Protein AF-0000000068873067 (afdb_homodimer)

Structure (mmCIF, N/CA/C/O backbone):
data_AF-0000000068873067-model_v1
#
loop_
_entity.id
_entity.type
_entity.pdbx_description
1 polymer Methyltransferase
#
loop_
_atom_site.group_PDB
_atom_site.id
_atom_site.type_symbol
_atom_site.label_atom_id
_atom_site.label_alt_id
_atom_site.label_comp_id
_atom_site.label_asym_id
_atom_site.label_entity_id
_atom_site.label_seq_id
_atom_site.pdbx_PDB_ins_code
_atom_site.Cartn_x
_atom_site.Cartn_y
_atom_site.Cartn_z
_atom_site.occupancy
_atom_site.B_iso_or_equiv
_atom_site.auth_seq_id
_atom_site.auth_comp_id
_atom_site.auth_asym_id
_atom_site.auth_atom_id
_atom_site.pdbx_PDB_model_num
ATOM 1 N N . MET A 1 1 ? -13.227 -26.047 -6.82 1 82.06 1 MET A N 1
ATOM 2 C CA . MET A 1 1 ? -11.938 -25.453 -7.156 1 82.06 1 MET A CA 1
ATOM 3 C C . MET A 1 1 ? -11.406 -26.016 -8.469 1 82.06 1 MET A C 1
ATOM 5 O O . MET A 1 1 ? -10.852 -27.109 -8.5 1 82.06 1 MET A O 1
ATOM 9 N N . PRO A 1 2 ? -11.57 -25.328 -9.539 1 88.69 2 PRO A N 1
ATOM 10 C CA . PRO A 1 2 ? -11.133 -25.906 -10.812 1 88.69 2 PRO A CA 1
ATOM 11 C C . PRO A 1 2 ? -9.641 -25.688 -11.07 1 88.69 2 PRO A C 1
ATOM 13 O O . PRO A 1 2 ? -9.086 -24.656 -10.688 1 88.69 2 PRO A O 1
ATOM 16 N N . GLU A 1 3 ? -9.023 -26.734 -11.516 1 92.44 3 GLU A N 1
ATOM 17 C CA . GLU A 1 3 ? -7.684 -26.594 -12.086 1 92.44 3 GLU A CA 1
ATOM 18 C C . GLU A 1 3 ? -7.738 -25.953 -13.477 1 92.44 3 GLU A C 1
ATOM 20 O O . GLU A 1 3 ? -8.32 -26.531 -14.398 1 92.44 3 GLU A O 1
ATOM 25 N N . ILE A 1 4 ? -7.188 -24.781 -13.578 1 93.75 4 ILE A N 1
ATOM 26 C CA . ILE A 1 4 ? -7.242 -24.078 -14.852 1 93.75 4 ILE A CA 1
ATOM 27 C C . ILE A 1 4 ? -5.879 -23.453 -15.148 1 93.75 4 ILE A C 1
ATOM 29 O O . ILE A 1 4 ? -5.273 -22.812 -14.281 1 93.75 4 ILE A O 1
ATOM 33 N N . ASN A 1 5 ? -5.383 -23.688 -16.344 1 92.5 5 ASN A N 1
ATOM 34 C CA . ASN A 1 5 ? -4.117 -23.094 -16.75 1 92.5 5 ASN A CA 1
ATOM 35 C C . ASN A 1 5 ? -4.328 -21.734 -17.406 1 92.5 5 ASN A C 1
ATOM 37 O O . ASN A 1 5 ? -4.695 -21.656 -18.578 1 92.5 5 ASN A O 1
ATOM 41 N N . LEU A 1 6 ? -4.023 -20.688 -16.719 1 91.12 6 LEU A N 1
ATOM 42 C CA . LEU A 1 6 ? -4.176 -19.344 -17.25 1 91.12 6 LEU A CA 1
ATOM 43 C C . LEU A 1 6 ? -2.832 -18.781 -17.703 1 91.12 6 LEU A C 1
ATOM 45 O O . LEU A 1 6 ? -2.742 -17.625 -18.094 1 91.12 6 LEU A O 1
ATOM 49 N N . LEU A 1 7 ? -1.807 -19.578 -17.609 1 91.62 7 LEU A N 1
ATOM 50 C CA . LEU A 1 7 ? -0.474 -19.125 -18 1 91.62 7 LEU A CA 1
ATOM 51 C C . LEU A 1 7 ? -0.065 -19.719 -19.344 1 91.62 7 LEU A C 1
ATOM 53 O O . LEU A 1 7 ? 1.106 -19.672 -19.719 1 91.62 7 LEU A O 1
ATOM 57 N N . SER A 1 8 ? -0.98 -20.25 -20.062 1 87.75 8 SER A N 1
ATOM 58 C CA . SER A 1 8 ? -0.689 -20.969 -21.297 1 87.75 8 SER A CA 1
ATOM 59 C C . SER A 1 8 ? -0.069 -20.047 -22.344 1 87.75 8 SER A C 1
ATOM 61 O O . SER A 1 8 ? 0.641 -20.516 -23.234 1 87.75 8 SER A O 1
ATOM 63 N N . ALA A 1 9 ? -0.277 -18.766 -22.172 1 85.31 9 ALA A N 1
ATOM 64 C CA . ALA A 1 9 ? 0.186 -17.797 -23.156 1 85.31 9 ALA A CA 1
ATOM 65 C C . ALA A 1 9 ? 1.66 -17.469 -22.953 1 85.31 9 ALA A C 1
ATOM 67 O O . ALA A 1 9 ? 2.291 -16.859 -23.812 1 85.31 9 ALA A O 1
ATOM 68 N N . LEU A 1 10 ? 2.227 -17.781 -21.75 1 85.81 10 LEU A N 1
ATOM 69 C CA . LEU A 1 10 ? 3.641 -17.516 -21.516 1 85.81 10 LEU A CA 1
ATOM 70 C C . LEU A 1 10 ? 4.516 -18.453 -22.359 1 85.81 10 LEU A C 1
ATOM 72 O O . LEU A 1 10 ? 4.195 -19.625 -22.516 1 85.81 10 LEU A O 1
ATOM 76 N N . PRO A 1 11 ? 5.57 -17.844 -22.891 1 73.69 11 PRO A N 1
ATOM 77 C CA . PRO A 1 11 ? 6.477 -18.734 -23.625 1 73.69 11 PRO A CA 1
ATOM 78 C C . PRO A 1 11 ? 7.047 -19.844 -22.766 1 73.69 11 PRO A C 1
ATOM 80 O O . PRO A 1 11 ? 7.352 -19.625 -21.578 1 73.69 11 PRO A O 1
ATOM 83 N N . LYS A 1 12 ? 6.926 -21 -23.328 1 65.69 12 LYS A N 1
ATOM 84 C CA . LYS A 1 12 ? 7.453 -22.156 -22.609 1 65.69 12 LYS A CA 1
ATOM 85 C C . LYS A 1 12 ? 8.977 -22.094 -22.531 1 65.69 12 LYS A C 1
ATOM 87 O O . LYS A 1 12 ? 9.648 -21.844 -23.531 1 65.69 12 LYS A O 1
ATOM 92 N N . VAL A 1 13 ? 9.453 -21.781 -21.234 1 58.16 13 VAL A N 1
ATOM 93 C CA . VAL A 1 13 ? 10.906 -21.781 -21.047 1 58.16 13 VAL A CA 1
ATOM 94 C C . VAL A 1 13 ? 11.438 -23.203 -21.156 1 58.16 13 VAL A C 1
ATOM 96 O O . VAL A 1 13 ? 10.859 -24.141 -20.594 1 58.16 13 VAL A O 1
ATOM 99 N N . LYS A 1 14 ? 12.273 -23.547 -22.188 1 51.75 14 LYS A N 1
ATOM 100 C CA . LYS A 1 14 ? 13.031 -24.797 -22.234 1 51.75 14 LYS A CA 1
ATOM 101 C C . LYS A 1 14 ? 14 -24.891 -21.062 1 51.75 14 LYS A C 1
ATOM 103 O O . LYS A 1 14 ? 14.922 -24.078 -20.938 1 51.75 14 LYS A O 1
ATOM 108 N N . ARG A 1 15 ? 13.5 -25.375 -19.828 1 52.16 15 ARG A N 1
ATOM 109 C CA . ARG A 1 15 ? 14.445 -25.578 -18.734 1 52.16 15 ARG A CA 1
ATOM 110 C C . ARG A 1 15 ? 15.414 -26.703 -19.047 1 52.16 15 ARG A C 1
ATOM 112 O O . ARG A 1 15 ? 15 -27.781 -19.469 1 52.16 15 ARG A O 1
ATOM 119 N N . ASN A 1 16 ? 16.594 -26.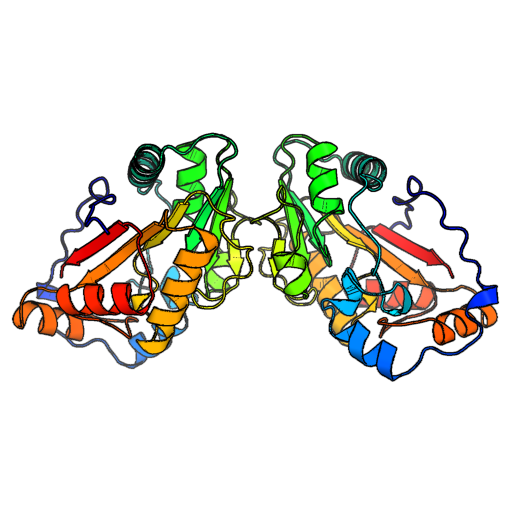234 -19.453 1 50.44 16 ASN A N 1
ATOM 120 C CA . ASN A 1 16 ? 17.578 -27.312 -19.516 1 50.44 16 ASN A CA 1
ATOM 121 C C . ASN A 1 16 ? 17.781 -27.969 -18.156 1 50.44 16 ASN A C 1
ATOM 123 O O . ASN A 1 16 ? 18.547 -27.469 -17.328 1 50.44 16 ASN A O 1
ATOM 127 N N . VAL A 1 17 ? 17.016 -28.875 -17.766 1 50.97 17 VAL A N 1
ATOM 128 C CA . VAL A 1 17 ? 16.969 -29.625 -16.5 1 50.97 17 VAL A CA 1
ATOM 129 C C . VAL A 1 17 ? 18.328 -30.25 -16.234 1 50.97 17 VAL A C 1
ATOM 131 O O . VAL A 1 17 ? 18.766 -30.328 -15.078 1 50.97 17 VAL A O 1
ATOM 134 N N . GLN A 1 18 ? 18.953 -30.625 -17.234 1 50.25 18 GLN A N 1
ATOM 135 C CA . GLN A 1 18 ? 20.188 -31.391 -17.031 1 50.25 18 GLN A CA 1
ATOM 136 C C . GLN A 1 18 ? 21.281 -30.516 -16.453 1 50.25 18 GLN A C 1
ATOM 138 O O . GLN A 1 18 ? 22.125 -30.984 -15.688 1 50.25 18 GLN A O 1
ATOM 143 N N . ALA A 1 19 ? 21.312 -29.328 -16.75 1 50.28 19 ALA A N 1
ATOM 144 C CA . ALA A 1 19 ? 22.484 -28.531 -16.406 1 50.28 19 ALA A CA 1
ATOM 145 C C . ALA A 1 19 ? 22.516 -28.219 -14.906 1 50.28 19 ALA A C 1
ATOM 147 O O . ALA A 1 19 ? 23.562 -27.828 -14.367 1 50.28 19 ALA A O 1
ATOM 148 N N . ARG A 1 20 ? 21.469 -28.328 -14.188 1 52.88 20 ARG A N 1
ATOM 149 C CA . ARG A 1 20 ? 21.438 -27.891 -12.797 1 52.88 20 ARG A CA 1
ATOM 150 C C . ARG A 1 20 ? 21.688 -29.047 -11.844 1 52.88 20 ARG A C 1
ATOM 152 O O . ARG A 1 20 ? 20.828 -29.359 -11 1 52.88 20 ARG A O 1
ATOM 159 N N . LEU A 1 21 ? 22.422 -29.969 -12.242 1 53.19 21 LEU A N 1
ATOM 160 C CA . LEU A 1 21 ? 22.625 -31.219 -11.523 1 53.19 21 LEU A CA 1
ATOM 161 C C . LEU A 1 21 ? 23.219 -30.953 -10.141 1 53.19 21 LEU A C 1
ATOM 163 O O . LEU A 1 21 ? 23.266 -31.859 -9.305 1 53.19 21 LEU A O 1
ATOM 167 N N . ASN A 1 22 ? 23.672 -29.828 -9.969 1 61.78 22 ASN A N 1
ATOM 168 C CA . ASN A 1 22 ? 24.266 -29.719 -8.641 1 61.78 22 ASN A CA 1
ATOM 169 C C . ASN A 1 22 ? 23.375 -28.922 -7.688 1 61.78 22 ASN A C 1
ATOM 171 O O . ASN A 1 22 ? 22.703 -27.984 -8.109 1 61.78 22 ASN A O 1
ATOM 175 N N . ALA A 1 23 ? 23.25 -29.484 -6.508 1 67.06 23 ALA A N 1
ATOM 176 C CA . ALA A 1 23 ? 22.531 -28.828 -5.418 1 67.06 23 ALA A CA 1
ATOM 177 C C . ALA A 1 23 ? 22.938 -27.344 -5.32 1 67.06 23 ALA A C 1
ATOM 179 O O . ALA A 1 23 ? 24.094 -27 -5.527 1 67.06 23 ALA A O 1
ATOM 180 N N . LYS A 1 24 ? 21.906 -26.609 -5.031 1 79.5 24 LYS A N 1
ATOM 181 C CA . LYS A 1 24 ? 22.141 -25.172 -4.891 1 79.5 24 LYS A CA 1
ATOM 182 C C . LYS A 1 24 ? 23.062 -24.891 -3.703 1 79.5 24 LYS A C 1
ATOM 184 O O . LYS A 1 24 ? 22.938 -25.516 -2.648 1 79.5 24 LYS A O 1
ATOM 189 N N . ASP A 1 25 ? 23.953 -24.016 -3.893 1 88.25 25 ASP A N 1
ATOM 190 C CA . ASP A 1 25 ? 24.797 -23.5 -2.828 1 88.25 25 ASP A CA 1
ATOM 191 C C . ASP A 1 25 ? 23.969 -22.891 -1.702 1 88.25 25 ASP A C 1
ATOM 193 O O . ASP A 1 25 ? 23.156 -22 -1.94 1 88.25 25 ASP A O 1
ATOM 197 N N . PRO A 1 26 ? 24.141 -23.438 -0.467 1 90.75 26 PRO A N 1
ATOM 198 C CA . PRO A 1 26 ? 23.359 -22.938 0.668 1 90.75 26 PRO A CA 1
ATOM 199 C C . PRO A 1 26 ? 23.469 -21.422 0.83 1 90.75 26 PRO A C 1
ATOM 201 O O . PRO A 1 26 ? 22.516 -20.781 1.286 1 90.75 26 PRO A O 1
ATOM 204 N N . GLU A 1 27 ? 24.562 -20.859 0.518 1 94 27 GLU A N 1
ATOM 205 C CA . GLU A 1 27 ? 24.734 -19.422 0.61 1 94 27 GLU A CA 1
ATOM 206 C C . GLU A 1 27 ? 23.875 -18.688 -0.419 1 94 27 GLU A C 1
ATOM 208 O O . GLU A 1 27 ? 23.328 -17.625 -0.138 1 94 27 GLU A O 1
ATOM 213 N N . VAL A 1 28 ? 23.781 -19.219 -1.526 1 92.81 28 VAL A N 1
ATOM 214 C CA . VAL A 1 28 ? 22.922 -18.656 -2.562 1 92.81 28 VAL A CA 1
ATOM 215 C C . VAL A 1 28 ? 21.469 -18.703 -2.109 1 92.81 28 VAL A C 1
ATOM 217 O O . VAL A 1 28 ? 20.734 -17.734 -2.268 1 92.81 28 VAL A O 1
ATOM 220 N N . VAL A 1 29 ? 21.094 -19.797 -1.524 1 93.56 29 VAL A N 1
ATOM 221 C CA . VAL A 1 29 ? 19.734 -19.969 -1.017 1 93.56 29 VAL A CA 1
ATOM 222 C C . VAL A 1 29 ? 19.438 -18.922 0.058 1 93.56 29 VAL A C 1
ATOM 224 O O . VAL A 1 29 ? 18.406 -18.25 0.027 1 93.56 29 VAL A O 1
ATOM 227 N N . ARG A 1 30 ? 20.391 -18.781 0.962 1 95.06 30 ARG A N 1
ATOM 228 C CA . ARG A 1 30 ? 20.234 -17.812 2.045 1 95.06 30 ARG A CA 1
ATOM 229 C C . ARG A 1 30 ? 20.047 -16.391 1.498 1 95.06 30 ARG A C 1
ATOM 231 O O . ARG A 1 30 ? 19.172 -15.664 1.943 1 95.06 30 ARG A O 1
ATOM 238 N N . ILE A 1 31 ? 20.844 -16 0.588 1 95.12 31 ILE A N 1
ATOM 239 C CA . ILE A 1 31 ? 20.797 -14.672 0.005 1 95.12 31 ILE A CA 1
ATOM 240 C C . ILE A 1 31 ? 19.5 -14.484 -0.78 1 95.12 31 ILE A C 1
ATOM 242 O O . ILE A 1 31 ? 18.859 -13.438 -0.702 1 95.12 31 ILE A O 1
ATOM 246 N N . SER A 1 32 ? 19.125 -15.508 -1.528 1 94.5 32 SER A N 1
ATOM 247 C CA . SER A 1 32 ? 17.906 -15.445 -2.338 1 94.5 32 SER A CA 1
ATOM 248 C C . SER A 1 32 ? 16.672 -15.242 -1.469 1 94.5 32 SER A C 1
ATOM 250 O O . SER A 1 32 ? 15.75 -14.523 -1.852 1 94.5 32 SER A O 1
ATOM 252 N N . LYS A 1 33 ? 16.656 -15.766 -0.285 1 95.44 33 LYS A N 1
ATOM 253 C CA . LYS A 1 33 ? 15.492 -15.719 0.602 1 95.44 33 LYS A CA 1
ATOM 254 C C . LYS A 1 33 ? 15.328 -14.336 1.23 1 95.44 33 LYS A C 1
ATOM 256 O O . LYS A 1 33 ? 14.32 -14.055 1.87 1 95.44 33 LYS A O 1
ATOM 261 N N . GLN A 1 34 ? 16.281 -13.492 0.957 1 95.5 34 GLN A N 1
ATOM 262 C CA . GLN A 1 34 ? 16.156 -12.109 1.394 1 95.5 34 GLN A CA 1
ATOM 263 C C . GLN A 1 34 ? 15.32 -11.297 0.414 1 95.5 34 GLN A C 1
ATOM 265 O O . GLN A 1 34 ? 14.914 -10.172 0.722 1 95.5 34 GLN A O 1
ATOM 270 N N . TYR A 1 35 ? 15.07 -11.852 -0.726 1 96.69 35 TYR A N 1
ATOM 271 C CA . TYR A 1 35 ? 14.305 -11.195 -1.778 1 96.69 35 TYR A CA 1
ATOM 272 C C . TYR A 1 35 ? 14.781 -9.766 -2.004 1 96.69 35 TYR A C 1
ATOM 274 O O . TYR A 1 35 ? 13.969 -8.844 -2.084 1 96.69 35 TYR A O 1
ATOM 282 N N . GLY A 1 36 ? 16.062 -9.578 -2.051 1 96.38 36 GLY A N 1
ATOM 283 C CA . GLY A 1 36 ? 16.703 -8.281 -2.256 1 96.38 36 GLY A CA 1
ATOM 284 C C . GLY A 1 36 ? 17.25 -8.102 -3.658 1 96.38 36 GLY A C 1
ATOM 285 O O . GLY A 1 36 ? 16.688 -8.625 -4.621 1 96.38 36 GLY A O 1
ATOM 286 N N . GLU A 1 37 ? 18.25 -7.371 -3.742 1 96.25 37 GLU A N 1
ATOM 287 C CA . GLU A 1 37 ? 18.844 -7.004 -5.02 1 96.25 37 GLU A CA 1
ATOM 288 C C . GLU A 1 37 ? 19.328 -8.242 -5.777 1 96.25 37 GLU A C 1
ATOM 290 O O . GLU A 1 37 ? 19.078 -8.375 -6.973 1 96.25 37 GLU A O 1
ATOM 295 N N . MET A 1 38 ? 20.031 -9.117 -5.121 1 95.25 38 MET A N 1
ATOM 296 C CA . MET A 1 38 ? 20.578 -10.297 -5.785 1 95.25 38 MET A CA 1
ATOM 297 C C . MET A 1 38 ? 19.469 -11.156 -6.375 1 95.25 38 MET A C 1
ATOM 299 O O . MET A 1 38 ? 19.625 -11.734 -7.453 1 95.25 38 MET A O 1
ATOM 303 N N . TYR A 1 39 ? 18.391 -11.219 -5.719 1 95.88 39 TYR A N 1
ATOM 304 C CA . TYR A 1 39 ? 17.266 -12.039 -6.164 1 95.88 39 TYR A CA 1
ATOM 305 C C . TYR A 1 39 ? 16.656 -11.477 -7.441 1 95.88 39 TYR A C 1
ATOM 307 O O . TYR A 1 39 ? 16.344 -12.227 -8.375 1 95.88 39 TYR A O 1
ATOM 315 N N . PHE A 1 40 ? 16.5 -10.164 -7.484 1 95.75 40 PHE A N 1
ATOM 316 C CA . PHE A 1 40 ? 15.734 -9.562 -8.578 1 95.75 40 PHE A CA 1
ATOM 317 C C . PHE A 1 40 ? 16.672 -9.07 -9.68 1 95.75 40 PHE A C 1
ATOM 319 O O . PHE A 1 40 ? 16.281 -9.031 -10.852 1 95.75 40 PHE A O 1
ATOM 326 N N . ASP A 1 41 ? 17.891 -8.617 -9.336 1 94.56 41 ASP A N 1
ATOM 327 C CA . ASP A 1 41 ? 18.734 -7.957 -10.32 1 94.56 41 ASP A CA 1
ATOM 328 C C . ASP A 1 41 ? 20.156 -8.523 -10.305 1 94.56 41 ASP A C 1
ATOM 330 O O . ASP A 1 41 ? 21.062 -7.949 -10.898 1 94.56 41 ASP A O 1
ATOM 334 N N . GLY A 1 42 ? 20.344 -9.57 -9.57 1 93.5 42 GLY A N 1
ATOM 335 C CA . GLY A 1 42 ? 21.594 -10.289 -9.609 1 93.5 42 GLY A CA 1
ATOM 336 C C . GLY A 1 42 ? 21.641 -11.367 -10.68 1 93.5 42 GLY A C 1
ATOM 337 O O . GLY A 1 42 ? 20.891 -11.312 -11.648 1 93.5 42 GLY A O 1
ATOM 338 N N . PRO A 1 43 ? 22.641 -12.234 -10.562 1 90.62 43 PRO A N 1
ATOM 339 C CA . PRO A 1 43 ? 22.688 -13.375 -11.477 1 90.62 43 PRO A CA 1
ATOM 340 C C . PRO A 1 43 ? 21.5 -14.32 -11.312 1 90.62 43 PRO A C 1
ATOM 342 O O . PRO A 1 43 ? 20.891 -14.367 -10.242 1 90.62 43 PRO A O 1
ATOM 345 N N . ARG A 1 44 ? 21.188 -15.055 -12.289 1 87.12 44 ARG A N 1
ATOM 346 C CA . ARG A 1 44 ? 20.016 -15.922 -12.352 1 87.12 44 ARG A CA 1
ATOM 347 C C . ARG A 1 44 ? 20.062 -16.984 -11.258 1 87.12 44 ARG A C 1
ATOM 349 O O . ARG A 1 44 ? 19.016 -17.484 -10.82 1 87.12 44 ARG A O 1
ATOM 356 N N . ASP A 1 45 ? 21.219 -17.266 -10.797 1 87.56 45 ASP A N 1
ATOM 357 C CA . ASP A 1 45 ? 21.375 -18.281 -9.758 1 87.56 45 ASP A CA 1
ATOM 358 C C . ASP A 1 45 ? 20.672 -17.859 -8.469 1 87.56 45 ASP A C 1
ATOM 360 O O . ASP A 1 45 ? 20.375 -18.703 -7.621 1 87.56 45 ASP A O 1
ATOM 364 N N . TYR A 1 46 ? 20.375 -16.625 -8.367 1 89.31 46 TYR A N 1
ATOM 365 C CA . TYR A 1 46 ? 19.812 -16.109 -7.125 1 89.31 46 TYR A CA 1
ATOM 366 C C . TYR A 1 46 ? 18.297 -15.969 -7.242 1 89.31 46 TYR A C 1
ATOM 368 O O . TYR A 1 46 ? 17.625 -15.648 -6.266 1 89.31 46 TYR A O 1
ATOM 376 N N . GLY A 1 47 ? 17.781 -16.25 -8.422 1 86.69 47 GLY A N 1
ATOM 377 C CA . GLY A 1 47 ? 16.344 -16.141 -8.562 1 86.69 47 GLY A CA 1
ATOM 378 C C . GLY A 1 47 ? 15.922 -15.43 -9.844 1 86.69 47 GLY A C 1
ATOM 379 O O . GLY A 1 47 ? 16.312 -15.828 -10.938 1 86.69 47 GLY A O 1
ATOM 380 N N . TYR A 1 48 ? 15.133 -14.43 -9.586 1 81.25 48 TYR A N 1
ATOM 381 C CA . TYR A 1 48 ? 14.531 -13.719 -10.711 1 81.25 48 TYR A CA 1
ATOM 382 C C . TYR A 1 48 ? 15.539 -12.789 -11.375 1 81.25 48 TYR A C 1
ATOM 384 O O . TYR A 1 48 ? 15.164 -11.953 -12.203 1 81.25 48 TYR A O 1
ATOM 392 N N . GLY A 1 49 ? 16.781 -12.938 -10.945 1 77 49 GLY A N 1
ATOM 393 C CA . GLY A 1 49 ? 17.828 -12.102 -11.539 1 77 49 GLY A CA 1
ATOM 394 C C . GLY A 1 49 ? 17.859 -12.18 -13.055 1 77 49 GLY A C 1
ATOM 395 O O . GLY A 1 49 ? 17.609 -13.242 -13.633 1 77 49 GLY A O 1
ATOM 396 N N . GLY A 1 50 ? 17.859 -11.047 -13.734 1 74 50 GLY A N 1
ATOM 397 C CA . GLY A 1 50 ? 17.938 -11.023 -15.18 1 74 50 GLY A CA 1
ATOM 398 C C . GLY A 1 50 ? 16.609 -10.773 -15.859 1 74 50 GLY A C 1
ATOM 399 O O . GLY A 1 50 ? 16.547 -10.562 -17.078 1 74 50 GLY A O 1
ATOM 400 N N . TYR A 1 51 ? 15.57 -10.812 -14.984 1 82.12 51 TYR A N 1
ATOM 401 C CA . TYR A 1 51 ? 14.266 -10.547 -15.594 1 82.12 51 TYR A CA 1
ATOM 402 C C . TYR A 1 51 ? 13.969 -9.055 -15.609 1 82.12 51 TYR A C 1
ATOM 404 O O . TYR A 1 51 ? 14.141 -8.367 -14.602 1 82.12 51 TYR A O 1
ATOM 412 N N . ARG A 1 52 ? 13.734 -8.586 -16.797 1 90.81 52 ARG A N 1
ATOM 413 C CA . ARG A 1 52 ? 13.297 -7.215 -17.016 1 90.81 52 ARG A CA 1
ATOM 414 C C . ARG A 1 52 ? 11.922 -7.184 -17.672 1 90.81 52 ARG A C 1
ATOM 416 O O . ARG A 1 52 ? 11.492 -8.164 -18.297 1 90.81 52 ARG A O 1
ATOM 423 N N . TYR A 1 53 ? 11.32 -6.086 -17.531 1 95.31 53 TYR A N 1
ATOM 424 C CA . TYR A 1 53 ? 9.992 -5.984 -18.125 1 95.31 53 TYR A CA 1
ATOM 425 C C . TYR A 1 53 ? 10.062 -6.082 -19.641 1 95.31 53 TYR A C 1
ATOM 427 O O . TYR A 1 53 ? 10.836 -5.363 -20.281 1 95.31 53 TYR A O 1
ATOM 435 N N . ASP A 1 54 ? 9.305 -6.949 -20.203 1 94.12 54 ASP A N 1
ATOM 436 C CA . ASP A 1 54 ? 9.281 -7.109 -21.656 1 94.12 54 ASP A CA 1
ATOM 437 C C . ASP A 1 54 ? 7.852 -7.285 -22.156 1 94.12 54 ASP A C 1
ATOM 439 O O . ASP A 1 54 ? 7.641 -7.621 -23.328 1 94.12 54 ASP A O 1
ATOM 443 N N . GLY A 1 55 ? 6.879 -7.117 -21.328 1 94 55 GLY A N 1
ATOM 444 C CA . GLY A 1 55 ? 5.48 -7.18 -21.719 1 94 55 GLY A CA 1
ATOM 445 C C . GLY A 1 55 ? 4.973 -8.602 -21.891 1 94 55 GLY A C 1
ATOM 446 O O . GLY A 1 55 ? 3.855 -8.812 -22.375 1 94 55 GLY A O 1
ATOM 447 N N .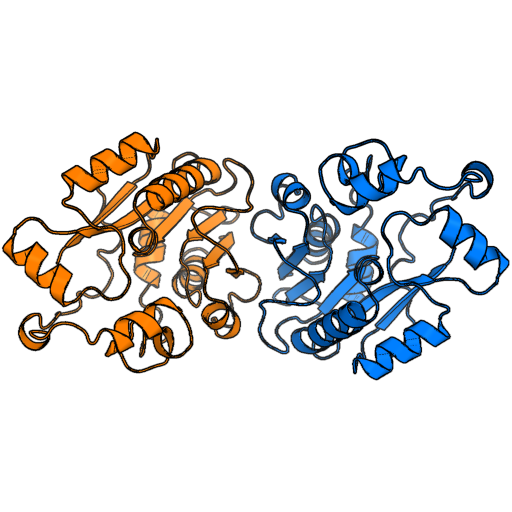 ARG A 1 56 ? 5.684 -9.594 -21.453 1 92 56 ARG A N 1
ATOM 448 C CA . ARG A 1 56 ? 5.367 -10.984 -21.734 1 92 56 ARG A CA 1
ATOM 449 C C . ARG A 1 56 ? 4.117 -11.43 -20.984 1 92 56 ARG A C 1
ATOM 451 O O . ARG A 1 56 ? 3.48 -12.422 -21.375 1 92 56 ARG A O 1
ATOM 458 N N . TRP A 1 57 ? 3.768 -10.664 -20.016 1 95.12 57 TRP A N 1
ATOM 459 C CA . TRP A 1 57 ? 2.635 -11.094 -19.203 1 95.12 57 TRP A CA 1
ATOM 460 C C . TRP A 1 57 ? 1.326 -10.539 -19.766 1 95.12 57 TRP A C 1
ATOM 462 O O . TRP A 1 57 ? 0.248 -10.852 -19.25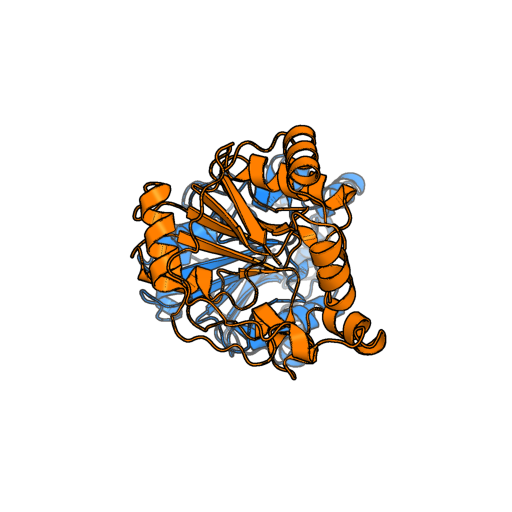 1 95.12 57 TRP A O 1
ATOM 472 N N . VAL A 1 58 ? 1.331 -9.734 -20.797 1 96.75 58 VAL A N 1
ATOM 473 C CA . VAL A 1 58 ? 0.14 -9.07 -21.312 1 96.75 58 VAL A CA 1
ATOM 474 C C . VAL A 1 58 ? -0.875 -10.117 -21.766 1 96.75 58 VAL A C 1
ATOM 476 O O . VAL A 1 58 ? -2.047 -10.062 -21.391 1 96.75 58 VAL A O 1
ATOM 479 N N . PRO A 1 59 ? -0.455 -11.125 -22.516 1 96.62 59 PRO A N 1
ATOM 480 C CA . PRO A 1 59 ? -1.44 -12.133 -22.906 1 96.62 59 PRO A CA 1
ATOM 481 C C . PRO A 1 59 ? -2.008 -12.898 -21.719 1 96.62 59 PRO A C 1
ATOM 483 O O . PRO A 1 59 ? -3.18 -13.281 -21.734 1 96.62 59 PRO A O 1
ATOM 486 N N . VAL A 1 60 ? -1.211 -13.148 -20.703 1 96.88 60 VAL A N 1
ATOM 487 C CA . VAL A 1 60 ? -1.657 -13.812 -19.484 1 96.88 60 VAL A CA 1
ATOM 488 C C . VAL A 1 60 ? -2.686 -12.945 -18.766 1 96.88 60 VAL A C 1
ATOM 490 O O . VAL A 1 60 ? -3.729 -13.438 -18.328 1 96.88 60 VAL A O 1
ATOM 493 N N . ALA A 1 61 ? -2.359 -11.664 -18.688 1 98.44 61 ALA A N 1
ATOM 494 C CA . ALA A 1 61 ? -3.289 -10.719 -18.078 1 98.44 61 ALA A CA 1
ATOM 495 C C . ALA A 1 61 ? -4.621 -10.703 -18.812 1 98.44 61 ALA A C 1
ATOM 497 O O . ALA A 1 61 ? -5.688 -10.695 -18.188 1 98.44 61 ALA A O 1
ATOM 498 N N . LYS A 1 62 ? -4.543 -10.703 -20.125 1 98 62 LYS A N 1
ATOM 499 C CA . LYS A 1 62 ? -5.758 -10.727 -20.938 1 98 62 LYS A CA 1
ATOM 500 C C . LYS A 1 62 ? -6.586 -11.977 -20.656 1 98 62 LYS A C 1
ATOM 502 O O . LYS A 1 62 ? -7.805 -11.898 -20.5 1 98 62 LYS A O 1
ATOM 507 N N . ASP A 1 63 ? -5.945 -13.086 -20.609 1 97.75 63 ASP A N 1
ATOM 508 C CA . ASP A 1 63 ? -6.629 -14.344 -20.312 1 97.75 63 ASP A CA 1
ATOM 509 C C . ASP A 1 63 ? -7.312 -14.281 -18.938 1 97.75 63 ASP A C 1
ATOM 511 O O . ASP A 1 63 ? -8.445 -14.75 -18.797 1 97.75 63 ASP A O 1
ATOM 515 N N . MET A 1 64 ? -6.645 -13.734 -18.016 1 98.19 64 MET A N 1
ATOM 516 C CA . MET A 1 64 ? -7.195 -13.641 -16.656 1 98.19 64 MET A CA 1
ATOM 517 C C . MET A 1 64 ? -8.367 -12.664 -16.625 1 98.19 64 MET A C 1
ATOM 519 O O . MET A 1 64 ? -9.375 -12.922 -15.961 1 98.19 64 MET A O 1
ATOM 523 N N . VAL A 1 65 ? -8.234 -11.539 -17.297 1 98.62 65 VAL A N 1
ATOM 524 C CA . VAL A 1 65 ? -9.312 -10.562 -17.406 1 98.62 65 VAL A CA 1
ATOM 525 C C . VAL A 1 65 ? -10.555 -11.227 -18 1 98.62 65 VAL A C 1
ATOM 527 O O . VAL A 1 65 ? -11.656 -11.078 -17.469 1 98.62 65 VAL A O 1
ATOM 530 N N . ASP A 1 66 ? -10.336 -11.992 -19.047 1 98.25 66 ASP A N 1
ATOM 531 C CA . ASP A 1 66 ? -11.445 -12.688 -19.703 1 98.25 66 ASP A CA 1
ATOM 532 C C . ASP A 1 66 ? -12.039 -13.75 -18.781 1 98.25 66 ASP A C 1
ATOM 534 O O . ASP A 1 66 ? -13.258 -13.867 -18.672 1 98.25 66 ASP A O 1
ATOM 538 N N . HIS A 1 67 ? -11.227 -14.461 -18.172 1 98.06 67 HIS A N 1
ATOM 539 C CA . HIS A 1 67 ? -11.656 -15.562 -17.312 1 98.06 67 HIS A CA 1
ATOM 540 C C . HIS A 1 67 ? -12.539 -15.062 -16.172 1 98.06 67 HIS A C 1
ATOM 542 O O . HIS A 1 67 ? -13.578 -15.656 -15.875 1 98.06 67 HIS A O 1
ATOM 548 N N . PHE A 1 68 ? -12.156 -13.953 -15.594 1 98.44 68 PHE A N 1
ATOM 549 C CA . PHE A 1 68 ? -12.867 -13.453 -14.422 1 98.44 68 PHE A CA 1
ATOM 550 C C . PHE A 1 68 ? -13.914 -12.422 -14.828 1 98.44 68 PHE A C 1
ATOM 552 O O . PHE A 1 68 ? -14.656 -11.922 -13.984 1 98.44 68 PHE A O 1
ATOM 559 N N . GLY A 1 69 ? -13.953 -12.086 -16.109 1 98.56 69 GLY A N 1
ATOM 560 C CA . GLY A 1 69 ? -14.906 -11.102 -16.578 1 98.56 69 GLY A CA 1
ATOM 561 C C . GLY A 1 69 ? -14.648 -9.711 -16.047 1 98.56 69 GLY A C 1
ATOM 562 O O . GLY A 1 69 ? -15.578 -8.992 -15.672 1 98.56 69 GLY A O 1
ATOM 563 N N . LEU A 1 70 ? -13.406 -9.305 -15.984 1 98.62 70 LEU A N 1
ATOM 564 C CA . LEU A 1 70 ? -13.031 -8.016 -15.406 1 98.62 70 LEU A CA 1
ATOM 565 C C . LEU A 1 70 ? -13.266 -6.883 -16.391 1 98.62 70 LEU A C 1
ATOM 567 O O . LEU A 1 70 ? -13.102 -7.066 -17.609 1 98.62 70 LEU A O 1
ATOM 571 N N . LYS A 1 71 ? -13.617 -5.793 -15.867 1 98.5 71 LYS A N 1
ATOM 572 C CA . LYS A 1 71 ? -13.867 -4.586 -16.641 1 98.5 71 LYS A CA 1
ATOM 573 C C . LYS A 1 71 ? -13.344 -3.348 -15.922 1 98.5 71 LYS A C 1
ATOM 575 O O . LYS A 1 71 ? -12.859 -3.439 -14.797 1 98.5 71 LYS A O 1
ATOM 580 N N . ALA A 1 72 ? -13.469 -2.191 -16.609 1 97.75 72 ALA A N 1
ATOM 581 C CA . ALA A 1 72 ? -13.07 -0.923 -16 1 97.75 72 ALA A CA 1
ATOM 582 C C . ALA A 1 72 ? -13.781 -0.708 -14.672 1 97.75 72 ALA A C 1
ATOM 584 O O . ALA A 1 72 ? -14.984 -0.938 -14.555 1 97.75 72 ALA A O 1
ATOM 585 N N . GLY A 1 73 ? -12.961 -0.355 -13.711 1 97.12 73 GLY A N 1
ATOM 586 C CA . GLY A 1 73 ? -13.531 -0.104 -12.391 1 97.12 73 GLY A CA 1
ATOM 587 C C . GLY A 1 73 ? -13.391 -1.284 -11.453 1 97.12 73 GLY A C 1
ATOM 588 O O . GLY A 1 73 ? -13.484 -1.126 -10.234 1 97.12 73 GLY A O 1
ATOM 589 N N . ASP A 1 74 ? -13.227 -2.502 -12.008 1 98.56 74 ASP A N 1
ATOM 590 C CA . ASP A 1 74 ? -12.984 -3.668 -11.164 1 98.56 74 ASP A CA 1
ATOM 591 C C . ASP A 1 74 ? -11.578 -3.619 -10.555 1 98.56 74 ASP A C 1
ATOM 593 O O . ASP A 1 74 ? -10.711 -2.893 -11.039 1 98.56 74 ASP A O 1
ATOM 597 N N . ARG A 1 75 ? -11.375 -4.344 -9.523 1 98.81 75 ARG A N 1
ATOM 598 C CA . ARG A 1 75 ? -10.109 -4.34 -8.797 1 98.81 75 ARG A CA 1
ATOM 599 C C . ARG A 1 75 ? -9.461 -5.723 -8.82 1 98.81 75 ARG A C 1
ATOM 601 O O . ARG A 1 75 ? -10.125 -6.727 -8.539 1 98.81 75 ARG A O 1
ATOM 608 N N . VAL A 1 76 ? -8.203 -5.777 -9.102 1 98.88 76 VAL A N 1
ATOM 609 C CA . VAL A 1 76 ? -7.438 -7.02 -9.086 1 98.88 76 VAL A CA 1
ATOM 610 C C . VAL A 1 76 ? -6.207 -6.855 -8.195 1 98.88 76 VAL A C 1
ATOM 612 O O . VAL A 1 76 ? -5.582 -5.793 -8.18 1 98.88 76 VAL A O 1
ATOM 615 N N . LEU A 1 77 ? -5.875 -7.883 -7.43 1 98.94 77 LEU A N 1
ATOM 616 C CA . LEU A 1 77 ? -4.719 -7.891 -6.543 1 98.94 77 LEU A CA 1
ATOM 617 C C . LEU A 1 77 ? -3.744 -9 -6.93 1 98.94 77 LEU A C 1
ATOM 619 O O . LEU A 1 77 ? -4.145 -10.156 -7.082 1 98.94 77 LEU A O 1
ATOM 623 N N . ASP A 1 78 ? -2.547 -8.617 -7.191 1 98.94 78 ASP A N 1
ATOM 624 C CA . ASP A 1 78 ? -1.465 -9.562 -7.457 1 98.94 78 ASP A CA 1
ATOM 625 C C . ASP A 1 78 ? -0.61 -9.781 -6.211 1 98.94 78 ASP A C 1
ATOM 627 O O . ASP A 1 78 ? 0.183 -8.914 -5.836 1 98.94 78 ASP A O 1
ATOM 631 N N . ILE A 1 79 ? -0.709 -10.93 -5.543 1 98.88 79 ILE A N 1
ATOM 632 C CA . ILE A 1 79 ? 0.033 -11.266 -4.336 1 98.88 79 ILE A CA 1
ATOM 633 C C . ILE A 1 79 ? 1.387 -11.859 -4.707 1 98.88 79 ILE A C 1
ATOM 635 O O . ILE A 1 79 ? 1.453 -12.898 -5.371 1 98.88 79 ILE A O 1
ATOM 639 N N . GLY A 1 80 ? 2.428 -11.328 -4.137 1 98.44 80 GLY A N 1
ATOM 640 C CA . GLY A 1 80 ? 3.764 -11.625 -4.633 1 98.44 80 GLY A CA 1
ATOM 641 C C . GLY A 1 80 ? 4.059 -10.969 -5.973 1 98.44 80 GLY A C 1
ATOM 642 O O . GLY A 1 80 ? 4.516 -11.633 -6.902 1 98.44 80 GLY A O 1
ATOM 643 N N . CYS A 1 81 ? 3.826 -9.703 -6.016 1 98.31 81 CYS A N 1
ATOM 644 C CA . CYS A 1 81 ? 3.787 -9.008 -7.293 1 98.31 81 CYS A CA 1
ATOM 645 C C . CYS A 1 81 ? 5.191 -8.641 -7.762 1 98.31 81 CYS A C 1
ATOM 647 O O . CYS A 1 81 ? 5.379 -8.211 -8.898 1 98.31 81 CYS A O 1
ATOM 649 N N . ALA A 1 82 ? 6.188 -8.773 -6.898 1 97.62 82 ALA A N 1
ATOM 650 C CA . ALA A 1 82 ? 7.566 -8.398 -7.215 1 97.62 82 ALA A CA 1
ATOM 651 C C . ALA A 1 82 ? 7.641 -6.957 -7.715 1 97.62 82 ALA A C 1
ATOM 653 O O . ALA A 1 82 ? 7.195 -6.031 -7.035 1 97.62 82 ALA A O 1
ATOM 654 N N . LYS A 1 83 ? 8.25 -6.723 -8.906 1 97.81 83 LYS A N 1
ATOM 655 C CA . LYS A 1 83 ? 8.438 -5.371 -9.422 1 97.81 83 LYS A CA 1
ATOM 656 C C . LYS A 1 83 ? 7.184 -4.879 -10.141 1 97.81 83 LYS A C 1
ATOM 658 O O . LYS A 1 83 ? 7.203 -3.834 -10.789 1 97.81 83 LYS A O 1
ATOM 663 N N . GLY A 1 84 ? 6.102 -5.617 -10.141 1 98.25 84 GLY A N 1
ATOM 664 C CA . GLY A 1 84 ? 4.793 -5.172 -10.594 1 98.25 84 GLY A CA 1
ATOM 665 C C . GLY A 1 84 ? 4.582 -5.367 -12.086 1 98.25 84 GLY A C 1
ATOM 666 O O . GLY A 1 84 ? 3.805 -4.641 -12.703 1 98.25 84 GLY A O 1
ATOM 667 N N . PHE A 1 85 ? 5.266 -6.344 -12.703 1 98.19 85 PHE A N 1
ATOM 668 C CA . PHE A 1 85 ? 5.152 -6.57 -14.141 1 98.19 85 PHE A CA 1
ATOM 669 C C . PHE A 1 85 ? 3.73 -6.973 -14.516 1 98.19 85 PHE A C 1
ATOM 671 O O . PHE A 1 85 ? 3.139 -6.406 -15.438 1 98.19 85 PHE A O 1
ATOM 678 N N . LEU A 1 86 ? 3.191 -7.918 -13.797 1 98.31 86 LEU A N 1
ATOM 679 C CA . LEU A 1 86 ? 1.836 -8.367 -14.086 1 98.31 86 LEU A CA 1
ATOM 680 C C . LEU A 1 86 ? 0.819 -7.273 -13.781 1 98.31 86 LEU A C 1
ATOM 682 O O . LEU A 1 86 ? -0.168 -7.117 -14.508 1 98.31 86 LEU A O 1
ATOM 686 N N . VAL A 1 87 ? 0.998 -6.516 -12.734 1 98.81 87 VAL A N 1
ATOM 687 C CA . VAL A 1 87 ? 0.128 -5.391 -12.398 1 98.81 87 VAL A CA 1
ATOM 688 C C . VAL A 1 87 ? 0.086 -4.406 -13.57 1 98.81 87 VAL A C 1
ATOM 690 O O . VAL A 1 87 ? -0.992 -3.994 -14 1 98.81 87 VAL A O 1
ATOM 693 N N . LYS A 1 88 ? 1.251 -4.07 -14.047 1 98.75 88 LYS A N 1
ATOM 694 C CA . LYS A 1 88 ? 1.348 -3.186 -15.203 1 98.75 88 LYS A CA 1
ATOM 695 C C . LYS A 1 88 ? 0.602 -3.77 -16.406 1 98.75 88 LYS A C 1
ATOM 697 O O . LYS A 1 88 ? -0.149 -3.061 -17.078 1 98.75 88 LYS A O 1
ATOM 702 N N . ASP A 1 89 ? 0.797 -5.012 -16.641 1 98.62 89 ASP A N 1
ATOM 703 C CA . ASP A 1 89 ? 0.224 -5.648 -17.828 1 98.62 89 ASP A CA 1
ATOM 704 C C . ASP A 1 89 ? -1.29 -5.797 -17.688 1 98.62 89 ASP A C 1
ATOM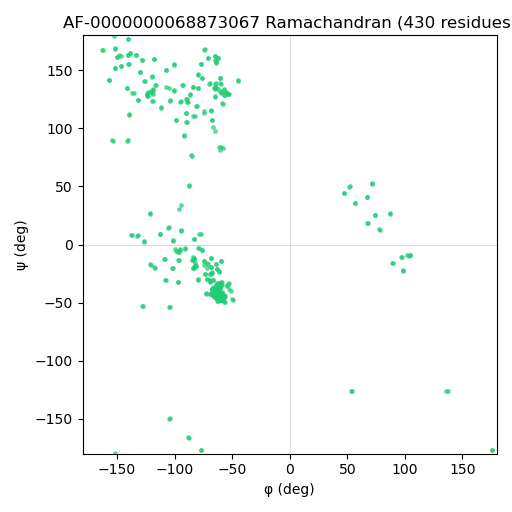 706 O O . ASP A 1 89 ? -2.016 -5.766 -18.688 1 98.62 89 ASP A O 1
ATOM 710 N N . PHE A 1 90 ? -1.844 -5.949 -16.484 1 98.75 90 PHE A N 1
ATOM 711 C CA . PHE A 1 90 ? -3.285 -5.91 -16.266 1 98.75 90 PHE A CA 1
ATOM 712 C C . PHE A 1 90 ? -3.867 -4.578 -16.734 1 98.75 90 PHE A C 1
ATOM 714 O O . PHE A 1 90 ? -4.914 -4.547 -17.391 1 98.75 90 PHE A O 1
ATOM 721 N N . MET A 1 91 ? -3.174 -3.506 -16.344 1 98.12 91 MET A N 1
ATOM 722 C CA . MET A 1 91 ? -3.641 -2.174 -16.719 1 98.12 91 MET A CA 1
ATOM 723 C C . MET A 1 91 ? -3.629 -1.996 -18.234 1 98.12 91 MET A C 1
ATOM 725 O O . MET A 1 91 ? -4.488 -1.313 -18.797 1 98.12 91 MET A O 1
ATOM 729 N N . LYS A 1 92 ? -2.703 -2.604 -18.922 1 98 92 LYS A N 1
ATOM 730 C CA . LYS A 1 92 ? -2.643 -2.564 -20.375 1 98 92 LYS A CA 1
ATOM 731 C C . LYS A 1 92 ? -3.744 -3.418 -21 1 98 92 LYS A C 1
ATOM 733 O O . LYS A 1 92 ? -4.379 -3.01 -21.969 1 98 92 LYS A O 1
ATOM 738 N N . ALA A 1 93 ? -3.939 -4.543 -20.422 1 98 93 ALA A N 1
ATOM 739 C CA . ALA A 1 93 ? -4.883 -5.516 -20.953 1 98 93 ALA A CA 1
ATOM 740 C C . ALA A 1 93 ? -6.32 -5.027 -20.812 1 98 93 ALA A C 1
ATOM 742 O O . ALA A 1 93 ? -7.188 -5.375 -21.609 1 98 93 ALA A O 1
ATOM 743 N N . CYS A 1 94 ? -6.602 -4.25 -19.781 1 98.25 94 CYS A N 1
ATOM 744 C CA . CYS A 1 94 ? -7.934 -3.738 -19.484 1 98.25 94 CYS A CA 1
ATOM 745 C C . CYS A 1 94 ? -7.867 -2.299 -18.984 1 98.25 94 CYS A C 1
ATOM 747 O O . CYS A 1 94 ? -7.82 -2.055 -17.781 1 98.25 94 CYS A O 1
ATOM 749 N N . PRO A 1 95 ? -7.918 -1.363 -19.922 1 96.69 95 PRO A N 1
ATOM 750 C CA . PRO A 1 95 ? -7.871 0.042 -19.516 1 96.69 95 PRO A CA 1
ATOM 751 C C . PRO A 1 95 ? -8.977 0.404 -18.531 1 96.69 95 PRO A C 1
ATOM 753 O O . PRO A 1 95 ? -10.148 0.073 -18.75 1 96.69 95 PRO A O 1
ATOM 756 N N . GLY A 1 96 ? -8.625 0.993 -17.469 1 96.75 96 GLY A N 1
ATOM 757 C CA . GLY A 1 96 ? -9.57 1.365 -16.422 1 96.75 96 GLY A CA 1
ATOM 758 C C . GLY A 1 96 ? -9.633 0.364 -15.281 1 96.75 96 GLY A C 1
ATOM 759 O O . GLY A 1 96 ? -10.258 0.623 -14.25 1 96.75 96 GLY A O 1
ATOM 760 N N . LEU A 1 97 ? -9 -0.806 -15.5 1 98.38 97 LEU A N 1
ATOM 761 C CA . LEU A 1 97 ? -8.891 -1.786 -14.43 1 98.38 97 LEU A CA 1
ATOM 762 C C . LEU A 1 97 ? -8.047 -1.245 -13.281 1 98.38 97 LEU A C 1
ATOM 764 O O . LEU A 1 97 ? -7 -0.631 -13.516 1 98.38 97 LEU A O 1
ATOM 768 N N . GLU A 1 98 ? -8.461 -1.421 -12.07 1 98.44 98 GLU A N 1
ATOM 769 C CA . GLU A 1 98 ? -7.684 -1.04 -10.898 1 98.44 98 GLU A CA 1
ATOM 770 C C . GLU A 1 98 ? -6.82 -2.199 -10.406 1 98.44 98 GLU A C 1
ATOM 772 O O . GLU A 1 98 ? -7.273 -3.023 -9.609 1 98.44 98 GLU A O 1
ATOM 777 N N . ALA A 1 99 ? -5.633 -2.205 -10.867 1 98.81 99 ALA A N 1
ATOM 778 C CA . ALA A 1 99 ? -4.719 -3.297 -10.531 1 98.81 99 ALA A CA 1
ATOM 779 C C . ALA A 1 99 ? -3.746 -2.881 -9.43 1 98.81 99 ALA A C 1
ATOM 781 O O . ALA A 1 99 ? -3.17 -1.793 -9.484 1 98.81 99 ALA A O 1
ATOM 782 N N . TYR A 1 100 ? -3.59 -3.703 -8.453 1 98.94 100 TYR A N 1
ATOM 783 C CA . TYR A 1 100 ? -2.703 -3.479 -7.312 1 98.94 100 TYR A CA 1
ATOM 784 C C . TYR A 1 100 ? -1.862 -4.715 -7.023 1 98.94 100 TYR A C 1
ATOM 786 O O . TYR A 1 100 ? -2.139 -5.797 -7.543 1 98.94 100 TYR A O 1
ATOM 794 N N . GLY A 1 101 ? -0.812 -4.562 -6.273 1 98.88 101 GLY A N 1
ATOM 795 C CA . GLY A 1 101 ? 0.05 -5.664 -5.875 1 98.88 101 GLY A CA 1
ATOM 796 C C . GLY A 1 101 ? 0.525 -5.559 -4.438 1 98.88 101 GLY A C 1
ATOM 797 O O . GLY A 1 101 ? 0.438 -4.492 -3.824 1 98.88 101 GLY A O 1
ATOM 798 N N . ILE A 1 102 ? 1 -6.648 -3.904 1 98.88 102 ILE A N 1
ATOM 799 C CA . ILE A 1 102 ? 1.643 -6.688 -2.594 1 98.88 102 ILE A CA 1
ATOM 800 C C . ILE A 1 102 ? 2.83 -7.648 -2.633 1 98.88 102 ILE A C 1
ATOM 802 O O . ILE A 1 102 ? 2.75 -8.719 -3.234 1 98.88 102 ILE A O 1
ATOM 806 N N . ASP A 1 103 ? 3.908 -7.234 -2.096 1 98.69 103 ASP A N 1
ATOM 807 C CA . ASP A 1 103 ? 5.125 -8.039 -2.059 1 98.69 103 ASP A CA 1
ATOM 808 C C . ASP A 1 103 ? 5.922 -7.77 -0.783 1 98.69 103 ASP A C 1
ATOM 810 O O . ASP A 1 103 ? 5.906 -6.652 -0.26 1 98.69 103 ASP A O 1
ATOM 814 N N . ILE A 1 104 ? 6.66 -8.742 -0.417 1 98.12 104 ILE A N 1
ATOM 815 C CA . ILE A 1 104 ? 7.418 -8.664 0.826 1 98.12 104 ILE A CA 1
ATOM 816 C C . ILE A 1 104 ? 8.711 -7.879 0.594 1 98.12 104 ILE A C 1
ATOM 818 O O . ILE A 1 104 ? 9.344 -7.422 1.547 1 98.12 104 ILE A O 1
ATOM 822 N N . SER A 1 105 ? 9.125 -7.742 -0.597 1 98 105 SER A N 1
ATOM 823 C CA . SER A 1 105 ? 10.438 -7.188 -0.922 1 98 105 SER A CA 1
ATOM 824 C C . SER A 1 105 ? 10.375 -5.672 -1.088 1 98 105 SER A C 1
ATOM 826 O O . SER A 1 105 ? 9.805 -5.176 -2.064 1 98 105 SER A O 1
ATOM 828 N N . GLU A 1 106 ? 11.008 -4.973 -0.182 1 98 106 GLU A N 1
ATOM 829 C CA . GLU A 1 106 ? 11.156 -3.529 -0.338 1 98 106 GLU A CA 1
ATOM 830 C C . GLU A 1 106 ? 11.961 -3.189 -1.59 1 98 106 GLU A C 1
ATOM 832 O O . GLU A 1 106 ? 11.664 -2.207 -2.273 1 98 106 GLU A O 1
ATOM 837 N N . TYR A 1 107 ? 13 -4 -1.85 1 97.75 107 TYR A N 1
ATOM 838 C CA . TYR A 1 107 ? 13.82 -3.771 -3.033 1 97.75 107 TYR A CA 1
ATOM 839 C C . TYR A 1 107 ? 12.969 -3.783 -4.297 1 97.75 107 TYR A C 1
ATOM 841 O O . TYR A 1 107 ? 13.133 -2.928 -5.172 1 97.75 107 TYR A O 1
ATOM 849 N N . ALA A 1 108 ? 12.078 -4.738 -4.383 1 97.69 108 ALA A N 1
ATOM 850 C CA . ALA A 1 108 ? 11.211 -4.832 -5.555 1 97.69 108 ALA A CA 1
ATOM 851 C C . ALA A 1 108 ? 10.375 -3.566 -5.727 1 97.69 108 ALA A C 1
ATOM 853 O O . ALA A 1 108 ? 10.281 -3.023 -6.832 1 97.69 108 ALA A O 1
ATOM 854 N N . LEU A 1 109 ? 9.805 -3.074 -4.656 1 98.44 109 LEU A N 1
ATOM 855 C CA . LEU A 1 109 ? 8.953 -1.891 -4.719 1 98.44 109 LEU A CA 1
ATOM 856 C C . LEU A 1 109 ? 9.766 -0.657 -5.094 1 98.44 109 LEU A C 1
ATOM 858 O O . LEU A 1 109 ? 9.312 0.177 -5.879 1 98.44 109 LEU A O 1
ATOM 862 N N . MET A 1 110 ? 10.945 -0.566 -4.531 1 98.12 110 MET A N 1
ATOM 863 C CA . MET A 1 110 ? 11.812 0.585 -4.781 1 98.12 110 MET A CA 1
ATOM 864 C C . MET A 1 110 ? 12.305 0.59 -6.223 1 98.12 110 MET A C 1
ATOM 866 O O . MET A 1 110 ? 12.797 1.61 -6.711 1 98.12 110 MET A O 1
ATOM 870 N N . ASN A 1 111 ? 12.219 -0.569 -6.855 1 97.38 111 ASN A N 1
ATOM 871 C CA . ASN A 1 111 ? 12.695 -0.706 -8.227 1 97.38 111 ASN A CA 1
ATOM 872 C C . ASN A 1 111 ? 11.586 -1.165 -9.164 1 97.38 111 ASN A C 1
ATOM 874 O O . ASN A 1 111 ? 11.844 -1.808 -10.18 1 97.38 111 ASN A O 1
ATOM 878 N N . CYS A 1 112 ? 10.375 -0.868 -8.812 1 97.81 112 CYS A N 1
ATOM 879 C CA . CYS A 1 112 ? 9.227 -1.293 -9.602 1 97.81 112 CYS A CA 1
ATOM 880 C C . CYS A 1 112 ? 9.109 -0.474 -10.883 1 97.81 112 CYS A C 1
ATOM 882 O O . CYS A 1 112 ? 9.844 0.498 -11.07 1 97.81 112 CYS A O 1
ATOM 884 N N . GLU A 1 113 ? 8.273 -0.93 -11.773 1 97.56 113 GLU A N 1
ATOM 885 C CA . GLU A 1 113 ? 7.969 -0.17 -12.984 1 97.56 113 GLU A CA 1
ATOM 886 C C . GLU A 1 113 ? 7.348 1.183 -12.641 1 97.56 113 GLU A C 1
ATOM 888 O O . GLU A 1 113 ? 6.531 1.284 -11.727 1 97.56 113 GLU A O 1
ATOM 893 N N . PRO A 1 114 ? 7.664 2.229 -13.383 1 97.44 114 PRO A N 1
ATOM 894 C CA . PRO A 1 114 ? 7.176 3.572 -13.055 1 97.44 114 PRO A CA 1
ATOM 895 C C . PRO A 1 114 ? 5.652 3.656 -13.039 1 97.44 114 PRO A C 1
ATOM 897 O O . PRO A 1 114 ? 5.078 4.371 -12.211 1 97.44 114 PRO A O 1
ATOM 900 N N . GLU A 1 115 ? 5 2.877 -13.867 1 97.31 115 GLU A N 1
ATOM 901 C CA . GLU A 1 115 ? 3.555 2.98 -14.047 1 97.31 115 GLU A CA 1
ATOM 902 C C . GLU A 1 115 ? 2.805 2.396 -12.852 1 97.31 115 GLU A C 1
ATOM 904 O O . GLU A 1 115 ? 1.609 2.645 -12.68 1 97.31 115 GLU A O 1
ATOM 909 N N . VAL A 1 116 ? 3.523 1.655 -12.023 1 98.56 116 VAL A N 1
ATOM 910 C CA . VAL A 1 116 ? 2.789 0.963 -10.977 1 98.56 116 VAL A CA 1
ATOM 911 C C . VAL A 1 116 ? 3.162 1.548 -9.609 1 98.56 116 VAL A C 1
ATOM 913 O O . VAL A 1 116 ? 2.746 1.031 -8.57 1 98.56 116 VAL A O 1
ATOM 916 N N . VAL A 1 117 ? 3.91 2.66 -9.641 1 98.56 117 VAL A N 1
ATOM 917 C CA . VAL A 1 117 ? 4.227 3.352 -8.391 1 98.56 117 VAL A CA 1
ATOM 918 C C . VAL A 1 117 ? 2.939 3.732 -7.668 1 98.56 117 VAL A C 1
ATOM 920 O O . VAL A 1 117 ? 1.996 4.234 -8.289 1 98.56 117 VAL A O 1
ATOM 923 N N . GLY A 1 118 ? 2.943 3.445 -6.414 1 98.5 118 GLY A N 1
ATOM 924 C CA . GLY A 1 118 ? 1.774 3.744 -5.602 1 98.5 118 GLY A CA 1
ATOM 925 C C . GLY A 1 118 ? 0.766 2.611 -5.566 1 98.5 118 GLY A C 1
ATOM 926 O O . GLY A 1 118 ? -0.121 2.588 -4.711 1 98.5 118 GLY A O 1
ATOM 927 N N . ARG A 1 119 ? 0.898 1.688 -6.469 1 98.81 119 ARG A N 1
ATOM 928 C CA . ARG A 1 119 ? -0.058 0.59 -6.562 1 98.81 119 ARG A 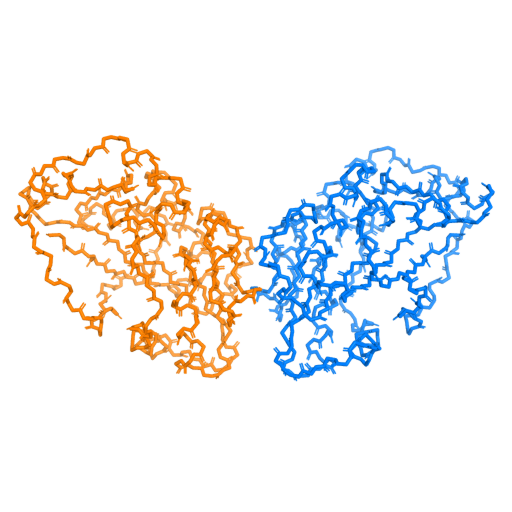CA 1
ATOM 929 C C . ARG A 1 119 ? 0.458 -0.648 -5.84 1 98.81 119 ARG A C 1
ATOM 931 O O . ARG A 1 119 ? -0.299 -1.589 -5.586 1 98.81 119 ARG A O 1
ATOM 938 N N . LEU A 1 120 ? 1.723 -0.698 -5.477 1 98.88 120 LEU A N 1
ATOM 939 C CA . LEU A 1 120 ? 2.34 -1.883 -4.891 1 98.88 120 LEU A CA 1
ATOM 940 C C . LEU A 1 120 ? 2.525 -1.709 -3.387 1 98.88 120 LEU A C 1
ATOM 942 O O . LEU A 1 120 ? 3.211 -0.784 -2.945 1 98.88 120 LEU A O 1
ATOM 946 N N . HIS A 1 121 ? 1.98 -2.607 -2.676 1 98.81 121 HIS A N 1
ATOM 947 C CA . HIS A 1 121 ? 2.037 -2.586 -1.22 1 98.81 121 HIS A CA 1
ATOM 948 C C . HIS A 1 121 ? 3.221 -3.398 -0.703 1 98.81 121 HIS A C 1
ATOM 950 O O . HIS A 1 121 ? 3.508 -4.48 -1.218 1 98.81 121 HIS A O 1
ATOM 956 N N . LEU A 1 122 ? 3.883 -2.816 0.285 1 98.69 122 LEU A N 1
ATOM 957 C CA . LEU A 1 122 ? 4.836 -3.613 1.052 1 98.69 122 LEU A CA 1
ATOM 958 C C . LEU A 1 122 ? 4.117 -4.441 2.113 1 98.69 122 LEU A C 1
ATOM 960 O O . LEU A 1 122 ? 3.41 -3.895 2.959 1 98.69 122 LEU A O 1
ATOM 964 N N . GLY A 1 123 ? 4.238 -5.746 2.01 1 98.12 123 GLY A N 1
ATOM 965 C CA . GLY A 1 123 ? 3.561 -6.57 2.996 1 98.12 123 GLY A CA 1
ATOM 966 C C . GLY A 1 123 ? 3.68 -8.055 2.715 1 98.12 123 GLY A C 1
ATOM 967 O O . GLY A 1 123 ? 4.367 -8.461 1.775 1 98.12 123 GLY A O 1
ATOM 968 N N . ASN A 1 124 ? 2.998 -8.812 3.592 1 97.56 124 ASN A N 1
ATOM 969 C CA . ASN A 1 124 ? 3.047 -10.266 3.537 1 97.56 124 ASN A CA 1
ATOM 970 C C . ASN A 1 124 ? 1.738 -10.852 3.014 1 97.56 124 ASN A C 1
ATOM 972 O O . ASN A 1 124 ? 0.66 -10.328 3.297 1 97.56 124 ASN A O 1
ATOM 976 N N . ALA A 1 125 ? 1.887 -12 2.361 1 98.31 125 ALA A N 1
ATOM 977 C CA . ALA A 1 125 ? 0.716 -12.688 1.816 1 98.31 125 ALA A CA 1
ATOM 978 C C . ALA A 1 125 ? -0.178 -13.219 2.934 1 98.31 125 ALA A C 1
ATOM 980 O O . ALA A 1 125 ? -1.366 -13.469 2.719 1 98.31 125 ALA A O 1
ATOM 981 N N . ASP A 1 126 ? 0.417 -13.438 4.102 1 98.12 126 ASP A N 1
ATOM 982 C CA . ASP A 1 126 ? -0.352 -14.055 5.176 1 98.12 126 ASP A CA 1
ATOM 983 C C . ASP A 1 126 ? -0.961 -13 6.094 1 98.12 126 ASP A C 1
ATOM 985 O O . ASP A 1 126 ? -1.415 -13.312 7.195 1 98.12 126 ASP A O 1
ATOM 989 N N . HIS A 1 127 ? -0.936 -11.773 5.691 1 97.94 127 HIS A N 1
ATOM 990 C CA . HIS A 1 127 ? -1.581 -10.656 6.379 1 97.94 127 HIS A CA 1
ATOM 991 C C . HIS A 1 127 ? -1.917 -9.531 5.406 1 97.94 127 HIS A C 1
ATOM 993 O O . HIS A 1 127 ? -1.131 -8.594 5.238 1 97.94 127 HIS A O 1
ATOM 999 N N . LEU A 1 128 ? -3.066 -9.625 4.867 1 98.69 128 LEU A N 1
ATOM 1000 C CA . LEU A 1 128 ? -3.455 -8.664 3.842 1 98.69 128 LEU A CA 1
ATOM 1001 C C . LEU A 1 128 ? -4.258 -7.52 4.453 1 98.69 128 LEU A C 1
ATOM 1003 O O . LEU A 1 128 ? -5.316 -7.742 5.039 1 98.69 128 LEU A O 1
ATOM 1007 N N . PRO A 1 129 ? -3.832 -6.305 4.293 1 98.44 129 PRO A N 1
ATOM 1008 C CA . PRO A 1 129 ? -4.496 -5.156 4.91 1 98.44 129 PRO A CA 1
ATOM 1009 C C . PRO A 1 129 ? -5.629 -4.598 4.051 1 98.44 129 PRO A C 1
ATOM 1011 O O . PRO A 1 129 ? -5.707 -3.387 3.834 1 98.44 129 PRO A O 1
ATOM 1014 N N . PHE A 1 130 ? -6.512 -5.438 3.615 1 98.75 130 PHE A N 1
ATOM 1015 C CA . PHE A 1 130 ? -7.645 -5.078 2.771 1 98.75 130 PHE A CA 1
ATOM 1016 C C . PHE A 1 130 ? -8.945 -5.641 3.338 1 98.75 130 PHE A C 1
ATOM 1018 O O . PHE A 1 130 ? -8.945 -6.719 3.939 1 98.75 130 PHE A O 1
ATOM 1025 N N . PRO A 1 131 ? -10.031 -4.957 3.131 1 98.69 131 PRO A N 1
ATOM 1026 C CA . PRO A 1 131 ? -11.32 -5.453 3.613 1 98.69 131 PRO A CA 1
ATOM 1027 C C . PRO A 1 131 ? -11.742 -6.754 2.934 1 98.69 131 PRO A C 1
ATOM 1029 O O . PRO A 1 131 ? -11.242 -7.078 1.852 1 98.69 131 PRO A O 1
ATOM 1032 N N . ASP A 1 132 ? -12.68 -7.422 3.564 1 98.56 132 ASP A N 1
ATOM 1033 C CA . ASP A 1 132 ? -13.266 -8.633 2.998 1 98.56 132 ASP A CA 1
ATOM 1034 C C . ASP A 1 132 ? -13.93 -8.352 1.656 1 98.56 132 ASP A C 1
ATOM 1036 O O . ASP A 1 132 ? -14.578 -7.312 1.485 1 98.56 132 ASP A O 1
ATOM 1040 N N . ASN A 1 133 ? -13.734 -9.273 0.697 1 98.56 133 ASN A N 1
ATOM 1041 C CA . ASN A 1 133 ? -14.43 -9.242 -0.584 1 98.56 133 ASN A CA 1
ATOM 1042 C C . ASN A 1 133 ? -14.203 -7.918 -1.313 1 98.56 133 ASN A C 1
ATOM 1044 O O . ASN A 1 133 ? -15.125 -7.363 -1.905 1 98.56 133 ASN A O 1
ATOM 1048 N N . SER A 1 134 ? -13 -7.43 -1.146 1 98.5 134 SER A N 1
ATOM 1049 C CA . SER A 1 134 ? -12.758 -6.086 -1.659 1 98.5 134 SER A CA 1
ATOM 1050 C C . SER A 1 134 ? -12.117 -6.129 -3.043 1 98.5 134 SER A C 1
ATOM 1052 O O . SER A 1 134 ? -11.953 -5.09 -3.688 1 98.5 134 SER A O 1
ATOM 1054 N N . PHE A 1 135 ? -11.734 -7.27 -3.559 1 98.88 135 PHE A N 1
ATOM 1055 C CA . PHE A 1 135 ? -11.156 -7.418 -4.891 1 98.88 135 PHE A CA 1
ATOM 1056 C C . PHE A 1 135 ? -12.016 -8.336 -5.75 1 98.88 135 PHE A C 1
ATOM 1058 O O . PHE A 1 135 ? -12.547 -9.336 -5.262 1 98.88 135 PHE A O 1
ATOM 1065 N N . ASP A 1 136 ? -12.055 -7.988 -7.008 1 98.88 136 ASP A N 1
ATOM 1066 C CA . ASP A 1 136 ? -12.844 -8.766 -7.961 1 98.88 136 ASP A CA 1
ATOM 1067 C C . ASP A 1 136 ? -12.062 -9.984 -8.453 1 98.88 136 ASP A C 1
ATOM 1069 O O . ASP A 1 136 ? -12.656 -10.93 -8.977 1 98.88 136 ASP A O 1
ATOM 1073 N N . ALA A 1 137 ? -10.805 -9.953 -8.312 1 98.88 137 ALA A N 1
ATOM 1074 C CA . ALA A 1 137 ? -9.93 -11.094 -8.555 1 98.88 137 ALA A CA 1
ATOM 1075 C C . ALA A 1 137 ? -8.617 -10.961 -7.789 1 98.88 137 ALA A C 1
ATOM 1077 O O . ALA A 1 137 ? -8.062 -9.867 -7.688 1 98.88 137 ALA A O 1
ATOM 1078 N N . VAL A 1 138 ? -8.141 -12.055 -7.281 1 98.94 138 VAL A N 1
ATOM 1079 C CA . VAL A 1 138 ? -6.84 -12.094 -6.625 1 98.94 138 VAL A CA 1
ATOM 1080 C C . VAL A 1 138 ? -5.961 -13.156 -7.281 1 98.94 138 VAL A C 1
ATOM 1082 O O . VAL A 1 138 ? -6.398 -14.289 -7.488 1 98.94 138 VAL A O 1
ATOM 1085 N N . ILE A 1 139 ? -4.77 -12.75 -7.637 1 98.88 139 ILE A N 1
ATOM 1086 C CA . ILE A 1 139 ? -3.814 -13.617 -8.32 1 98.88 139 ILE A CA 1
ATOM 1087 C C . ILE A 1 139 ? -2.584 -13.82 -7.438 1 98.88 139 ILE A C 1
ATOM 1089 O O . ILE A 1 139 ? -2.09 -12.875 -6.82 1 98.88 139 ILE A O 1
ATOM 1093 N N . SER A 1 140 ? -2.109 -15.031 -7.371 1 98.62 140 SER A N 1
ATOM 1094 C CA . SER A 1 140 ? -0.825 -15.328 -6.746 1 98.62 140 SER A CA 1
ATOM 1095 C C . SER A 1 140 ? -0.052 -16.375 -7.547 1 98.62 140 SER A C 1
ATOM 1097 O O . SER A 1 140 ? -0.457 -17.531 -7.617 1 98.62 140 SER A O 1
ATOM 1099 N N . LEU A 1 141 ? 1.018 -15.93 -8.117 1 96.75 141 LEU A N 1
ATOM 1100 C CA . LEU A 1 141 ? 1.827 -16.812 -8.945 1 96.75 141 LEU A CA 1
ATOM 1101 C C . LEU A 1 141 ? 3.178 -17.094 -8.297 1 96.75 141 LEU A C 1
ATOM 1103 O O . LEU A 1 141 ? 3.961 -16.156 -8.07 1 96.75 141 LEU A O 1
ATOM 1107 N N . ASN A 1 142 ? 3.412 -18.328 -7.992 1 94.12 142 ASN A N 1
ATOM 1108 C CA . ASN A 1 142 ? 4.695 -18.781 -7.461 1 94.12 142 ASN A CA 1
ATOM 1109 C C . ASN A 1 142 ? 5.129 -17.953 -6.262 1 94.12 142 ASN A C 1
ATOM 1111 O O . ASN A 1 142 ? 6.266 -17.469 -6.211 1 94.12 142 ASN A O 1
ATOM 1115 N N . THR A 1 143 ? 4.262 -17.797 -5.332 1 96.88 143 THR A N 1
ATOM 1116 C CA . THR A 1 143 ? 4.531 -16.938 -4.188 1 96.88 143 THR A CA 1
ATOM 1117 C C . THR A 1 143 ? 4.27 -17.688 -2.879 1 96.88 143 THR A C 1
ATOM 1119 O O . THR A 1 143 ? 5.172 -17.828 -2.055 1 96.88 143 THR A O 1
ATOM 1122 N N . VAL A 1 144 ? 3.094 -18.281 -2.717 1 97.75 144 VAL A N 1
ATOM 1123 C CA . VAL A 1 144 ? 2.664 -18.75 -1.406 1 97.75 144 VAL A CA 1
ATOM 1124 C C . VAL A 1 144 ? 3.518 -19.938 -0.982 1 97.75 144 VAL A C 1
ATOM 1126 O O . VAL A 1 144 ? 3.713 -20.188 0.212 1 97.75 144 VAL A O 1
ATOM 1129 N N . HIS A 1 145 ? 4.109 -20.703 -1.952 1 96.5 145 HIS A N 1
ATOM 1130 C CA . HIS A 1 145 ? 4.918 -21.875 -1.634 1 96.5 145 HIS A CA 1
ATOM 1131 C C . HIS A 1 145 ? 6.215 -21.469 -0.941 1 96.5 145 HIS A C 1
ATOM 1133 O O . HIS A 1 145 ? 6.926 -22.328 -0.402 1 96.5 145 HIS A O 1
ATOM 1139 N N . ASN A 1 146 ? 6.535 -20.172 -0.938 1 96.62 146 ASN A N 1
ATOM 1140 C CA . ASN A 1 146 ? 7.734 -19.688 -0.265 1 96.62 146 ASN A CA 1
ATOM 1141 C C . ASN A 1 146 ? 7.523 -19.578 1.243 1 96.62 146 ASN A C 1
ATOM 1143 O O . ASN A 1 146 ? 8.461 -19.266 1.982 1 96.62 146 ASN A O 1
ATOM 1147 N N . LEU A 1 147 ? 6.324 -19.859 1.729 1 97.62 147 LEU A N 1
ATOM 1148 C CA . LEU A 1 147 ? 5.988 -19.859 3.148 1 97.62 147 LEU A CA 1
ATOM 1149 C C . LEU A 1 147 ? 5.965 -21.281 3.701 1 97.62 147 LEU A C 1
ATOM 1151 O O . LEU A 1 147 ? 5.734 -22.234 2.957 1 97.62 147 LEU A O 1
ATOM 1155 N N . PRO A 1 148 ? 6.195 -21.375 5.012 1 97.69 148 PRO A N 1
ATOM 1156 C CA . PRO A 1 148 ? 5.926 -22.688 5.625 1 97.69 148 PRO A CA 1
ATOM 1157 C C . PRO A 1 148 ? 4.449 -23.062 5.562 1 97.69 148 PRO A C 1
ATOM 1159 O O . PRO A 1 148 ? 3.584 -22.203 5.445 1 97.69 148 PRO A O 1
ATOM 1162 N N . ARG A 1 149 ? 4.203 -24.328 5.668 1 97.75 149 ARG A N 1
ATOM 1163 C CA . ARG A 1 149 ? 2.869 -24.875 5.453 1 97.75 149 ARG A CA 1
ATOM 1164 C C . ARG A 1 149 ? 1.826 -24.094 6.258 1 97.75 149 ARG A C 1
ATOM 1166 O O . ARG A 1 149 ? 0.776 -23.734 5.73 1 97.75 149 ARG A O 1
ATOM 1173 N N . GLU A 1 150 ? 2.115 -23.875 7.512 1 98.19 150 GLU A N 1
ATOM 1174 C CA . GLU A 1 150 ? 1.153 -23.203 8.375 1 98.19 150 GLU A CA 1
ATOM 1175 C C . GLU A 1 150 ? 0.84 -21.797 7.855 1 98.19 150 GLU A C 1
ATOM 1177 O O . GLU A 1 150 ? -0.309 -21.359 7.906 1 98.19 150 GLU A O 1
ATOM 1182 N N . ARG A 1 151 ? 1.828 -21.156 7.352 1 98.56 151 ARG A N 1
ATOM 1183 C CA . ARG A 1 151 ? 1.643 -19.797 6.848 1 98.56 151 ARG A CA 1
ATOM 1184 C C . ARG A 1 151 ? 1.008 -19.812 5.461 1 98.56 151 ARG A C 1
ATOM 1186 O O . ARG A 1 151 ? 0.297 -18.875 5.09 1 98.56 151 ARG A O 1
ATOM 1193 N N . VAL A 1 152 ? 1.285 -20.875 4.715 1 98.56 152 VAL A N 1
ATOM 1194 C CA . VAL A 1 152 ? 0.567 -21.047 3.455 1 98.56 152 VAL A CA 1
ATOM 1195 C C . VAL A 1 152 ? -0.937 -21.078 3.719 1 98.56 152 VAL A C 1
ATOM 1197 O O . VAL A 1 152 ? -1.706 -20.406 3.027 1 98.56 152 VAL A O 1
ATOM 1200 N N . ILE A 1 153 ? -1.319 -21.797 4.715 1 98.81 153 ILE A N 1
ATOM 1201 C CA . ILE A 1 153 ? -2.734 -21.938 5.039 1 98.81 153 ILE A CA 1
ATOM 1202 C C . ILE A 1 153 ? -3.318 -20.562 5.395 1 98.81 153 ILE A C 1
ATOM 1204 O O . ILE A 1 153 ? -4.402 -20.203 4.93 1 98.81 153 ILE A O 1
ATOM 1208 N N . ILE A 1 154 ? -2.605 -19.766 6.152 1 98.88 154 ILE A N 1
ATOM 1209 C CA . ILE A 1 154 ? -3.055 -18.438 6.531 1 98.88 154 ILE A CA 1
ATOM 1210 C C . ILE A 1 154 ? -3.16 -17.562 5.289 1 98.88 154 ILE A C 1
ATOM 1212 O O . ILE A 1 154 ? -4.141 -16.828 5.117 1 98.88 154 ILE A O 1
ATOM 1216 N N . ALA A 1 155 ? -2.178 -17.609 4.441 1 98.88 155 ALA A N 1
ATOM 1217 C CA . ALA A 1 155 ? -2.18 -16.812 3.213 1 98.88 155 ALA A CA 1
ATOM 1218 C C . ALA A 1 155 ? -3.385 -17.172 2.342 1 98.88 155 ALA A C 1
ATOM 1220 O O . ALA A 1 155 ? -4.023 -16.281 1.774 1 98.88 155 ALA A O 1
ATOM 1221 N N . LEU A 1 156 ? -3.684 -18.422 2.24 1 98.81 156 LEU A N 1
ATOM 1222 C CA . LEU A 1 156 ? -4.82 -18.875 1.444 1 98.81 156 LEU A CA 1
ATOM 1223 C C . LEU A 1 156 ? -6.133 -18.375 2.033 1 98.81 156 LEU A C 1
ATOM 1225 O O . LEU A 1 156 ? -7.043 -18 1.295 1 98.81 156 LEU A O 1
ATOM 1229 N N . ARG A 1 157 ? -6.211 -18.359 3.314 1 98.88 157 ARG A N 1
ATOM 1230 C CA . ARG A 1 157 ? -7.391 -17.797 3.969 1 98.88 157 ARG A CA 1
ATOM 1231 C C . ARG A 1 157 ? -7.543 -16.312 3.662 1 98.88 157 ARG A C 1
ATOM 1233 O O . ARG A 1 157 ? -8.656 -15.836 3.41 1 98.88 157 ARG A O 1
ATOM 1240 N N . GLU A 1 158 ? -6.461 -15.648 3.721 1 98.88 158 GLU A N 1
ATOM 1241 C CA . GLU A 1 158 ? -6.473 -14.227 3.387 1 98.88 158 GLU A CA 1
ATOM 1242 C C . GLU A 1 158 ? -6.906 -14.008 1.94 1 98.88 158 GLU A C 1
ATOM 1244 O O . GLU A 1 158 ? -7.73 -13.133 1.661 1 98.88 158 GLU A O 1
ATOM 1249 N N . ILE A 1 159 ? -6.359 -14.797 1.074 1 98.88 159 ILE A N 1
ATOM 1250 C CA . ILE A 1 159 ? -6.707 -14.695 -0.339 1 98.88 159 ILE A CA 1
ATOM 1251 C C . ILE A 1 159 ? -8.203 -14.93 -0.521 1 98.88 159 ILE A C 1
ATOM 1253 O O . ILE A 1 159 ? -8.875 -14.18 -1.232 1 98.88 159 ILE A O 1
ATOM 1257 N N . GLN A 1 160 ? -8.727 -15.953 0.144 1 98.81 160 GLN A N 1
ATOM 1258 C CA . GLN A 1 160 ? -10.148 -16.234 0.115 1 98.81 160 GLN A CA 1
ATOM 1259 C C . GLN A 1 160 ? -10.961 -15.07 0.661 1 98.81 160 GLN A C 1
ATOM 1261 O O . GLN A 1 160 ? -11.953 -14.664 0.057 1 98.81 160 GLN A O 1
ATOM 1266 N N . ARG A 1 161 ? -10.516 -14.539 1.727 1 98.75 161 ARG A N 1
ATOM 1267 C CA . ARG A 1 161 ? -11.227 -13.469 2.41 1 98.75 161 ARG A CA 1
ATOM 1268 C C . ARG A 1 161 ? -11.359 -12.242 1.51 1 98.75 161 ARG A C 1
ATOM 1270 O O . ARG A 1 161 ? -12.453 -11.695 1.358 1 98.75 161 ARG A O 1
ATOM 1277 N N . VAL A 1 162 ? -10.32 -11.828 0.868 1 98.88 162 VAL A N 1
ATOM 1278 C CA . VAL A 1 162 ? -10.344 -10.555 0.155 1 98.88 162 VAL A CA 1
ATOM 1279 C C . VAL A 1 162 ? -10.945 -10.75 -1.233 1 98.88 162 VAL A C 1
ATOM 1281 O O . VAL A 1 162 ? -11.391 -9.789 -1.863 1 98.88 162 VAL A O 1
ATOM 1284 N N . SER A 1 163 ? -10.977 -11.953 -1.763 1 98.56 163 SER A N 1
ATOM 1285 C CA . SER A 1 163 ? -11.445 -12.18 -3.125 1 98.56 163 SER A CA 1
ATOM 1286 C C . SER A 1 163 ? -12.867 -12.727 -3.133 1 98.56 163 SER A C 1
ATOM 1288 O O . SER A 1 163 ? -13.531 -12.742 -4.172 1 98.56 163 SER A O 1
ATOM 1290 N N . GLY A 1 164 ? -13.258 -13.273 -2.018 1 97.44 164 GLY A N 1
ATOM 1291 C CA . GLY A 1 164 ? -14.531 -13.969 -1.991 1 97.44 164 GLY A CA 1
ATOM 1292 C C . GLY A 1 164 ? -14.531 -15.242 -2.818 1 97.44 164 GLY A C 1
ATOM 1293 O O . GLY A 1 164 ? -15.586 -15.688 -3.279 1 97.44 164 GLY A O 1
ATOM 1294 N N . GLY A 1 165 ? -13.391 -15.719 -3.113 1 97.19 165 GLY A N 1
ATOM 1295 C CA . GLY A 1 165 ? -13.297 -16.969 -3.854 1 97.19 165 GLY A CA 1
ATOM 1296 C C . GLY A 1 165 ? -12.922 -16.766 -5.309 1 97.19 165 GLY A C 1
ATOM 1297 O O . GLY A 1 165 ? -12.633 -17.734 -6.02 1 97.19 165 GLY A O 1
ATOM 1298 N N . LYS A 1 166 ? -12.906 -15.57 -5.773 1 98.31 166 LYS A N 1
ATOM 1299 C CA . LYS A 1 166 ? -12.453 -15.258 -7.125 1 98.31 166 LYS A CA 1
ATOM 1300 C C . LYS A 1 166 ? -10.938 -15.086 -7.176 1 98.31 166 LYS A C 1
ATOM 1302 O O . LYS A 1 166 ? -10.438 -13.969 -7.355 1 98.31 166 LYS A O 1
ATOM 1307 N N . ALA A 1 167 ? -10.273 -16.188 -7.137 1 98.75 167 ALA A N 1
ATOM 1308 C CA . ALA A 1 167 ? -8.82 -16.156 -7.039 1 98.75 167 ALA A CA 1
ATOM 1309 C C . ALA A 1 167 ? -8.188 -17.234 -7.922 1 98.75 167 ALA A C 1
ATOM 1311 O O . ALA A 1 167 ? -8.852 -18.188 -8.32 1 98.75 167 ALA A O 1
ATOM 1312 N N . TYR A 1 168 ? -7.016 -17.016 -8.289 1 98.69 168 TYR A N 1
ATOM 1313 C CA . TYR A 1 168 ? -6.203 -17.953 -9.047 1 98.69 168 TYR A CA 1
ATOM 1314 C C . TYR A 1 168 ? -4.816 -18.094 -8.43 1 98.69 168 TYR A C 1
ATOM 1316 O O . TYR A 1 168 ? -4.086 -17.109 -8.281 1 98.69 168 TYR A O 1
ATOM 1324 N N . ILE A 1 169 ? -4.426 -19.328 -8.102 1 98.12 169 ILE A N 1
ATOM 1325 C CA . ILE A 1 169 ? -3.129 -19.609 -7.492 1 98.12 169 ILE A CA 1
ATOM 1326 C C . ILE A 1 169 ? -2.359 -20.609 -8.344 1 98.12 169 ILE A C 1
ATOM 1328 O O . ILE A 1 169 ? -2.906 -21.641 -8.75 1 98.12 169 ILE A O 1
ATOM 1332 N N . GLN A 1 170 ? -1.152 -20.266 -8.609 1 96.56 170 GLN A N 1
ATOM 1333 C CA . GLN A 1 170 ? -0.249 -21.188 -9.281 1 96.56 170 GLN A CA 1
ATOM 1334 C C . GLN A 1 170 ? 1.01 -21.438 -8.453 1 96.56 170 GLN A C 1
ATOM 1336 O O . GLN A 1 170 ? 1.648 -20.484 -7.996 1 96.56 170 GLN A O 1
ATOM 1341 N N . VAL A 1 171 ? 1.349 -22.703 -8.211 1 94.94 171 VAL A N 1
ATOM 1342 C CA . VAL A 1 171 ? 2.539 -23.062 -7.449 1 94.94 171 VAL A CA 1
ATOM 1343 C C . VAL A 1 171 ? 3.232 -24.25 -8.117 1 94.94 171 VAL A C 1
ATOM 1345 O O . VAL A 1 171 ? 2.639 -24.938 -8.953 1 94.94 171 VAL A O 1
ATOM 1348 N N . ASP A 1 172 ? 4.457 -24.438 -7.703 1 89.81 172 ASP A N 1
ATOM 1349 C CA . ASP A 1 172 ? 5.215 -25.578 -8.219 1 89.81 172 ASP A CA 1
ATOM 1350 C C . ASP A 1 172 ? 4.762 -26.875 -7.562 1 89.81 172 ASP A C 1
ATOM 1352 O O . ASP A 1 172 ? 4.445 -26.906 -6.371 1 89.81 172 ASP A O 1
ATOM 1356 N N . SER A 1 173 ? 4.773 -27.891 -8.391 1 93.94 173 SER A N 1
ATOM 1357 C CA . SER A 1 173 ? 4.5 -29.234 -7.91 1 93.94 173 SER A CA 1
ATOM 1358 C C . SER A 1 173 ? 5.195 -30.281 -8.773 1 93.94 173 SER A C 1
ATOM 1360 O O . SER A 1 173 ? 6.062 -29.953 -9.586 1 93.94 173 SER A O 1
ATOM 1362 N N . TYR A 1 174 ? 5.043 -31.5 -8.492 1 93.81 174 TYR A N 1
ATOM 1363 C CA . TYR A 1 174 ? 5.602 -32.656 -9.195 1 93.81 174 TYR A CA 1
ATOM 1364 C C . TYR A 1 174 ? 4.656 -33.844 -9.109 1 93.81 174 TYR A C 1
ATOM 1366 O O . TYR A 1 174 ? 3.799 -33.906 -8.227 1 93.81 174 TYR A O 1
ATOM 1374 N N . HIS A 1 175 ? 4.945 -34.781 -10.016 1 92.94 175 HIS A N 1
ATOM 1375 C CA . HIS A 1 175 ? 4.031 -35.938 -10.07 1 92.94 175 HIS A CA 1
ATOM 1376 C C . HIS A 1 175 ? 4.75 -37.219 -9.727 1 92.94 175 HIS A C 1
ATOM 1378 O O . HIS A 1 175 ? 4.109 -38.219 -9.422 1 92.94 175 HIS A O 1
ATOM 1384 N N . THR A 1 176 ? 6.137 -37.188 -9.859 1 94.31 176 THR A N 1
ATOM 1385 C CA . THR A 1 176 ? 6.902 -38.406 -9.633 1 94.31 176 THR A CA 1
ATOM 1386 C C . THR A 1 176 ? 8.031 -38.156 -8.641 1 94.31 176 THR A C 1
ATOM 1388 O O . THR A 1 176 ? 8.438 -37 -8.422 1 94.31 176 THR A O 1
ATOM 1391 N N . PRO A 1 177 ? 8.5 -39.25 -8.031 1 94.31 177 PRO A N 1
ATOM 1392 C CA . PRO A 1 177 ? 9.641 -39.094 -7.133 1 94.31 177 PRO A CA 1
ATOM 1393 C C . PRO A 1 177 ? 10.867 -38.531 -7.824 1 94.31 177 PRO A C 1
ATOM 1395 O O . PRO A 1 177 ? 11.648 -37.781 -7.203 1 94.31 177 PRO A O 1
ATOM 1398 N N . GLU A 1 178 ? 11.055 -38.906 -9.078 1 91.75 178 GLU A N 1
ATOM 1399 C CA . GLU A 1 178 ? 12.18 -38.344 -9.836 1 91.75 178 GLU A CA 1
ATOM 1400 C C . GLU A 1 178 ? 12.062 -36.844 -10 1 91.75 178 GLU A C 1
ATOM 1402 O O . GLU A 1 178 ? 13.039 -36.125 -9.812 1 91.75 178 GLU A O 1
ATOM 1407 N N . GLN A 1 179 ? 10.836 -36.406 -10.336 1 91.5 179 GLN A N 1
ATOM 1408 C CA . GLN A 1 179 ? 10.586 -34.969 -10.453 1 91.5 179 GLN A CA 1
ATOM 1409 C C . GLN A 1 179 ? 10.773 -34.281 -9.109 1 91.5 179 GLN A C 1
ATOM 1411 O O . GLN A 1 179 ? 11.305 -33.156 -9.055 1 91.5 179 GLN A O 1
ATOM 1416 N N . LYS A 1 180 ? 10.32 -34.906 -8.102 1 93.06 180 LYS A N 1
ATOM 1417 C CA . LYS A 1 180 ? 10.484 -34.344 -6.758 1 93.06 180 LYS A CA 1
ATOM 1418 C C . LYS A 1 180 ? 11.961 -34.156 -6.414 1 93.06 180 LYS A C 1
ATOM 1420 O O . LYS A 1 180 ? 12.359 -33.125 -5.891 1 93.06 180 LYS A O 1
ATOM 1425 N N . SER A 1 181 ? 12.734 -35.188 -6.664 1 90.75 181 SER A N 1
ATOM 1426 C CA . SER A 1 181 ? 14.164 -35.094 -6.398 1 90.75 181 SER A CA 1
ATOM 1427 C C . SER A 1 181 ? 14.812 -33.969 -7.168 1 90.75 181 SER A C 1
ATOM 1429 O O . SER A 1 181 ? 15.648 -33.25 -6.621 1 90.75 181 SER A O 1
ATOM 1431 N N . LEU A 1 182 ? 14.414 -33.812 -8.398 1 86.62 182 LEU A N 1
ATOM 1432 C CA . LEU A 1 182 ? 14.93 -32.719 -9.227 1 86.62 182 LEU A CA 1
ATOM 1433 C C . LEU A 1 182 ? 14.539 -31.375 -8.641 1 86.62 182 LEU A C 1
ATOM 1435 O O . LEU A 1 182 ? 15.367 -30.469 -8.555 1 86.62 182 LEU A O 1
ATOM 1439 N N . PHE A 1 183 ? 13.289 -31.266 -8.258 1 88.31 183 PHE A N 1
ATOM 1440 C CA . PHE A 1 183 ? 12.789 -30.031 -7.66 1 88.31 183 PHE A CA 1
ATOM 1441 C C . PHE A 1 183 ? 13.594 -29.688 -6.414 1 88.31 183 PHE A C 1
ATOM 1443 O O . PHE A 1 183 ? 14.016 -28.531 -6.25 1 88.31 183 PHE A O 1
ATOM 1450 N N . GLU A 1 184 ? 13.836 -30.609 -5.625 1 88.31 184 GLU A N 1
ATOM 1451 C CA . GLU A 1 184 ? 14.516 -30.391 -4.352 1 88.31 184 GLU A CA 1
ATOM 1452 C C . GLU A 1 184 ? 15.961 -29.953 -4.566 1 88.31 184 GLU A C 1
ATOM 1454 O O . GLU A 1 184 ? 16.516 -29.188 -3.775 1 88.31 184 GLU A O 1
ATOM 1459 N N . ASP A 1 185 ? 16.516 -30.391 -5.594 1 84.12 185 ASP A N 1
ATOM 1460 C CA . ASP A 1 185 ? 17.891 -30.016 -5.922 1 84.12 185 ASP A CA 1
ATOM 1461 C C . ASP A 1 185 ? 17.969 -28.578 -6.41 1 84.12 185 ASP A C 1
ATOM 1463 O O . ASP A 1 185 ? 18.969 -27.906 -6.211 1 84.12 185 ASP A O 1
ATOM 1467 N N . TRP A 1 186 ? 16.828 -28.141 -6.934 1 81.5 186 TRP A N 1
ATOM 1468 C CA . TRP A 1 186 ? 16.891 -26.875 -7.641 1 81.5 186 TRP A CA 1
ATOM 1469 C C . TRP A 1 186 ? 16.172 -25.781 -6.852 1 81.5 186 TRP A C 1
ATOM 1471 O O . TRP A 1 186 ? 16.344 -24.594 -7.125 1 81.5 186 TRP A O 1
ATOM 1481 N N . VAL A 1 187 ? 15.477 -26.203 -5.906 1 85.81 187 VAL A N 1
ATOM 1482 C CA . VAL A 1 187 ? 14.609 -25.266 -5.211 1 85.81 187 VAL A CA 1
ATOM 1483 C C . VAL A 1 187 ? 15.453 -24.203 -4.492 1 85.81 187 VAL A C 1
ATOM 1485 O O . VAL A 1 187 ? 16.484 -24.531 -3.898 1 85.81 187 VAL A O 1
ATOM 1488 N N . LEU A 1 188 ? 15.07 -22.984 -4.629 1 88.88 188 LEU A N 1
ATOM 1489 C CA . LEU A 1 188 ? 15.789 -21.859 -4.043 1 88.88 188 LEU A CA 1
ATOM 1490 C C . LEU A 1 188 ? 15.055 -21.328 -2.816 1 88.88 188 LEU A C 1
ATOM 1492 O O . LEU A 1 188 ? 15.555 -21.438 -1.693 1 88.88 188 LEU A O 1
ATOM 1496 N N . THR A 1 189 ? 13.719 -20.984 -2.988 1 93 189 THR A N 1
ATOM 1497 C CA . THR A 1 189 ? 13.062 -20.234 -1.919 1 93 189 THR A CA 1
ATOM 1498 C C . THR A 1 189 ? 11.852 -21 -1.391 1 93 189 THR A C 1
ATOM 1500 O O . THR A 1 189 ? 11.359 -20.719 -0.299 1 93 189 THR A O 1
ATOM 1503 N N . ALA A 1 190 ? 11.398 -21.938 -2.094 1 93.81 190 ALA A N 1
ATOM 1504 C CA . ALA A 1 190 ? 10.188 -22.625 -1.677 1 93.81 190 ALA A CA 1
ATOM 1505 C C . ALA A 1 190 ? 10.391 -23.312 -0.328 1 93.81 190 ALA A C 1
ATOM 1507 O O . ALA A 1 190 ? 11.391 -24 -0.115 1 93.81 190 ALA A O 1
ATOM 1508 N N . GLU A 1 191 ? 9.461 -23.141 0.541 1 95.12 191 GLU A N 1
ATOM 1509 C CA . GLU A 1 191 ? 9.508 -23.766 1.858 1 95.12 191 GLU A CA 1
ATOM 1510 C C . GLU A 1 191 ? 8.484 -24.891 1.97 1 95.12 191 GLU A C 1
ATOM 1512 O O . GLU A 1 191 ? 8.68 -25.844 2.721 1 95.12 191 GLU A O 1
ATOM 1517 N N . PHE A 1 192 ? 7.422 -24.703 1.253 1 96.62 192 PHE A N 1
ATOM 1518 C CA . PHE A 1 192 ? 6.418 -25.766 1.184 1 96.62 192 PHE A CA 1
ATOM 1519 C C . PHE A 1 192 ? 6.227 -26.234 -0.253 1 96.62 192 PHE A C 1
ATOM 1521 O O . PHE A 1 192 ? 6.078 -25.406 -1.164 1 96.62 192 PHE A O 1
ATOM 1528 N N . HIS A 1 193 ? 6.242 -27.469 -0.416 1 95.19 193 HIS A N 1
ATOM 1529 C CA . HIS A 1 193 ? 5.941 -28.094 -1.693 1 95.19 193 HIS A CA 1
ATOM 1530 C C . HIS A 1 193 ? 5.359 -29.5 -1.491 1 95.19 193 HIS A C 1
ATOM 1532 O O . HIS A 1 193 ? 5.617 -30.141 -0.469 1 95.19 193 HIS A O 1
ATOM 1538 N N . ASP A 1 194 ? 4.594 -29.875 -2.406 1 96.25 194 ASP A N 1
ATOM 1539 C CA . ASP A 1 194 ? 3.936 -31.172 -2.285 1 96.25 194 ASP A CA 1
ATOM 1540 C C . ASP A 1 194 ? 3.404 -31.656 -3.635 1 96.25 194 ASP A C 1
ATOM 1542 O O . ASP A 1 194 ? 3.439 -30.906 -4.617 1 96.25 194 ASP A O 1
ATOM 1546 N N . TYR A 1 195 ? 3.041 -32.906 -3.635 1 96.44 195 TYR A N 1
ATOM 1547 C CA . TYR A 1 195 ? 2.266 -33.438 -4.758 1 96.44 195 TYR A CA 1
ATOM 1548 C C . TYR A 1 195 ? 0.928 -32.719 -4.871 1 96.44 195 TYR A C 1
ATOM 1550 O O . TYR A 1 195 ? 0.482 -32.062 -3.92 1 96.44 195 TYR A O 1
ATOM 1558 N N . PRO A 1 196 ? 0.291 -32.781 -6.035 1 95.75 196 PRO A N 1
ATOM 1559 C CA . PRO A 1 196 ? -1.002 -32.094 -6.227 1 95.75 196 PRO A CA 1
ATOM 1560 C C . PRO A 1 196 ? -2.02 -32.469 -5.152 1 95.75 196 PRO A C 1
ATOM 1562 O O . PRO A 1 196 ? -2.738 -31.609 -4.648 1 95.75 196 PRO A O 1
ATOM 1565 N N . GLU A 1 197 ? -2.018 -33.688 -4.773 1 96.06 197 GLU A N 1
ATOM 1566 C CA . GLU A 1 197 ? -2.975 -34.125 -3.762 1 96.06 197 GLU A CA 1
ATOM 1567 C C . GLU A 1 197 ? -2.719 -33.438 -2.428 1 96.06 197 GLU A C 1
ATOM 1569 O O . GLU A 1 197 ? -3.658 -33.125 -1.694 1 96.06 197 GLU A O 1
ATOM 1574 N N . GLY A 1 198 ? -1.468 -33.312 -2.137 1 96.62 198 GLY A N 1
ATOM 1575 C CA . GLY A 1 198 ? -1.114 -32.562 -0.925 1 96.62 198 GLY A CA 1
ATOM 1576 C C . GLY A 1 198 ? -1.539 -31.125 -0.955 1 96.62 198 GLY A C 1
ATOM 1577 O O . GLY A 1 198 ? -2.025 -30.594 0.046 1 96.62 198 GLY A O 1
ATOM 1578 N N . TRP A 1 199 ? -1.359 -30.469 -2.061 1 97 199 TRP A N 1
ATOM 1579 C CA . TRP A 1 199 ? -1.791 -29.078 -2.223 1 97 199 TRP A CA 1
ATOM 1580 C C . TRP A 1 199 ? -3.307 -28.969 -2.096 1 97 199 TRP A C 1
ATOM 1582 O O . TRP A 1 199 ? -3.812 -28.031 -1.46 1 97 199 TRP A O 1
ATOM 1592 N N . ILE A 1 200 ? -4.012 -29.875 -2.672 1 97.38 200 ILE A N 1
ATOM 1593 C CA . ILE A 1 200 ? -5.469 -29.844 -2.621 1 97.38 200 ILE A CA 1
ATOM 1594 C C . ILE A 1 200 ? -5.938 -29.953 -1.17 1 97.38 200 ILE A C 1
ATOM 1596 O O . ILE A 1 200 ? -6.879 -29.266 -0.764 1 97.38 200 ILE A O 1
ATOM 1600 N N . LYS A 1 201 ? -5.242 -30.75 -0.379 1 97.69 201 LYS A N 1
ATOM 1601 C CA . LYS A 1 201 ? -5.562 -30.859 1.042 1 97.69 201 LYS A CA 1
ATOM 1602 C C . LYS A 1 201 ? -5.359 -29.516 1.752 1 97.69 201 LYS A C 1
ATOM 1604 O O . LYS A 1 201 ? -6.156 -29.141 2.615 1 97.69 201 LYS A O 1
ATOM 1609 N N . VAL A 1 202 ? -4.332 -28.875 1.397 1 97.81 202 VAL A N 1
ATOM 1610 C CA . VAL A 1 202 ? -4.02 -27.578 1.991 1 97.81 202 VAL A CA 1
ATOM 1611 C C . VAL A 1 202 ? -5.086 -26.562 1.592 1 97.81 202 VAL A C 1
ATOM 1613 O O . VAL A 1 202 ? -5.516 -25.75 2.416 1 97.81 202 VAL A O 1
ATOM 1616 N N . PHE A 1 203 ? -5.535 -26.562 0.324 1 98.19 203 PHE A N 1
ATOM 1617 C CA . PHE A 1 203 ? -6.609 -25.703 -0.132 1 98.19 203 PHE A CA 1
ATOM 1618 C C . PHE A 1 203 ? -7.879 -25.938 0.678 1 98.19 203 PHE A C 1
ATOM 1620 O O . PHE A 1 203 ? -8.516 -24.984 1.131 1 98.19 203 PHE A O 1
ATOM 1627 N N . GLU A 1 204 ? -8.164 -27.156 0.893 1 98.06 204 GLU A N 1
ATOM 1628 C CA . GLU A 1 204 ? -9.359 -27.531 1.643 1 98.06 204 GLU A CA 1
ATOM 1629 C C . GLU A 1 204 ? -9.266 -27.062 3.094 1 98.06 204 GLU A C 1
ATOM 1631 O O . GLU A 1 204 ? -10.219 -26.5 3.635 1 98.06 204 GLU A O 1
ATOM 1636 N N . GLU A 1 205 ? -8.133 -27.297 3.646 1 98.31 205 GLU A N 1
ATOM 1637 C CA . GLU A 1 205 ? -7.906 -26.906 5.031 1 98.31 205 GLU A CA 1
ATOM 1638 C C . GLU A 1 205 ? -8.055 -25.391 5.199 1 98.31 205 GLU A C 1
ATOM 1640 O O . GLU A 1 205 ? -8.539 -24.922 6.23 1 98.31 205 GLU A O 1
ATOM 1645 N N . ALA A 1 206 ? -7.684 -24.641 4.223 1 98.44 206 ALA A N 1
ATOM 1646 C CA . ALA A 1 206 ? -7.719 -23.188 4.281 1 98.44 206 ALA A CA 1
ATOM 1647 C C . ALA A 1 206 ? -9.102 -22.656 3.92 1 98.44 206 ALA A C 1
ATOM 1649 O O . ALA A 1 206 ? -9.391 -21.46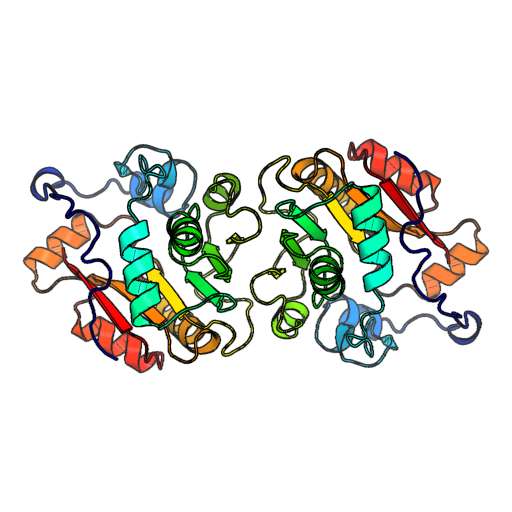9 4.117 1 98.44 206 ALA A O 1
ATOM 1650 N N . GLY A 1 207 ? -9.969 -23.438 3.381 1 98.38 207 GLY A N 1
ATOM 1651 C CA . GLY A 1 207 ? -11.25 -22.969 2.875 1 98.38 207 GLY A CA 1
ATOM 1652 C C . GLY A 1 207 ? -11.125 -22.203 1.575 1 98.38 207 GLY A C 1
ATOM 1653 O O . GLY A 1 207 ? -11.969 -21.359 1.267 1 98.38 207 GLY A O 1
ATOM 1654 N N . TYR A 1 208 ? -10.07 -22.516 0.861 1 98.38 208 TYR A N 1
ATOM 1655 C CA . TYR A 1 208 ? -9.852 -21.875 -0.429 1 98.38 208 TYR A CA 1
ATOM 1656 C C . TYR A 1 208 ? -10.719 -22.516 -1.51 1 98.38 208 TYR A C 1
ATOM 1658 O O . TYR A 1 208 ? -10.711 -23.734 -1.674 1 98.38 208 TYR A O 1
ATOM 1666 N N . THR A 1 209 ? -11.359 -21.625 -2.324 1 98.19 209 THR A N 1
ATOM 1667 C CA . THR A 1 209 ? -12.297 -22.156 -3.305 1 98.19 209 THR A CA 1
ATOM 1668 C C . THR A 1 209 ? -11.961 -21.656 -4.703 1 98.19 209 THR A C 1
ATOM 1670 O O . THR A 1 209 ? -12.703 -21.906 -5.656 1 98.19 209 THR A O 1
ATOM 1673 N N . GLY A 1 210 ? -10.875 -20.875 -4.824 1 98.31 210 GLY A N 1
ATOM 1674 C CA . GLY A 1 210 ? -10.523 -20.281 -6.109 1 98.31 210 GLY A CA 1
ATOM 1675 C C . GLY A 1 210 ? -9.875 -21.281 -7.055 1 98.31 210 GLY A C 1
ATOM 1676 O O . GLY A 1 210 ? -9.742 -22.469 -6.73 1 98.31 210 GLY A O 1
ATOM 1677 N N . ASP A 1 211 ? -9.477 -20.797 -8.195 1 98.25 211 ASP A N 1
ATOM 1678 C CA . ASP A 1 211 ? -8.812 -21.594 -9.227 1 98.25 211 ASP A CA 1
ATOM 1679 C C . ASP A 1 211 ? -7.352 -21.844 -8.875 1 98.25 211 ASP A C 1
ATOM 1681 O O . ASP A 1 211 ? -6.77 -21.125 -8.062 1 98.25 211 ASP A O 1
ATOM 1685 N N . TYR A 1 212 ? -6.855 -22.891 -9.422 1 97.62 212 TYR A N 1
ATOM 1686 C CA . TYR A 1 212 ? -5.449 -23.172 -9.172 1 97.62 212 TYR A CA 1
ATOM 1687 C C . TYR A 1 212 ? -4.82 -23.906 -10.352 1 97.62 212 TYR A C 1
ATOM 1689 O O . TYR A 1 212 ? -5.527 -24.375 -11.25 1 97.62 212 TYR A O 1
ATOM 1697 N N . ASN A 1 213 ? -3.539 -23.859 -10.383 1 95.69 213 ASN A N 1
ATOM 1698 C CA . ASN A 1 213 ? -2.734 -24.609 -11.344 1 95.69 213 ASN A CA 1
ATOM 1699 C C . ASN A 1 213 ? -1.356 -24.938 -10.781 1 95.69 213 ASN A C 1
ATOM 1701 O O . ASN A 1 213 ? -0.988 -24.469 -9.703 1 95.69 213 ASN A O 1
ATOM 1705 N N . TRP A 1 214 ? -0.63 -25.828 -11.5 1 91.25 214 TRP A N 1
ATOM 1706 C CA . TRP A 1 214 ? 0.697 -26.281 -11.094 1 91.25 214 TRP A CA 1
ATOM 1707 C C . TRP A 1 214 ? 1.74 -25.922 -12.148 1 91.25 214 TRP A C 1
ATOM 1709 O O . TRP A 1 214 ? 1.498 -26.078 -13.344 1 91.25 214 TRP A O 1
ATOM 1719 N N . THR A 1 215 ? 2.762 -25.344 -11.656 1 82.44 215 THR A N 1
ATOM 1720 C CA . THR A 1 215 ? 3.967 -25.422 -12.477 1 82.44 215 THR A CA 1
ATOM 1721 C C . THR A 1 215 ? 4.699 -26.734 -12.227 1 82.44 215 THR A C 1
ATOM 1723 O O . THR A 1 215 ? 5.148 -27 -11.109 1 82.44 215 THR A O 1
ATOM 1726 N N . LEU A 1 216 ? 4.707 -27.609 -13.164 1 74.5 216 LEU A N 1
ATOM 1727 C CA . LEU A 1 216 ? 5.273 -28.938 -12.977 1 74.5 216 LEU A CA 1
ATOM 1728 C C . LEU A 1 216 ? 6.75 -28.969 -13.352 1 74.5 216 LEU A C 1
ATOM 1730 O O . LEU A 1 216 ? 7.145 -28.375 -14.359 1 74.5 216 LEU A O 1
ATOM 1734 N N . VAL A 1 217 ? 7.484 -29.406 -12.43 1 69.88 217 VAL A N 1
ATOM 1735 C CA . VAL A 1 217 ? 8.898 -29.688 -12.688 1 69.88 217 VAL A CA 1
ATOM 1736 C C . VAL A 1 217 ? 9.031 -31 -13.43 1 69.88 217 VAL A C 1
ATOM 1738 O O . VAL A 1 217 ? 8.32 -31.969 -13.133 1 69.88 217 VAL A O 1
ATOM 1741 N N . MET B 1 1 ? 10.711 27.531 1.372 1 82.81 1 MET B N 1
ATOM 1742 C CA . MET B 1 1 ? 9.578 26.844 1.993 1 82.81 1 MET B CA 1
ATOM 1743 C C . MET B 1 1 ? 8.461 27.844 2.326 1 82.81 1 MET B C 1
ATOM 1745 O O . MET B 1 1 ? 8.516 28.516 3.35 1 82.81 1 MET B O 1
ATOM 1749 N N . PRO B 1 2 ? 7.496 27.953 1.51 1 89 2 PRO B N 1
ATOM 1750 C CA . PRO B 1 2 ? 6.461 28.953 1.788 1 89 2 PRO B CA 1
ATOM 1751 C C . PRO B 1 2 ? 5.395 28.438 2.752 1 89 2 PRO B C 1
ATOM 1753 O O . PRO B 1 2 ? 5.047 27.25 2.727 1 89 2 PRO B O 1
ATOM 1756 N N . GLU B 1 3 ? 5.07 29.281 3.68 1 92.62 3 GLU B N 1
ATOM 1757 C CA . GLU B 1 3 ? 3.867 29.047 4.473 1 92.62 3 GLU B CA 1
ATOM 1758 C C . GLU B 1 3 ? 2.607 29.344 3.668 1 92.62 3 GLU B C 1
ATOM 1760 O O . GLU B 1 3 ? 2.385 30.484 3.26 1 92.62 3 GLU B O 1
ATOM 1765 N N . ILE B 1 4 ? 1.848 28.312 3.395 1 93.81 4 ILE B N 1
ATOM 1766 C CA . ILE B 1 4 ? 0.651 28.484 2.578 1 93.81 4 ILE B CA 1
ATOM 1767 C C . ILE B 1 4 ? -0.516 27.734 3.209 1 93.81 4 ILE B C 1
ATOM 1769 O O . ILE B 1 4 ? -0.375 26.562 3.598 1 93.81 4 ILE B O 1
ATOM 1773 N N . ASN B 1 5 ? -1.633 28.406 3.359 1 92.56 5 ASN B N 1
ATOM 1774 C CA . ASN B 1 5 ? -2.826 27.75 3.893 1 92.56 5 ASN B CA 1
ATOM 1775 C C . ASN B 1 5 ? -3.67 27.141 2.781 1 92.56 5 ASN B C 1
ATOM 1777 O O . ASN B 1 5 ? -4.418 27.844 2.102 1 92.56 5 ASN B O 1
ATOM 1781 N N . LEU B 1 6 ? -3.627 25.859 2.656 1 91.19 6 LEU B N 1
ATOM 1782 C CA . LEU B 1 6 ? -4.406 25.172 1.636 1 91.19 6 LEU B CA 1
ATOM 1783 C C . LEU B 1 6 ? -5.66 24.547 2.238 1 91.19 6 LEU B C 1
ATOM 1785 O O . LEU B 1 6 ? -6.395 23.828 1.551 1 91.19 6 LEU B O 1
ATOM 1789 N N . LEU B 1 7 ? -5.891 24.766 3.488 1 91.81 7 LEU B N 1
ATOM 1790 C CA . LEU B 1 7 ? -7.047 24.188 4.164 1 91.81 7 LEU B CA 1
ATOM 1791 C C . LEU B 1 7 ? -8.117 25.25 4.41 1 91.81 7 LEU B C 1
ATOM 1793 O O . LEU B 1 7 ? -9.055 25.031 5.176 1 91.81 7 LEU B O 1
ATOM 1797 N N . SER B 1 8 ? -8.016 26.359 3.777 1 87.81 8 SER B N 1
ATOM 1798 C CA . SER B 1 8 ? -8.898 27.5 4.027 1 87.81 8 SER B CA 1
ATOM 1799 C C . SER B 1 8 ? -10.344 27.156 3.686 1 87.81 8 SER B C 1
ATOM 1801 O O . SER B 1 8 ? -11.273 27.766 4.227 1 87.81 8 SER B O 1
ATOM 1803 N N . ALA B 1 9 ? -10.516 26.141 2.857 1 85.38 9 ALA B N 1
ATOM 1804 C CA . ALA B 1 9 ? -11.852 25.797 2.387 1 85.38 9 ALA B CA 1
ATOM 1805 C C . ALA B 1 9 ? -12.586 24.938 3.41 1 85.38 9 ALA B C 1
ATOM 1807 O O . ALA B 1 9 ? -13.797 24.734 3.303 1 85.38 9 ALA B O 1
ATOM 1808 N N . LEU B 1 10 ? -11.844 24.344 4.391 1 85.81 10 LEU B N 1
ATOM 1809 C CA . LEU B 1 10 ? -12.5 23.547 5.422 1 85.81 10 LEU B CA 1
ATOM 1810 C C . LEU B 1 10 ? -13.305 24.438 6.363 1 85.81 10 LEU B C 1
ATOM 1812 O O . LEU B 1 10 ? -12.867 25.531 6.723 1 85.81 10 LEU B O 1
ATOM 1816 N N . PRO B 1 11 ? -14.508 23.938 6.688 1 73.5 11 PRO B N 1
ATOM 1817 C CA . PRO B 1 11 ? -15.266 24.734 7.66 1 73.5 11 PRO B CA 1
ATOM 1818 C C . PRO B 1 11 ? -14.523 24.906 8.984 1 73.5 11 PRO B C 1
ATOM 1820 O O . PRO B 1 11 ? -13.859 23.984 9.453 1 73.5 11 PRO B O 1
ATOM 1823 N N . LYS B 1 12 ? -14.508 26.141 9.375 1 65.5 12 LYS B N 1
ATOM 1824 C CA . LYS B 1 12 ? -13.844 26.438 10.641 1 65.5 12 LYS B CA 1
ATOM 1825 C C . LYS B 1 12 ? -14.609 25.844 11.82 1 65.5 12 LYS B C 1
ATOM 1827 O O . LYS B 1 12 ? -15.836 25.953 11.883 1 65.5 12 LYS B O 1
ATOM 1832 N N . VAL B 1 13 ? -13.961 24.734 12.375 1 57.94 13 VAL B N 1
ATOM 1833 C CA . VAL B 1 13 ? -14.594 24.156 13.555 1 57.94 13 VAL B CA 1
ATOM 1834 C C . VAL B 1 13 ? -14.484 25.141 14.727 1 57.94 13 VAL B C 1
ATOM 1836 O O . VAL B 1 13 ? -13.43 25.734 14.953 1 57.94 13 VAL B O 1
ATOM 1839 N N . LYS B 1 14 ? -15.633 25.688 15.258 1 51.28 14 LYS B N 1
ATOM 1840 C CA . LYS B 1 14 ? -15.672 26.422 16.516 1 51.28 14 LYS B CA 1
ATOM 1841 C C . LYS B 1 14 ? -15.227 25.547 17.688 1 51.28 14 LYS B C 1
ATOM 1843 O O . LYS B 1 14 ? -15.891 24.547 18 1 51.28 14 LYS B O 1
ATOM 1848 N N . ARG B 1 15 ? -13.867 25.391 17.906 1 52.28 15 ARG B N 1
ATOM 1849 C CA . ARG B 1 15 ? -13.445 24.641 19.094 1 52.28 15 ARG B CA 1
ATOM 1850 C C . ARG B 1 15 ? -13.844 25.359 20.375 1 52.28 15 ARG B C 1
ATOM 1852 O O . ARG B 1 15 ? -13.594 26.562 20.516 1 52.28 15 ARG B O 1
ATOM 1859 N N . ASN B 1 16 ? -14.945 24.891 20.891 1 50.31 16 ASN B N 1
ATOM 1860 C CA . ASN B 1 16 ? -15.18 25.422 22.234 1 50.31 16 ASN B CA 1
ATOM 1861 C C . ASN B 1 16 ? -14.016 25.109 23.172 1 50.31 16 ASN B C 1
ATOM 1863 O O . ASN B 1 16 ? -13.961 24.016 23.75 1 50.31 16 ASN B O 1
ATOM 1867 N N . VAL B 1 17 ? -12.992 25.844 23.188 1 51.03 17 VAL B N 1
ATOM 1868 C CA . VAL B 1 17 ? -11.766 25.719 23.969 1 51.03 17 VAL B CA 1
ATOM 1869 C C . VAL B 1 17 ? -12.086 25.625 25.453 1 51.03 17 VAL B C 1
ATOM 1871 O O . VAL B 1 17 ? -11.406 24.922 26.203 1 51.03 17 VAL B O 1
ATOM 1874 N N . GLN B 1 18 ? -13.039 26.297 25.828 1 49.91 18 GLN B N 1
ATOM 1875 C CA . GLN B 1 18 ? -13.289 26.391 27.266 1 49.91 18 GLN B CA 1
ATOM 1876 C C . GLN B 1 18 ? -13.703 25.047 27.828 1 49.91 18 GLN B C 1
ATOM 1878 O O . GLN B 1 18 ? -13.398 24.734 28.984 1 49.91 18 GLN B O 1
ATOM 1883 N N . ALA B 1 19 ? -14.391 24.312 27.188 1 50.28 19 ALA B N 1
ATOM 1884 C CA . ALA B 1 19 ? -15.023 23.125 27.781 1 50.28 19 ALA B CA 1
ATOM 1885 C C . ALA B 1 19 ? -13.992 22.047 28.078 1 50.28 19 ALA B C 1
ATOM 1887 O O . ALA B 1 19 ? -14.289 21.078 28.797 1 50.28 19 ALA B O 1
ATOM 1888 N N . ARG B 1 20 ? -12.805 22.016 27.5 1 52.84 20 ARG B N 1
ATOM 1889 C CA . ARG B 1 20 ? -11.867 20.906 27.672 1 52.84 20 ARG B CA 1
ATOM 1890 C C . ARG B 1 20 ? -10.875 21.203 28.797 1 52.84 20 ARG B C 1
ATOM 1892 O O . ARG B 1 20 ? -9.672 21.297 28.562 1 52.84 20 ARG B O 1
ATOM 1899 N N . LEU B 1 21 ? -11.273 21.859 29.766 1 52.94 21 LEU B N 1
ATOM 1900 C CA . LEU B 1 21 ? -10.438 22.359 30.844 1 52.94 21 LEU B CA 1
ATOM 1901 C C . LEU B 1 21 ? -9.734 21.219 31.562 1 52.94 21 LEU B C 1
ATOM 1903 O O . LEU B 1 21 ? -8.805 21.453 32.344 1 52.94 21 LEU B O 1
ATOM 1907 N N . ASN B 1 22 ? -10.172 20.094 31.328 1 62.12 22 ASN B N 1
ATOM 1908 C CA . ASN B 1 22 ? -9.484 19.094 32.125 1 62.12 22 ASN B CA 1
ATOM 1909 C C . ASN B 1 22 ? -8.539 18.25 31.281 1 62.12 22 ASN B C 1
ATOM 1911 O O . ASN B 1 22 ? -8.828 17.984 30.109 1 62.12 22 ASN B O 1
ATOM 1915 N N . ALA B 1 23 ? -7.371 18.062 31.828 1 67.88 23 ALA B N 1
ATOM 1916 C CA . ALA B 1 23 ? -6.367 17.188 31.234 1 67.88 23 ALA B CA 1
ATOM 1917 C C . ALA B 1 23 ? -6.988 15.875 30.766 1 67.88 23 ALA B C 1
ATOM 1919 O O . ALA B 1 23 ? -7.879 15.336 31.422 1 67.88 23 ALA B O 1
ATOM 1920 N N . LYS B 1 24 ? -6.484 15.484 29.641 1 79.88 24 LYS B N 1
ATOM 1921 C CA . LYS B 1 24 ? -6.98 14.234 29.078 1 79.88 24 LYS B CA 1
ATOM 1922 C C . LYS B 1 24 ? -6.637 13.055 30 1 79.88 24 LYS B C 1
ATOM 1924 O O . LYS B 1 24 ? -5.543 13 30.562 1 79.88 24 LYS B O 1
ATOM 1929 N N . ASP B 1 25 ? -7.551 12.188 30.141 1 88.31 25 ASP B N 1
ATOM 1930 C CA . ASP B 1 25 ? -7.352 10.93 30.844 1 88.31 25 ASP B CA 1
ATOM 1931 C C . ASP B 1 25 ? -6.23 10.109 30.203 1 88.31 25 ASP B C 1
ATOM 1933 O O . ASP B 1 25 ? -6.266 9.836 29 1 88.31 25 ASP B O 1
ATOM 1937 N N . PRO B 1 26 ? -5.195 9.781 31.016 1 90.81 26 PRO B N 1
ATOM 1938 C CA . PRO B 1 26 ? -4.059 9.031 30.484 1 90.81 26 PRO B CA 1
ATOM 1939 C C . PRO B 1 26 ? -4.484 7.742 29.781 1 90.81 26 PRO B C 1
ATOM 1941 O O . PRO B 1 26 ? -3.828 7.312 28.828 1 90.81 26 PRO B O 1
ATOM 1944 N N . GLU B 1 27 ? -5.492 7.121 30.234 1 94.12 27 GLU B N 1
ATOM 1945 C CA . GLU B 1 27 ? -5.984 5.906 29.594 1 94.12 27 GLU B CA 1
ATOM 1946 C C . GLU B 1 27 ? -6.559 6.203 28.203 1 94.12 27 GLU B C 1
ATOM 1948 O O . GLU B 1 27 ? -6.395 5.41 27.281 1 94.12 27 GLU B O 1
ATOM 1953 N N . VAL B 1 28 ? -7.191 7.254 28.094 1 92.81 28 VAL B N 1
ATOM 1954 C CA . VAL B 1 28 ? -7.723 7.676 26.797 1 92.81 28 VAL B CA 1
ATOM 1955 C C . VAL B 1 28 ? -6.57 7.941 25.828 1 92.81 28 VAL B C 1
ATOM 1957 O O . VAL B 1 28 ? -6.621 7.527 24.672 1 92.81 28 VAL B O 1
ATOM 1960 N N . VAL B 1 29 ? -5.57 8.578 26.328 1 93.56 29 VAL B N 1
ATOM 1961 C CA . VAL B 1 29 ? -4.391 8.875 25.516 1 93.56 29 VAL B CA 1
ATOM 1962 C C . VAL B 1 29 ? -3.746 7.574 25.047 1 93.56 29 VAL B C 1
ATOM 1964 O O . VAL B 1 29 ? -3.428 7.426 23.859 1 93.56 29 VAL B O 1
ATOM 1967 N N . ARG B 1 30 ? -3.586 6.66 25.969 1 95.06 30 ARG B N 1
ATOM 1968 C CA . ARG B 1 30 ? -2.982 5.371 25.656 1 95.06 30 ARG B CA 1
ATOM 1969 C C . ARG B 1 30 ? -3.771 4.648 24.562 1 95.06 30 ARG B C 1
ATOM 1971 O O . ARG B 1 30 ? -3.191 4.137 23.609 1 95.06 30 ARG B O 1
ATOM 1978 N N . ILE B 1 31 ? -5.031 4.582 24.688 1 95.12 31 ILE B N 1
ATOM 1979 C CA . ILE B 1 31 ? -5.902 3.887 23.734 1 95.12 31 ILE B CA 1
ATOM 1980 C C . ILE B 1 31 ? -5.879 4.605 22.391 1 95.12 31 ILE B C 1
ATOM 1982 O O . ILE B 1 31 ? -5.824 3.963 21.344 1 95.12 31 ILE B O 1
ATOM 1986 N N . SER B 1 32 ? -5.918 5.93 22.438 1 94.44 32 SER B N 1
ATOM 1987 C CA . SER B 1 32 ? -5.918 6.727 21.219 1 94.44 32 SER B CA 1
ATOM 1988 C C . SER B 1 32 ? -4.648 6.496 20.406 1 94.44 32 SER B C 1
ATOM 1990 O O . SER B 1 32 ? -4.691 6.461 19.172 1 94.44 32 SER B O 1
ATOM 1992 N N . LYS B 1 33 ? -3.541 6.25 21.031 1 95.44 33 LYS B N 1
ATOM 1993 C CA . LYS B 1 33 ? -2.248 6.109 20.375 1 95.44 33 LYS B CA 1
ATOM 1994 C C . LYS B 1 33 ? -2.127 4.754 19.688 1 95.44 33 LYS B C 1
ATOM 1996 O O . LYS B 1 33 ? -1.176 4.512 18.938 1 95.44 33 LYS B O 1
ATOM 2001 N N . GLN B 1 34 ? -3.133 3.943 19.875 1 95.44 34 GLN B N 1
ATOM 2002 C CA . GLN B 1 34 ? -3.184 2.678 19.156 1 95.44 34 GLN B CA 1
ATOM 2003 C C . GLN B 1 34 ? -3.762 2.867 17.766 1 95.44 34 GLN B C 1
ATOM 2005 O O . GLN B 1 34 ? -3.67 1.971 16.922 1 95.44 34 GLN B O 1
ATOM 2010 N N . TYR B 1 35 ? -4.332 3.998 17.531 1 96.62 35 TYR B N 1
ATOM 2011 C CA . TYR B 1 35 ? -4.949 4.332 16.25 1 96.62 35 TYR B CA 1
ATOM 2012 C C . TYR B 1 35 ? -5.852 3.201 15.766 1 96.62 35 TYR B C 1
ATOM 2014 O O . TYR B 1 35 ? -5.785 2.795 14.602 1 96.62 35 TYR B O 1
ATOM 2022 N N . GLY B 1 36 ? -6.648 2.662 16.641 1 96.38 36 GLY B N 1
ATOM 2023 C CA . GLY B 1 36 ? -7.578 1.576 16.359 1 96.38 36 GLY B CA 1
ATOM 2024 C C . GLY B 1 36 ? -9.023 2.033 16.266 1 96.38 36 GLY B C 1
ATOM 2025 O O . GLY B 1 36 ? -9.297 3.152 15.836 1 96.38 36 GLY B O 1
ATOM 2026 N N . GLU B 1 37 ? -9.859 1.192 16.609 1 96.25 37 GLU B N 1
ATOM 2027 C CA . GLU B 1 37 ? -11.297 1.418 16.5 1 96.25 37 GLU B CA 1
ATOM 2028 C C . GLU B 1 37 ? -11.734 2.625 17.312 1 96.25 37 GLU B C 1
ATOM 2030 O O . GLU B 1 37 ? -12.484 3.477 16.828 1 96.25 37 GLU B O 1
ATOM 2035 N N . MET B 1 38 ? -11.305 2.707 18.531 1 95.25 38 MET B N 1
ATOM 2036 C CA . MET B 1 38 ? -11.727 3.793 19.422 1 95.25 38 MET B CA 1
ATOM 2037 C C . MET B 1 38 ? -11.297 5.145 18.859 1 95.25 38 MET B C 1
ATOM 2039 O O . MET B 1 38 ? -12.031 6.129 18.969 1 95.25 38 MET B O 1
ATOM 2043 N N . TYR B 1 39 ? -10.195 5.184 18.234 1 95.88 39 TYR B N 1
ATOM 2044 C CA . TYR B 1 39 ? -9.672 6.426 17.688 1 95.88 39 TYR B CA 1
ATOM 2045 C C . TYR B 1 39 ? -10.523 6.898 16.516 1 95.88 39 TYR B C 1
ATOM 2047 O O . TYR B 1 39 ? -10.836 8.086 16.406 1 95.88 39 TYR B O 1
ATOM 2055 N N . PHE B 1 40 ? -10.906 5.969 15.656 1 95.69 40 PHE B N 1
ATOM 2056 C CA . PHE B 1 40 ? -11.539 6.359 14.398 1 95.69 40 PHE B CA 1
ATOM 2057 C C . PHE B 1 40 ? -13.062 6.285 14.516 1 95.69 40 PHE B C 1
ATOM 2059 O O . PHE B 1 40 ? -13.773 7.031 13.852 1 95.69 40 PHE B O 1
ATOM 2066 N N . ASP B 1 41 ? -13.594 5.352 15.328 1 94.5 41 ASP B N 1
ATOM 2067 C CA . ASP B 1 41 ? -15.031 5.109 15.312 1 94.5 41 ASP B CA 1
ATOM 2068 C C . ASP B 1 41 ? -15.594 5.07 16.734 1 94.5 41 ASP B C 1
ATOM 2070 O O . ASP B 1 41 ? -16.734 4.656 16.953 1 94.5 41 ASP B O 1
ATOM 2074 N N . GLY B 1 42 ? -14.766 5.391 17.672 1 93.44 42 GLY B N 1
ATOM 2075 C CA . GLY B 1 42 ? -15.234 5.547 19.047 1 93.44 42 GLY B CA 1
ATOM 2076 C C . GLY B 1 42 ? -15.734 6.945 19.344 1 93.44 42 GLY B C 1
ATOM 2077 O O . GLY B 1 42 ? -16.094 7.691 18.438 1 93.44 42 GLY B O 1
ATOM 2078 N N . PRO B 1 43 ? -15.898 7.223 20.641 1 90.5 43 PRO B N 1
ATOM 2079 C CA . PRO B 1 43 ? -16.266 8.586 21.031 1 90.5 43 PRO B CA 1
ATOM 2080 C C . PRO B 1 43 ? -15.195 9.609 20.688 1 90.5 43 PRO B C 1
ATOM 2082 O O . PRO B 1 43 ? -14.023 9.258 20.547 1 90.5 43 PRO B O 1
ATOM 2085 N N . ARG B 1 44 ? -15.539 10.82 20.547 1 87.19 44 ARG B N 1
ATOM 2086 C CA . ARG B 1 44 ? -14.672 11.898 20.094 1 87.19 44 ARG B CA 1
ATOM 2087 C C . ARG B 1 44 ? -13.5 12.102 21.047 1 87.19 44 ARG B C 1
ATOM 2089 O O . ARG B 1 44 ? -12.445 12.594 20.641 1 87.19 44 ARG B O 1
ATOM 2096 N N . ASP B 1 45 ? -13.672 11.68 22.25 1 87.62 45 ASP B N 1
ATOM 2097 C CA . ASP B 1 45 ? -12.617 11.844 23.234 1 87.62 45 ASP B CA 1
ATOM 2098 C C . ASP B 1 45 ? -11.375 11.047 22.844 1 87.62 45 ASP B C 1
ATOM 2100 O O . ASP B 1 45 ? -10.273 11.32 23.344 1 87.62 45 ASP B O 1
ATOM 2104 N N . TYR B 1 46 ? -11.539 10.133 21.969 1 89.38 46 TYR B N 1
ATOM 2105 C CA . TYR B 1 46 ? -10.438 9.242 21.609 1 89.38 46 TYR B CA 1
ATOM 2106 C C . TYR B 1 46 ? -9.766 9.688 20.328 1 89.38 46 TYR B C 1
ATOM 2108 O O . TYR B 1 46 ? -8.742 9.133 19.922 1 89.38 46 TYR B O 1
ATOM 2116 N N . GLY B 1 47 ? -10.336 10.711 19.703 1 86.75 47 GLY B N 1
ATOM 2117 C CA . GLY B 1 47 ? -9.727 11.156 18.453 1 86.75 47 GLY B CA 1
ATOM 2118 C C . GLY B 1 47 ? -10.734 11.469 17.375 1 86.75 47 GLY B C 1
ATOM 2119 O O . GLY B 1 47 ? -11.648 12.273 17.578 1 86.75 47 GLY B O 1
ATOM 2120 N N . TYR B 1 48 ? -10.477 10.828 16.297 1 81.25 48 TYR B N 1
ATOM 2121 C CA . TYR B 1 48 ? -11.273 11.117 15.102 1 81.25 48 TYR B CA 1
ATOM 2122 C C . TYR B 1 48 ? -12.633 10.43 15.172 1 81.25 48 TYR B C 1
ATOM 2124 O O . TYR B 1 48 ? -13.352 10.367 14.172 1 81.25 48 TYR B O 1
ATOM 2132 N N . GLY B 1 49 ? -12.891 9.883 16.359 1 76.94 49 GLY B N 1
ATOM 2133 C CA . GLY B 1 49 ? -14.188 9.242 16.516 1 76.94 49 GLY B CA 1
ATOM 2134 C C . GLY B 1 49 ? -15.352 10.141 16.141 1 76.94 49 GLY B C 1
ATOM 2135 O O . GLY B 1 49 ? -15.297 11.359 16.344 1 76.94 49 GLY B O 1
ATOM 2136 N N . GLY B 1 50 ? -16.266 9.656 15.289 1 73.94 50 GLY B N 1
ATOM 2137 C CA . GLY B 1 50 ? -17.438 10.43 14.906 1 73.94 50 GLY B CA 1
ATOM 2138 C C . GLY B 1 50 ? -17.328 11.039 13.523 1 73.94 50 GLY B C 1
ATOM 2139 O O . GLY B 1 50 ? -18.297 11.562 12.984 1 73.94 50 GLY B O 1
ATOM 2140 N N . TYR B 1 51 ? -16.078 10.93 12.984 1 82.06 51 TYR B N 1
ATOM 2141 C CA . TYR B 1 51 ? -15.938 11.484 11.641 1 82.06 51 TYR B CA 1
ATOM 2142 C C . TYR B 1 51 ? -16.266 10.43 10.586 1 82.06 51 TYR B C 1
ATOM 2144 O O . TYR B 1 51 ? -15.789 9.297 10.672 1 82.06 51 TYR B O 1
ATOM 2152 N N . ARG B 1 52 ? -17.203 10.781 9.797 1 90.75 52 ARG B N 1
ATOM 2153 C CA . ARG B 1 52 ? -17.578 9.992 8.633 1 90.75 52 ARG B CA 1
ATOM 2154 C C . ARG B 1 52 ? -17.359 10.781 7.344 1 90.75 52 ARG B C 1
ATOM 2156 O O . ARG B 1 52 ? -17.281 12.008 7.367 1 90.75 52 ARG B O 1
ATOM 2163 N N . TYR B 1 53 ? -17.281 10.055 6.344 1 95.31 53 TYR B N 1
ATOM 2164 C CA . TYR B 1 53 ? -17.062 10.734 5.074 1 95.31 53 TYR B CA 1
ATOM 2165 C C . TYR B 1 53 ? -18.25 11.617 4.719 1 95.31 53 TYR B C 1
ATOM 2167 O O . TYR B 1 53 ? -19.406 11.164 4.734 1 95.31 53 TYR B O 1
ATOM 2175 N N . ASP B 1 54 ? -17.984 12.852 4.441 1 94.06 54 ASP B N 1
ATOM 2176 C CA . ASP B 1 54 ? -19.047 13.781 4.066 1 94.06 54 ASP B CA 1
ATOM 2177 C C . ASP B 1 54 ? -18.625 14.664 2.896 1 94.06 54 ASP B C 1
ATOM 2179 O O . ASP B 1 54 ? -19.297 15.633 2.561 1 94.06 54 ASP B O 1
ATOM 2183 N N . GLY B 1 55 ? -17.516 14.391 2.297 1 94 55 GLY B N 1
ATOM 2184 C CA . GLY B 1 55 ? -17.047 15.109 1.123 1 94 55 GLY B CA 1
ATOM 2185 C C . GLY B 1 55 ? -16.438 16.469 1.454 1 94 55 GLY B C 1
ATOM 2186 O O . GLY B 1 55 ? -16.156 17.25 0.556 1 94 55 GLY B O 1
ATOM 2187 N N . ARG B 1 56 ? -16.141 16.75 2.686 1 92 56 ARG B N 1
ATOM 2188 C CA . ARG B 1 56 ? -15.75 18.078 3.117 1 92 56 ARG B CA 1
ATOM 2189 C C . ARG B 1 56 ? -14.344 18.422 2.619 1 92 56 ARG B C 1
ATOM 2191 O O . ARG B 1 56 ? -13.977 19.594 2.553 1 92 56 ARG B O 1
ATOM 2198 N N . TRP B 1 57 ? -13.664 17.406 2.217 1 95.19 57 TRP B N 1
ATOM 2199 C CA . TRP B 1 57 ? -12.281 17.656 1.813 1 95.19 57 TRP B CA 1
ATOM 2200 C C . TRP B 1 57 ? -12.203 17.969 0.324 1 95.19 57 TRP B C 1
ATOM 2202 O O . TRP B 1 57 ? -11.125 18.297 -0.191 1 95.19 57 TRP B O 1
ATOM 2212 N N . VAL B 1 58 ? -13.281 17.938 -0.422 1 96.69 58 VAL B N 1
ATOM 2213 C CA . VAL B 1 58 ? -13.266 18.094 -1.871 1 96.69 58 VAL B CA 1
ATOM 2214 C C . VAL B 1 58 ? -12.734 19.484 -2.227 1 96.69 58 VAL B C 1
ATOM 2216 O O . VAL B 1 58 ? -11.828 19.609 -3.055 1 96.69 58 VAL B O 1
ATOM 2219 N N . PRO B 1 59 ? -13.211 20.531 -1.573 1 96.62 59 PRO B N 1
ATOM 2220 C CA . PRO B 1 59 ? -12.656 21.844 -1.906 1 96.62 59 PRO B CA 1
ATOM 2221 C C . PRO B 1 59 ? -11.172 21.953 -1.566 1 96.62 59 PRO B C 1
ATOM 2223 O O . PRO B 1 59 ? -10.43 22.641 -2.271 1 96.62 59 PRO B O 1
ATOM 2226 N N . VAL B 1 60 ? -10.727 21.344 -0.498 1 96.94 60 VAL B N 1
ATOM 2227 C CA . VAL B 1 60 ? -9.32 21.328 -0.11 1 96.94 60 VAL B CA 1
ATOM 2228 C C . VAL B 1 60 ? -8.492 20.594 -1.173 1 96.94 60 VAL B C 1
ATOM 2230 O O . VAL B 1 60 ? -7.434 21.078 -1.576 1 96.94 60 VAL B O 1
ATOM 2233 N N . ALA B 1 61 ? -9.023 19.469 -1.598 1 98.38 61 ALA B N 1
ATOM 2234 C CA . ALA B 1 61 ? -8.367 18.703 -2.656 1 98.38 61 ALA B CA 1
ATOM 2235 C C . ALA B 1 61 ? -8.242 19.531 -3.93 1 98.38 61 ALA B C 1
ATOM 2237 O O . ALA B 1 61 ? -7.188 19.531 -4.574 1 98.38 61 ALA B O 1
ATOM 2238 N N . LYS B 1 62 ? -9.297 20.234 -4.258 1 98 62 LYS B N 1
ATOM 2239 C CA . LYS B 1 62 ? -9.273 21.094 -5.441 1 98 62 LYS B CA 1
ATOM 2240 C C . LYS B 1 62 ? -8.203 22.172 -5.316 1 98 62 LYS B C 1
ATOM 2242 O O . LYS B 1 62 ? -7.453 22.422 -6.258 1 98 62 LYS B O 1
ATOM 2247 N N . ASP B 1 63 ? -8.141 22.781 -4.195 1 97.75 63 ASP B N 1
ATOM 2248 C CA . ASP B 1 63 ? -7.133 23.812 -3.953 1 97.75 63 ASP B CA 1
ATOM 2249 C C . ASP B 1 63 ? -5.723 23.234 -4.102 1 97.75 63 ASP B C 1
ATOM 2251 O O . ASP B 1 63 ? -4.844 23.875 -4.68 1 97.75 63 ASP B O 1
ATOM 2255 N N . MET B 1 64 ? -5.535 22.094 -3.592 1 98.19 64 MET B N 1
ATOM 2256 C CA . MET B 1 64 ? -4.223 21.453 -3.662 1 98.19 64 MET B CA 1
ATOM 2257 C C . MET B 1 64 ? -3.883 21.062 -5.098 1 98.19 64 MET B C 1
ATOM 2259 O O . MET B 1 64 ? -2.742 21.234 -5.535 1 98.19 64 MET B O 1
ATOM 2263 N N . VAL B 1 65 ? -4.848 20.531 -5.824 1 98.62 65 VAL B N 1
ATOM 2264 C CA . VAL B 1 65 ? -4.672 20.188 -7.234 1 98.62 65 VAL B CA 1
ATOM 2265 C C . VAL B 1 65 ? -4.25 21.438 -8.016 1 98.62 65 VAL B C 1
ATOM 2267 O O . VAL B 1 65 ? -3.297 21.391 -8.797 1 98.62 65 VAL B O 1
ATOM 2270 N N . ASP B 1 66 ? -4.934 22.516 -7.754 1 98.25 66 ASP B N 1
ATOM 2271 C CA . ASP B 1 66 ? -4.621 23.781 -8.43 1 98.25 66 ASP B CA 1
ATOM 2272 C C . ASP B 1 66 ? -3.236 24.281 -8.023 1 98.25 66 ASP B C 1
ATOM 2274 O O . ASP B 1 66 ? -2.455 24.719 -8.875 1 98.25 66 ASP B O 1
ATOM 2278 N N . HIS B 1 67 ? -2.965 24.219 -6.816 1 98.06 67 HIS B N 1
ATOM 2279 C CA . HIS B 1 67 ? -1.708 24.734 -6.285 1 98.06 67 HIS B CA 1
ATOM 2280 C C . HIS B 1 67 ? -0.513 24.016 -6.895 1 98.06 67 HIS B C 1
ATOM 2282 O O . HIS B 1 67 ? 0.468 24.656 -7.289 1 98.06 67 HIS B O 1
ATOM 2288 N N . PHE B 1 68 ? -0.633 22.734 -7.027 1 98.38 68 PHE B N 1
ATOM 2289 C CA . PHE B 1 68 ? 0.492 21.938 -7.5 1 98.38 68 PHE B CA 1
ATOM 2290 C C . PHE B 1 68 ? 0.401 21.703 -9.008 1 98.38 68 PHE B C 1
ATOM 2292 O O . PHE B 1 68 ? 1.293 21.094 -9.602 1 98.38 68 PHE B O 1
ATOM 2299 N N . GLY B 1 69 ? -0.666 22.156 -9.609 1 98.5 69 GLY B N 1
ATOM 2300 C CA . GLY B 1 69 ? -0.847 21.984 -11.039 1 98.5 69 GLY B CA 1
ATOM 2301 C C . GLY B 1 69 ? -1.029 20.531 -11.438 1 98.5 69 GLY B C 1
ATOM 2302 O O . GLY B 1 69 ? -0.473 20.078 -12.438 1 98.5 69 GLY B O 1
ATOM 2303 N N . LEU B 1 70 ? -1.782 19.766 -10.672 1 98.62 70 LEU B N 1
ATOM 2304 C CA . LEU B 1 70 ? -1.953 18.344 -10.906 1 98.62 70 LEU B CA 1
ATOM 2305 C C . LEU B 1 70 ? -2.975 18.094 -12.016 1 98.62 70 LEU B C 1
ATOM 2307 O O . LEU B 1 70 ? -3.941 18.844 -12.156 1 98.62 70 LEU B O 1
ATOM 2311 N N . LYS B 1 71 ? -2.725 17.094 -12.719 1 98.5 71 LYS B N 1
ATOM 2312 C CA . LYS B 1 71 ? -3.6 16.672 -13.812 1 98.5 71 LYS B CA 1
ATOM 2313 C C . LYS B 1 71 ? -3.717 15.148 -13.867 1 98.5 71 LYS B C 1
ATOM 2315 O O . LYS B 1 71 ? -3.068 14.438 -13.102 1 98.5 71 LYS B O 1
ATOM 2320 N N . ALA B 1 72 ? -4.566 14.672 -14.812 1 97.75 72 ALA B N 1
ATOM 2321 C CA . ALA B 1 72 ? -4.719 13.234 -15.023 1 97.75 72 ALA B CA 1
ATOM 2322 C C . ALA B 1 72 ? -3.371 12.57 -15.289 1 97.75 72 ALA B C 1
ATOM 2324 O O . ALA B 1 72 ? -2.566 13.078 -16.078 1 97.75 72 ALA B O 1
ATOM 2325 N N . GLY B 1 73 ? -3.178 11.516 -14.555 1 97.12 73 GLY B N 1
ATOM 2326 C CA . GLY B 1 73 ? -1.933 10.781 -14.734 1 97.12 73 GLY B CA 1
ATOM 2327 C C . GLY B 1 73 ? -0.882 11.125 -13.695 1 97.12 73 GLY B C 1
ATOM 2328 O O . GLY B 1 73 ? 0.069 10.367 -13.492 1 97.12 73 GLY B O 1
ATOM 2329 N N . ASP B 1 74 ? -1.004 12.312 -13.062 1 98.56 74 ASP B N 1
ATOM 2330 C CA . ASP B 1 74 ? -0.098 12.664 -11.969 1 98.56 74 ASP B CA 1
ATOM 2331 C C . ASP B 1 74 ? -0.391 11.828 -10.727 1 98.56 74 ASP B C 1
ATOM 2333 O O . ASP B 1 74 ? -1.47 11.25 -10.602 1 98.56 74 ASP B O 1
ATOM 2337 N N . ARG B 1 75 ? 0.537 11.75 -9.844 1 98.81 75 ARG B N 1
ATOM 2338 C CA . ARG B 1 75 ? 0.418 10.938 -8.641 1 98.81 75 ARG B CA 1
ATOM 2339 C C . ARG B 1 75 ? 0.51 11.797 -7.383 1 98.81 75 ARG B C 1
ATOM 2341 O O . ARG B 1 75 ? 1.408 12.633 -7.262 1 98.81 75 ARG B O 1
ATOM 2348 N N . VAL B 1 76 ? -0.373 11.586 -6.469 1 98.88 76 VAL B N 1
ATOM 2349 C CA . VAL B 1 76 ? -0.357 12.273 -5.184 1 98.88 76 VAL B CA 1
ATOM 2350 C C . VAL B 1 76 ? -0.382 11.258 -4.047 1 98.88 76 VAL B C 1
ATOM 2352 O O . VAL B 1 76 ? -1.058 10.227 -4.141 1 98.88 76 VAL B O 1
ATOM 2355 N N . LEU B 1 77 ? 0.372 11.508 -2.992 1 98.94 77 LEU B N 1
ATOM 2356 C CA . LEU B 1 77 ? 0.442 10.648 -1.814 1 98.94 77 LEU B CA 1
ATOM 2357 C C . LEU B 1 77 ? -0.018 11.398 -0.567 1 98.94 77 LEU B C 1
ATOM 2359 O O . LEU B 1 77 ? 0.458 12.5 -0.288 1 98.94 77 LEU B O 1
ATOM 2363 N N . ASP B 1 78 ? -0.98 10.859 0.079 1 98.94 78 ASP B N 1
ATOM 2364 C CA . ASP B 1 78 ? -1.454 11.375 1.358 1 98.94 78 ASP B CA 1
ATOM 2365 C C . ASP B 1 78 ? -0.872 10.578 2.523 1 98.94 78 ASP B C 1
ATOM 2367 O O . ASP B 1 78 ? -1.292 9.445 2.779 1 98.94 78 ASP B O 1
ATOM 2371 N N . ILE B 1 79 ? 0.07 11.125 3.279 1 98.88 79 ILE B N 1
ATOM 2372 C CA . ILE B 1 79 ? 0.725 10.469 4.406 1 98.88 79 ILE B CA 1
ATOM 2373 C C . ILE B 1 79 ? -0.095 10.688 5.676 1 98.88 79 ILE B C 1
ATOM 2375 O O . ILE B 1 79 ? -0.302 11.828 6.102 1 98.88 79 ILE B O 1
ATOM 2379 N N . GLY B 1 80 ? -0.378 9.633 6.367 1 98.44 80 GLY B N 1
ATOM 2380 C CA . GLY B 1 80 ? -1.384 9.695 7.418 1 98.44 80 GLY B CA 1
ATOM 2381 C C . GLY B 1 80 ? -2.795 9.836 6.883 1 98.44 80 GLY B C 1
ATOM 2382 O O . GLY B 1 80 ? -3.547 10.711 7.32 1 98.44 80 GLY B O 1
ATOM 2383 N N . CYS B 1 81 ? -3.127 8.953 6 1 98.31 81 CYS B N 1
ATOM 2384 C CA . CYS B 1 81 ? -4.332 9.141 5.199 1 98.31 81 CYS B CA 1
ATOM 2385 C C . CYS B 1 81 ? -5.566 8.648 5.949 1 98.31 81 CYS B C 1
ATOM 2387 O O . CYS B 1 81 ? -6.695 8.891 5.52 1 98.31 81 CYS B O 1
ATOM 2389 N N . ALA B 1 82 ? -5.387 7.953 7.047 1 97.62 82 ALA B N 1
ATOM 2390 C CA . ALA B 1 82 ? -6.492 7.387 7.816 1 97.62 82 ALA B CA 1
ATOM 2391 C C . ALA B 1 82 ? -7.395 6.535 6.934 1 97.62 82 ALA B C 1
ATOM 2393 O O . ALA B 1 82 ? -6.934 5.598 6.281 1 97.62 82 ALA B O 1
ATOM 2394 N N . LYS B 1 83 ? -8.719 6.809 6.922 1 97.75 83 LYS B N 1
ATOM 2395 C CA . LYS B 1 83 ? -9.672 6 6.164 1 97.75 83 LYS B CA 1
ATOM 2396 C C . LYS B 1 83 ? -9.719 6.43 4.703 1 97.75 83 LYS B C 1
ATOM 2398 O O . LYS B 1 83 ? -10.578 5.977 3.945 1 97.75 83 LYS B O 1
ATOM 2403 N N . GLY B 1 84 ? -8.898 7.348 4.266 1 98.25 84 GLY B N 1
ATOM 2404 C CA . GLY B 1 84 ? -8.695 7.68 2.863 1 98.25 84 GLY B CA 1
ATOM 2405 C C . GLY B 1 84 ? -9.672 8.719 2.35 1 98.25 84 GLY B C 1
ATOM 2406 O O . GLY B 1 84 ? -9.977 8.758 1.154 1 98.25 84 GLY B O 1
ATOM 2407 N N . PHE B 1 85 ? -10.211 9.594 3.238 1 98.19 85 PHE B N 1
ATOM 2408 C CA . PHE B 1 85 ? -11.188 10.602 2.832 1 98.19 85 PHE B CA 1
ATOM 2409 C C . PHE B 1 85 ? -10.578 11.578 1.831 1 98.19 85 PHE B C 1
ATOM 2411 O O . PHE B 1 85 ? -11.164 11.844 0.779 1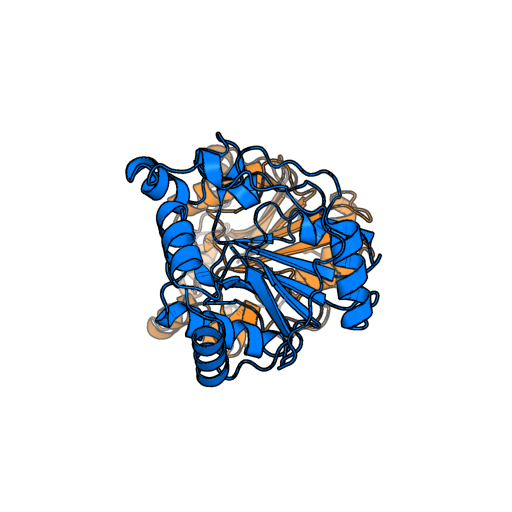 98.19 85 PHE B O 1
ATOM 2418 N N . LEU B 1 86 ? -9.422 12.078 2.145 1 98.31 86 LEU B N 1
ATOM 2419 C CA . LEU B 1 86 ? -8.773 13.023 1.248 1 98.31 86 LEU B CA 1
ATOM 2420 C C . LEU B 1 86 ? -8.352 12.352 -0.052 1 98.31 86 LEU B C 1
ATOM 2422 O O . LEU B 1 86 ? -8.438 12.953 -1.126 1 98.31 86 LEU B O 1
ATOM 2426 N N . VAL B 1 87 ? -7.875 11.141 -0.019 1 98.81 87 VAL B N 1
ATOM 2427 C CA . VAL B 1 87 ? -7.52 10.375 -1.212 1 98.81 87 VAL B CA 1
ATOM 2428 C C . VAL B 1 87 ? -8.734 10.273 -2.139 1 98.81 87 VAL B C 1
ATOM 2430 O O . VAL B 1 87 ? -8.625 10.547 -3.338 1 98.81 87 VAL B O 1
ATOM 2433 N N . LYS B 1 88 ? -9.836 9.891 -1.544 1 98.75 88 LYS B N 1
ATOM 2434 C CA . LYS B 1 88 ? -11.078 9.812 -2.305 1 98.75 88 LYS B CA 1
ATOM 2435 C C . LYS B 1 88 ? -11.422 11.164 -2.932 1 98.75 88 LYS B C 1
ATOM 2437 O O . LYS B 1 88 ? -11.781 11.234 -4.109 1 98.75 88 LYS B O 1
ATOM 2442 N N . ASP B 1 89 ? -11.305 12.195 -2.18 1 98.62 89 ASP B N 1
ATOM 2443 C CA . ASP B 1 89 ? -11.711 13.516 -2.639 1 98.62 89 ASP B CA 1
ATOM 2444 C C . ASP B 1 89 ? -10.742 14.047 -3.697 1 98.62 89 ASP B C 1
ATOM 2446 O O . ASP B 1 89 ? -11.141 14.805 -4.586 1 98.62 89 ASP B O 1
ATOM 2450 N N . PHE B 1 90 ? -9.477 13.688 -3.686 1 98.75 90 PHE B N 1
ATOM 2451 C CA . PHE B 1 90 ? -8.547 14 -4.762 1 98.75 90 PHE B CA 1
ATOM 2452 C C . PHE B 1 90 ? -9.031 13.422 -6.086 1 98.75 90 PHE B C 1
ATOM 2454 O O . PHE B 1 90 ? -8.984 14.094 -7.117 1 98.75 90 PHE B O 1
ATOM 2461 N N . MET B 1 91 ? -9.453 12.164 -6.016 1 98.12 91 MET B N 1
ATOM 2462 C CA . MET B 1 91 ? -9.93 11.492 -7.219 1 98.12 91 MET B CA 1
ATOM 2463 C C . MET B 1 91 ? -11.172 12.188 -7.77 1 98.12 91 MET B C 1
ATOM 2465 O O . MET B 1 91 ? -11.367 12.25 -8.984 1 98.12 91 MET B O 1
ATOM 2469 N N . LYS B 1 92 ? -11.992 12.719 -6.922 1 97.94 92 LYS B N 1
ATOM 2470 C CA . LYS B 1 92 ? -13.18 13.469 -7.34 1 97.94 92 LYS B CA 1
ATOM 2471 C C . LYS B 1 92 ? -12.789 14.828 -7.922 1 97.94 92 LYS B C 1
ATOM 2473 O O . LYS B 1 92 ? -13.336 15.258 -8.938 1 97.94 92 LYS B O 1
ATOM 2478 N N . ALA B 1 93 ? -11.867 15.445 -7.27 1 98 93 ALA B N 1
ATOM 2479 C CA . ALA B 1 93 ? -11.469 16.797 -7.637 1 98 93 ALA B CA 1
ATOM 2480 C C . ALA B 1 93 ? -10.742 16.812 -8.977 1 98 93 ALA B C 1
ATOM 2482 O O . ALA B 1 93 ? -10.789 17.812 -9.711 1 98 93 ALA B O 1
ATOM 2483 N N . CYS B 1 94 ? -10.039 15.742 -9.312 1 98.25 94 CYS B N 1
ATOM 2484 C CA . CYS B 1 94 ? -9.266 15.625 -10.539 1 98.25 94 CYS B CA 1
ATOM 2485 C C . CYS B 1 94 ? -9.383 14.219 -11.125 1 98.25 94 CYS B C 1
ATOM 2487 O O . CYS B 1 94 ? -8.547 13.359 -10.852 1 98.25 94 CYS B O 1
ATOM 2489 N N . PRO B 1 95 ? -10.383 14.031 -11.969 1 96.69 95 PRO B N 1
ATOM 2490 C CA . PRO B 1 95 ? -10.547 12.711 -12.578 1 96.69 95 PRO B CA 1
ATOM 2491 C C . PRO B 1 95 ? -9.305 12.25 -13.336 1 96.69 95 PRO B C 1
ATOM 2493 O O . PRO B 1 95 ? -8.75 13.016 -14.133 1 96.69 95 PRO B O 1
ATOM 2496 N N . GLY B 1 96 ? -8.859 11.102 -13.062 1 96.75 96 GLY B N 1
ATOM 2497 C CA . GLY B 1 96 ? -7.66 10.555 -13.68 1 96.75 96 GLY B CA 1
ATOM 2498 C C . GLY B 1 96 ? -6.418 10.727 -12.836 1 96.75 96 GLY B C 1
ATOM 2499 O O . GLY B 1 96 ? -5.363 10.164 -13.148 1 96.75 96 GLY B O 1
ATOM 2500 N N . LEU B 1 97 ? -6.547 11.539 -11.773 1 98.38 97 LEU B N 1
ATOM 2501 C CA . LEU B 1 97 ? -5.445 11.664 -10.82 1 98.38 97 LEU B CA 1
ATOM 2502 C C . LEU B 1 97 ? -5.188 10.344 -10.109 1 98.38 97 LEU B C 1
ATOM 2504 O O . LEU B 1 97 ? -6.125 9.656 -9.703 1 98.38 97 LEU B O 1
ATOM 2508 N N . GLU B 1 98 ? -3.957 9.953 -9.969 1 98.44 98 GLU B N 1
ATOM 2509 C CA . GLU B 1 98 ? -3.588 8.758 -9.219 1 98.44 98 GLU B CA 1
ATOM 2510 C C . GLU B 1 98 ? -3.289 9.094 -7.758 1 98.44 98 GLU B C 1
ATOM 2512 O O . GLU B 1 98 ? -2.154 9.43 -7.414 1 98.44 98 GLU B O 1
ATOM 2517 N N . ALA B 1 99 ? -4.281 8.961 -6.969 1 98.88 99 ALA B N 1
ATOM 2518 C CA . ALA B 1 99 ? -4.16 9.312 -5.555 1 98.88 99 ALA B CA 1
ATOM 2519 C C . ALA B 1 99 ? -3.961 8.07 -4.691 1 98.88 99 ALA B C 1
ATOM 2521 O O . ALA B 1 99 ? -4.664 7.074 -4.855 1 98.88 99 ALA B O 1
ATOM 2522 N N . TYR B 1 100 ? -3.014 8.117 -3.816 1 98.94 100 TYR B N 1
ATOM 2523 C CA . TYR B 1 100 ? -2.678 7.031 -2.908 1 98.94 100 TYR B CA 1
ATOM 2524 C C . TYR B 1 100 ? -2.494 7.547 -1.484 1 98.94 100 TYR B C 1
ATOM 2526 O O . TYR B 1 100 ? -2.395 8.758 -1.264 1 98.94 100 TYR B O 1
ATOM 2534 N N . GLY B 1 101 ? -2.521 6.668 -0.523 1 98.88 101 GLY B N 1
ATOM 2535 C CA . GLY B 1 101 ? -2.309 7.016 0.873 1 98.88 101 GLY B CA 1
ATOM 2536 C C . GLY B 1 101 ? -1.481 5.988 1.623 1 98.88 101 GLY B C 1
ATOM 2537 O O . GLY B 1 101 ? -1.311 4.859 1.156 1 98.88 101 GLY B O 1
ATOM 2538 N N . ILE B 1 102 ? -0.968 6.371 2.75 1 98.88 102 ILE B N 1
ATOM 2539 C CA . ILE B 1 102 ? -0.282 5.473 3.672 1 98.88 102 ILE B CA 1
ATOM 2540 C C . ILE B 1 102 ? -0.633 5.844 5.109 1 98.88 102 ILE B C 1
ATOM 2542 O O . ILE B 1 102 ? -0.704 7.027 5.453 1 98.88 102 ILE B O 1
ATOM 2546 N N . ASP B 1 103 ? -0.925 4.883 5.891 1 98.69 103 ASP B N 1
ATOM 2547 C CA . ASP B 1 103 ? -1.285 5.078 7.289 1 98.69 103 ASP B CA 1
ATOM 2548 C C . ASP B 1 103 ? -0.806 3.912 8.148 1 98.69 103 ASP B C 1
ATOM 2550 O O . ASP B 1 103 ? -0.747 2.773 7.684 1 98.69 103 ASP B O 1
ATOM 2554 N N . ILE B 1 104 ? -0.598 4.219 9.375 1 98.12 104 ILE B N 1
ATOM 2555 C CA . ILE B 1 104 ? -0.065 3.227 10.305 1 98.12 104 ILE B CA 1
ATOM 2556 C C . ILE B 1 104 ? -1.194 2.328 10.805 1 98.12 104 ILE B C 1
ATOM 2558 O O . ILE B 1 104 ? -0.944 1.244 11.336 1 98.12 104 ILE B O 1
ATOM 2562 N N . SER B 1 105 ? -2.383 2.736 10.688 1 98 105 SER B N 1
ATOM 2563 C CA . SER B 1 105 ? -3.521 2.061 11.297 1 98 105 SER B CA 1
ATOM 2564 C C . SER B 1 105 ? -4.113 1.011 10.367 1 98 105 SER B C 1
ATOM 2566 O O . SER B 1 105 ? -4.734 1.35 9.352 1 98 105 SER B O 1
ATOM 2568 N N . GLU B 1 106 ? -3.982 -0.238 10.75 1 97.94 106 GLU B N 1
ATOM 2569 C CA . GLU B 1 106 ? -4.656 -1.311 10.023 1 97.94 106 GLU B CA 1
ATOM 2570 C C . GLU B 1 106 ? -6.172 -1.148 10.078 1 97.94 106 GLU B C 1
ATOM 2572 O O . GLU B 1 106 ? -6.871 -1.431 9.102 1 97.94 106 GLU B O 1
ATOM 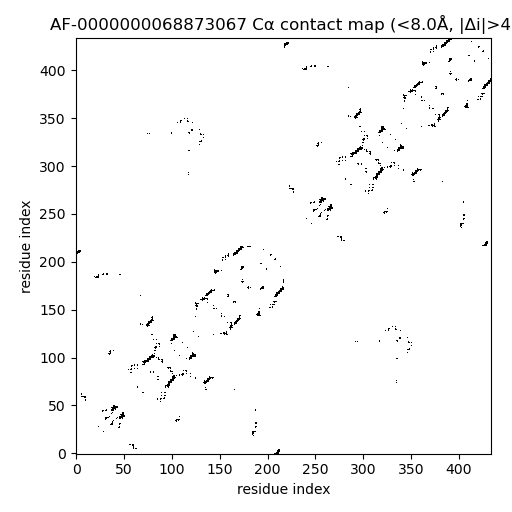2577 N N . TYR B 1 107 ? -6.668 -0.721 11.258 1 97.75 107 TYR B N 1
ATOM 2578 C CA . TYR B 1 107 ? -8.102 -0.518 11.406 1 97.75 107 TYR B CA 1
ATOM 2579 C C . TYR B 1 107 ? -8.633 0.464 10.367 1 97.75 107 TYR B C 1
ATOM 2581 O O . TYR B 1 107 ? -9.68 0.232 9.766 1 97.75 107 TYR B O 1
ATOM 2589 N N . ALA B 1 108 ? -7.902 1.532 10.172 1 97.69 108 ALA B N 1
ATOM 2590 C CA . ALA B 1 108 ? -8.32 2.533 9.195 1 97.69 108 ALA B CA 1
ATOM 2591 C C . ALA B 1 108 ? -8.422 1.927 7.797 1 97.69 108 ALA B C 1
ATOM 2593 O O . ALA B 1 108 ? -9.406 2.15 7.09 1 97.69 108 ALA B O 1
ATOM 2594 N N . LEU B 1 109 ? -7.453 1.152 7.406 1 98.44 109 LEU B N 1
ATOM 2595 C CA . LEU B 1 109 ? -7.434 0.555 6.078 1 98.44 109 LEU B CA 1
ATOM 2596 C C . LEU B 1 109 ? -8.562 -0.455 5.918 1 98.44 109 LEU B C 1
ATOM 2598 O O . LEU B 1 109 ? -9.203 -0.518 4.867 1 98.44 109 LEU B O 1
ATOM 2602 N N . MET B 1 110 ? -8.789 -1.224 6.965 1 98.12 110 MET B N 1
ATOM 2603 C CA . MET B 1 110 ? -9.828 -2.254 6.93 1 98.12 110 MET B CA 1
ATOM 2604 C C . MET B 1 110 ? -11.219 -1.63 6.871 1 98.12 110 MET B C 1
ATOM 2606 O O . MET B 1 110 ? -12.195 -2.307 6.547 1 98.12 110 MET B O 1
ATOM 2610 N N . ASN B 1 111 ? -11.273 -0.356 7.254 1 97.44 111 ASN B N 1
ATOM 2611 C CA . ASN B 1 111 ? -12.555 0.345 7.281 1 97.44 111 ASN B CA 1
ATOM 2612 C C . ASN B 1 111 ? -12.531 1.581 6.387 1 97.44 111 ASN B C 1
ATOM 2614 O O . ASN B 1 111 ? -13.258 2.547 6.641 1 97.44 111 ASN B O 1
ATOM 2618 N N . CYS B 1 112 ? -11.719 1.555 5.387 1 97.81 112 CYS B N 1
ATOM 2619 C CA . CYS B 1 112 ? -11.578 2.695 4.488 1 97.81 112 CYS B CA 1
ATOM 2620 C C . CYS B 1 112 ? -12.781 2.807 3.559 1 97.81 112 CYS B C 1
ATOM 2622 O O . CYS B 1 112 ? -13.641 1.921 3.535 1 97.81 112 CYS B O 1
ATOM 2624 N N . GLU B 1 113 ? -12.875 3.93 2.9 1 97.56 113 GLU B N 1
ATOM 2625 C CA . GLU B 1 113 ? -13.898 4.109 1.877 1 97.56 113 GLU B CA 1
ATOM 2626 C C . GLU B 1 113 ? -13.742 3.088 0.755 1 97.56 113 GLU B C 1
ATOM 2628 O O . GLU B 1 113 ? -12.625 2.775 0.342 1 97.56 113 GLU B O 1
ATOM 2633 N N . PRO B 1 114 ? -14.828 2.578 0.19 1 97.44 114 PRO B N 1
ATOM 2634 C CA . PRO B 1 114 ? -14.758 1.527 -0.829 1 97.44 114 PRO B CA 1
ATOM 2635 C C . PRO B 1 114 ? -13.953 1.953 -2.057 1 97.44 114 PRO B C 1
ATOM 2637 O O . PRO B 1 114 ? -13.242 1.139 -2.643 1 97.44 114 PRO B O 1
ATOM 2640 N N . GLU B 1 115 ? -13.984 3.225 -2.391 1 97.31 115 GLU B N 1
ATOM 2641 C CA . GLU B 1 115 ? -13.391 3.719 -3.627 1 97.31 115 GLU B CA 1
ATOM 2642 C C . GLU B 1 115 ? -11.867 3.754 -3.525 1 97.31 115 GLU B C 1
ATOM 2644 O O . GLU B 1 115 ? -11.172 3.855 -4.539 1 97.31 115 GLU B O 1
ATOM 2649 N N . VAL B 1 116 ? -11.367 3.637 -2.307 1 98.56 116 VAL B N 1
ATOM 2650 C CA . VAL B 1 116 ? -9.93 3.83 -2.176 1 98.56 116 VAL B CA 1
ATOM 2651 C C . VAL B 1 116 ? -9.258 2.512 -1.79 1 98.56 116 VAL B C 1
ATOM 2653 O O . VAL B 1 116 ? -8.062 2.473 -1.511 1 98.56 116 VAL B O 1
ATOM 2656 N N . VAL B 1 117 ? -10.055 1.427 -1.826 1 98.5 117 VAL B N 1
ATOM 2657 C CA . VAL B 1 117 ? -9.484 0.107 -1.574 1 98.5 117 VAL B CA 1
ATOM 2658 C C . VAL B 1 117 ? -8.352 -0.164 -2.564 1 98.5 117 VAL B C 1
ATOM 2660 O O . VAL B 1 117 ? -8.492 0.095 -3.762 1 98.5 117 VAL B O 1
ATOM 2663 N N . GLY B 1 118 ? -7.285 -0.645 -2.023 1 98.5 118 GLY B N 1
ATOM 2664 C CA . GLY B 1 118 ? -6.125 -0.94 -2.85 1 98.5 118 GLY B CA 1
ATOM 2665 C C . GLY B 1 118 ? -5.184 0.241 -3.004 1 98.5 118 GLY B C 1
ATOM 2666 O O . GLY B 1 118 ? -4.035 0.077 -3.414 1 98.5 118 GLY B O 1
ATOM 2667 N N . ARG B 1 119 ? -5.656 1.411 -2.684 1 98.81 119 ARG B N 1
ATOM 2668 C CA . ARG B 1 119 ? -4.855 2.619 -2.855 1 98.81 119 ARG B CA 1
ATOM 2669 C C . ARG B 1 119 ? -4.16 3.004 -1.553 1 98.81 119 ARG B C 1
ATOM 2671 O O . ARG B 1 119 ? -3.25 3.832 -1.551 1 98.81 119 ARG B O 1
ATOM 2678 N N . LEU B 1 120 ? -4.543 2.434 -0.427 1 98.88 120 LEU B N 1
ATOM 2679 C CA . LEU B 1 120 ? -4.027 2.82 0.881 1 98.88 120 LEU B CA 1
ATOM 2680 C C . LEU B 1 120 ? -3.016 1.797 1.39 1 98.88 120 LEU B C 1
ATOM 2682 O O . LEU B 1 120 ? -3.344 0.618 1.541 1 98.88 120 LEU B O 1
ATOM 2686 N N . HIS B 1 121 ? -1.876 2.275 1.681 1 98.81 121 HIS B N 1
ATOM 2687 C CA . HIS B 1 121 ? -0.78 1.436 2.15 1 98.81 121 HIS B CA 1
ATOM 2688 C C . HIS B 1 121 ? -0.734 1.393 3.674 1 98.81 121 HIS B C 1
ATOM 2690 O O . HIS B 1 121 ? -0.924 2.416 4.336 1 98.81 121 HIS B O 1
ATOM 2696 N N . LEU B 1 122 ? -0.515 0.19 4.176 1 98.69 122 LEU B N 1
ATOM 2697 C CA . LEU B 1 122 ? -0.162 0.07 5.586 1 98.69 122 LEU B CA 1
ATOM 2698 C C . LEU B 1 122 ? 1.32 0.356 5.805 1 98.69 122 LEU B C 1
ATOM 2700 O O . LEU B 1 122 ? 2.178 -0.299 5.203 1 98.69 122 LEU B O 1
ATOM 2704 N N . GLY B 1 123 ? 1.603 1.371 6.582 1 98.06 123 GLY B N 1
ATOM 2705 C CA . GLY B 1 123 ? 3.004 1.687 6.809 1 98.06 123 GLY B CA 1
ATOM 2706 C C . GLY B 1 123 ? 3.211 2.939 7.637 1 98.06 123 GLY B C 1
ATOM 2707 O O . GLY B 1 123 ? 2.244 3.537 8.117 1 98.06 123 GLY B O 1
ATOM 2708 N N . ASN B 1 124 ? 4.512 3.262 7.773 1 97.56 124 ASN B N 1
ATOM 2709 C CA . ASN B 1 124 ? 4.918 4.395 8.594 1 97.56 124 ASN B CA 1
ATOM 2710 C C . ASN B 1 124 ? 5.398 5.566 7.742 1 97.56 124 ASN B C 1
ATOM 2712 O O . ASN B 1 124 ? 6.027 5.363 6.699 1 97.56 124 ASN B O 1
ATOM 2716 N N . ALA B 1 125 ? 5.184 6.75 8.297 1 98.25 125 ALA B N 1
ATOM 2717 C CA . ALA B 1 125 ? 5.609 7.961 7.602 1 98.25 125 ALA B CA 1
ATOM 2718 C C . ALA B 1 125 ? 7.129 8.055 7.535 1 98.25 125 ALA B C 1
ATOM 2720 O O . ALA B 1 125 ? 7.68 8.75 6.68 1 98.25 125 ALA B O 1
ATOM 2721 N N . ASP B 1 126 ? 7.797 7.391 8.469 1 98.12 126 ASP B N 1
ATOM 2722 C CA . ASP B 1 126 ? 9.25 7.531 8.539 1 98.12 126 ASP B CA 1
ATOM 2723 C C . ASP B 1 126 ? 9.945 6.414 7.766 1 98.12 126 ASP B C 1
ATOM 2725 O O . ASP B 1 126 ? 11.148 6.203 7.922 1 98.12 126 ASP B O 1
ATOM 2729 N N . HIS B 1 127 ? 9.219 5.672 6.988 1 97.88 127 HIS B N 1
ATOM 2730 C CA . HIS B 1 127 ? 9.734 4.652 6.082 1 97.88 127 HIS B CA 1
ATOM 2731 C C . HIS B 1 127 ? 8.789 4.434 4.906 1 97.88 127 HIS B C 1
ATOM 2733 O O . HIS B 1 127 ? 7.941 3.537 4.945 1 97.88 127 HIS B O 1
ATOM 2739 N N . LEU B 1 128 ? 9.008 5.188 3.906 1 98.69 128 LEU B N 1
ATOM 2740 C CA . LEU B 1 128 ? 8.109 5.133 2.762 1 98.69 128 LEU B CA 1
ATOM 2741 C C . LEU B 1 128 ? 8.641 4.18 1.696 1 98.69 128 LEU B C 1
ATOM 2743 O O . LEU B 1 128 ? 9.734 4.375 1.171 1 98.69 128 LEU B O 1
ATOM 2747 N N . PRO B 1 129 ? 7.883 3.201 1.315 1 98.44 129 PRO B N 1
ATOM 2748 C CA . PRO B 1 129 ? 8.344 2.195 0.354 1 98.44 129 PRO B CA 1
ATOM 2749 C C . PRO B 1 129 ? 8.094 2.607 -1.095 1 98.44 129 PRO B C 1
ATOM 2751 O O . PRO B 1 129 ? 7.57 1.816 -1.884 1 98.44 129 PRO B O 1
ATOM 2754 N N . PHE B 1 130 ? 8.5 3.777 -1.458 1 98.75 130 PHE B N 1
ATOM 2755 C CA . PHE B 1 130 ? 8.336 4.332 -2.795 1 98.75 130 PHE B CA 1
ATOM 2756 C C . PHE B 1 130 ? 9.656 4.879 -3.326 1 98.75 130 PHE B C 1
ATOM 2758 O O . PHE B 1 130 ? 10.477 5.379 -2.557 1 98.75 130 PHE B O 1
ATOM 2765 N N . PRO B 1 131 ? 9.844 4.82 -4.609 1 98.69 131 PRO B N 1
ATOM 2766 C CA . PRO B 1 131 ? 11.07 5.355 -5.195 1 98.69 131 PRO B CA 1
ATOM 2767 C C . PRO B 1 131 ? 11.195 6.867 -5.02 1 98.69 131 PRO B C 1
ATOM 2769 O O . PRO B 1 131 ? 10.203 7.551 -4.781 1 98.69 131 PRO B O 1
ATOM 2772 N N . ASP B 1 132 ? 12.414 7.34 -5.191 1 98.56 132 ASP B N 1
ATOM 2773 C CA . ASP B 1 132 ? 12.68 8.773 -5.156 1 98.56 132 ASP B CA 1
ATOM 2774 C C . ASP B 1 132 ? 11.898 9.508 -6.242 1 98.56 132 ASP B C 1
ATOM 2776 O O . ASP B 1 132 ? 11.766 9.016 -7.363 1 98.56 132 ASP B O 1
ATOM 2780 N N . ASN B 1 133 ? 11.352 10.68 -5.863 1 98.56 133 ASN B N 1
ATOM 2781 C CA . ASN B 1 133 ? 10.711 11.586 -6.816 1 98.56 133 ASN B CA 1
ATOM 2782 C C . ASN B 1 133 ? 9.586 10.898 -7.578 1 98.56 133 ASN B C 1
ATOM 2784 O O . ASN B 1 133 ? 9.43 11.094 -8.781 1 98.56 133 ASN B O 1
ATOM 2788 N N . SER B 1 134 ? 8.914 10.031 -6.867 1 98.5 134 SER B N 1
ATOM 2789 C CA . SER B 1 134 ? 7.945 9.203 -7.566 1 98.5 134 SER B CA 1
ATOM 2790 C C . SER B 1 134 ? 6.539 9.789 -7.469 1 98.5 134 SER B C 1
ATOM 2792 O O . SER B 1 134 ? 5.605 9.289 -8.094 1 98.5 134 SER B O 1
ATOM 2794 N N . PHE B 1 135 ? 6.32 10.836 -6.699 1 98.88 135 PHE B N 1
ATOM 2795 C CA . PHE B 1 135 ? 5.027 11.5 -6.57 1 98.88 135 PHE B CA 1
ATOM 2796 C C . PHE B 1 135 ? 5.121 12.961 -6.996 1 98.88 135 PHE B C 1
ATOM 2798 O O . PHE B 1 135 ? 6.117 13.625 -6.711 1 98.88 135 PHE B O 1
ATOM 2805 N N . ASP B 1 136 ? 4.047 13.398 -7.605 1 98.88 136 ASP B N 1
ATOM 2806 C CA . ASP B 1 136 ? 3.986 14.773 -8.086 1 98.88 136 ASP B CA 1
ATOM 2807 C C . ASP B 1 136 ? 3.592 15.727 -6.961 1 98.88 136 ASP B C 1
ATOM 2809 O O . ASP B 1 136 ? 3.809 16.938 -7.059 1 98.88 136 ASP B O 1
ATOM 2813 N N . ALA B 1 137 ? 3.014 15.211 -5.949 1 98.88 137 ALA B N 1
ATOM 2814 C CA . ALA B 1 137 ? 2.725 15.938 -4.719 1 98.88 137 ALA B CA 1
ATOM 2815 C C . ALA B 1 137 ? 2.572 14.984 -3.539 1 98.88 137 ALA B C 1
ATOM 2817 O O . ALA B 1 137 ? 1.991 13.906 -3.678 1 98.88 137 ALA B O 1
ATOM 2818 N N . VAL B 1 138 ? 3.066 15.383 -2.412 1 98.94 138 VAL B N 1
ATOM 2819 C CA . VAL B 1 138 ? 2.891 14.625 -1.177 1 98.94 138 VAL B CA 1
ATOM 2820 C C . VAL B 1 138 ? 2.254 15.516 -0.112 1 98.94 138 VAL B C 1
ATOM 2822 O O . VAL B 1 138 ? 2.693 16.656 0.107 1 98.94 138 VAL B O 1
ATOM 2825 N N . ILE B 1 139 ? 1.211 15.008 0.487 1 98.88 139 ILE B N 1
ATOM 2826 C CA . ILE B 1 139 ? 0.452 15.734 1.5 1 98.88 139 ILE B CA 1
ATOM 2827 C C . ILE B 1 139 ? 0.55 15 2.838 1 98.88 139 ILE B C 1
ATOM 2829 O O . ILE B 1 139 ? 0.466 13.773 2.891 1 98.88 139 ILE B O 1
ATOM 2833 N N . SER B 1 140 ? 0.743 15.734 3.895 1 98.62 140 SER B N 1
ATOM 2834 C CA . SER B 1 140 ? 0.647 15.203 5.25 1 98.62 140 SER B CA 1
ATOM 2835 C C . SER B 1 140 ? -0.043 16.188 6.184 1 98.62 140 SER B C 1
ATOM 2837 O O . SER B 1 140 ? 0.507 17.25 6.492 1 98.62 140 SER B O 1
ATOM 2839 N N . LEU B 1 141 ? -1.203 15.82 6.605 1 96.75 141 LEU B N 1
ATOM 2840 C CA . LEU B 1 141 ? -1.99 16.688 7.473 1 96.75 141 LEU B CA 1
ATOM 2841 C C . LEU B 1 141 ? -2.119 16.094 8.875 1 96.75 141 LEU B C 1
ATOM 2843 O O . LEU B 1 141 ? -2.668 15 9.039 1 96.75 141 LEU B O 1
ATOM 2847 N N . ASN B 1 142 ? -1.612 16.797 9.836 1 94.06 142 ASN B N 1
ATOM 2848 C CA . ASN B 1 142 ? -1.74 16.438 11.242 1 94.06 142 ASN B CA 1
ATOM 2849 C C . ASN B 1 142 ? -1.307 14.992 11.484 1 94.06 142 ASN B C 1
ATOM 2851 O O . ASN B 1 142 ? -2.031 14.219 12.109 1 94.06 142 ASN B O 1
ATOM 2855 N N . THR B 1 143 ? -0.164 14.656 10.992 1 96.81 143 THR B N 1
ATOM 2856 C CA . THR B 1 143 ? 0.305 13.273 11.07 1 96.81 143 THR B CA 1
ATOM 2857 C C . THR B 1 143 ? 1.705 13.219 11.68 1 96.81 143 THR B C 1
ATOM 2859 O O . THR B 1 143 ? 1.911 12.578 12.711 1 96.81 143 THR B O 1
ATOM 2862 N N . VAL B 1 144 ? 2.658 13.977 11.141 1 97.75 144 VAL B N 1
ATOM 2863 C CA . VAL B 1 144 ? 4.066 13.766 11.469 1 97.75 144 VAL B CA 1
ATOM 2864 C C . VAL B 1 144 ? 4.324 14.164 12.914 1 97.75 144 VAL B C 1
ATOM 2866 O O . VAL B 1 144 ? 5.227 13.633 13.562 1 97.75 144 VAL B O 1
ATOM 2869 N N . HIS B 1 145 ? 3.498 15.086 13.5 1 96.44 145 HIS B N 1
ATOM 2870 C CA . HIS B 1 145 ? 3.693 15.547 14.867 1 96.44 145 HIS B CA 1
ATOM 2871 C C . HIS B 1 145 ? 3.408 14.43 15.867 1 96.44 145 HIS B C 1
ATOM 2873 O O . HIS B 1 145 ? 3.725 14.555 17.062 1 96.44 145 HIS B O 1
ATOM 2879 N N . ASN B 1 146 ? 2.82 13.32 15.406 1 96.62 146 ASN B N 1
ATOM 2880 C CA . ASN B 1 146 ? 2.545 12.188 16.281 1 96.62 146 ASN B CA 1
ATOM 2881 C C . ASN B 1 146 ? 3.797 11.344 16.516 1 96.62 146 ASN B C 1
ATOM 2883 O O . ASN B 1 146 ? 3.771 10.398 17.297 1 96.62 146 ASN B O 1
ATOM 2887 N N . LEU B 1 147 ? 4.902 11.688 15.883 1 97.62 147 LEU B N 1
ATOM 2888 C CA . LEU B 1 147 ? 6.188 11.023 16.047 1 97.62 147 LEU B CA 1
ATOM 2889 C C . LEU B 1 147 ? 7.098 11.812 16.984 1 97.62 147 LEU B C 1
ATOM 2891 O O . LEU B 1 147 ? 6.953 13.031 17.109 1 97.62 147 LEU B O 1
ATOM 2895 N N . PRO B 1 148 ? 8.039 11.094 17.609 1 97.62 148 PRO B N 1
ATOM 2896 C CA . PRO B 1 148 ? 9.086 11.844 18.297 1 97.62 148 PRO B CA 1
ATOM 2897 C C . PRO B 1 148 ? 9.953 12.664 17.344 1 97.62 148 PRO B C 1
ATOM 2899 O O . PRO B 1 148 ? 10.039 12.352 16.156 1 97.62 148 PRO B O 1
ATOM 2902 N N . ARG B 1 149 ? 10.57 13.648 17.875 1 97.75 149 ARG B N 1
ATOM 2903 C CA . ARG B 1 149 ? 11.297 14.625 17.062 1 97.75 149 ARG B CA 1
ATOM 2904 C C . ARG B 1 149 ? 12.227 13.938 16.078 1 97.75 149 ARG B C 1
ATOM 2906 O O . ARG B 1 149 ? 12.258 14.289 14.891 1 97.75 149 ARG B O 1
ATOM 2913 N N . GLU B 1 150 ? 12.977 12.984 16.562 1 98.19 150 GLU B N 1
ATOM 2914 C CA . GLU B 1 150 ? 13.945 12.305 15.695 1 98.19 150 GLU B CA 1
ATOM 2915 C C . GLU B 1 150 ? 13.25 11.617 14.523 1 98.19 150 GLU B C 1
ATOM 2917 O O . GLU B 1 150 ? 13.758 11.625 13.406 1 98.19 150 GLU B O 1
ATOM 2922 N N . ARG B 1 151 ? 12.109 11.078 14.789 1 98.56 151 ARG B N 1
ATOM 2923 C CA . ARG B 1 151 ? 11.375 10.375 13.75 1 98.56 151 ARG B CA 1
ATOM 2924 C C . ARG B 1 151 ? 10.641 11.352 12.836 1 98.56 151 ARG B C 1
ATOM 2926 O O . ARG B 1 151 ? 10.43 11.07 11.656 1 98.56 151 ARG B O 1
ATOM 2933 N N . VAL B 1 152 ? 10.25 12.484 13.422 1 98.56 152 VAL B N 1
ATOM 2934 C CA . VAL B 1 152 ? 9.719 13.547 12.57 1 98.56 152 VAL B CA 1
ATOM 2935 C C . VAL B 1 152 ? 10.734 13.914 11.492 1 98.56 152 VAL B C 1
ATOM 2937 O O . VAL B 1 152 ? 10.383 14.031 10.32 1 98.56 152 VAL B O 1
ATOM 2940 N N . ILE B 1 153 ? 11.953 14.039 11.891 1 98.81 153 ILE B N 1
ATOM 2941 C CA . ILE B 1 153 ? 13.008 14.43 10.961 1 98.81 153 ILE B CA 1
ATOM 2942 C C . ILE B 1 153 ? 13.148 13.375 9.867 1 98.81 153 ILE B C 1
ATOM 2944 O O . ILE B 1 153 ? 13.25 13.711 8.68 1 98.81 153 ILE B O 1
ATOM 2948 N N . ILE B 1 154 ? 13.094 12.125 10.219 1 98.88 154 ILE B N 1
ATOM 2949 C CA . ILE B 1 154 ? 13.195 11.039 9.25 1 98.88 154 ILE B CA 1
ATOM 2950 C C . ILE B 1 154 ? 11.992 11.078 8.305 1 98.88 154 ILE B C 1
ATOM 2952 O O . ILE B 1 154 ? 12.141 10.938 7.094 1 98.88 154 ILE B O 1
ATOM 2956 N N . ALA B 1 155 ? 10.828 11.258 8.844 1 98.88 155 ALA B N 1
ATOM 2957 C CA . ALA B 1 155 ? 9.617 11.328 8.031 1 98.88 155 ALA B CA 1
ATOM 2958 C C . ALA B 1 155 ? 9.695 12.469 7.023 1 98.88 155 ALA B C 1
ATOM 2960 O O . ALA B 1 155 ? 9.305 12.305 5.863 1 98.88 155 ALA B O 1
ATOM 2961 N N . LEU B 1 156 ? 10.18 13.594 7.457 1 98.81 156 LEU B N 1
ATOM 2962 C CA . LEU B 1 156 ? 10.32 14.758 6.582 1 98.81 156 LEU B CA 1
ATOM 2963 C C . LEU B 1 156 ? 11.312 14.477 5.461 1 98.81 156 LEU B C 1
ATOM 2965 O O . LEU B 1 156 ? 11.109 14.891 4.32 1 98.81 156 LEU B O 1
ATOM 2969 N N . ARG B 1 157 ? 12.352 13.773 5.773 1 98.88 157 ARG B N 1
ATOM 2970 C CA . ARG B 1 157 ? 13.312 13.383 4.75 1 98.88 157 ARG B CA 1
ATOM 2971 C C . ARG B 1 157 ? 12.664 12.461 3.721 1 98.88 157 ARG B C 1
ATOM 2973 O O . ARG B 1 157 ? 12.906 12.594 2.52 1 98.88 157 ARG B O 1
ATOM 2980 N N . GLU B 1 158 ? 11.906 11.555 4.215 1 98.88 158 GLU B N 1
ATOM 2981 C CA . GLU B 1 158 ? 11.188 10.648 3.324 1 98.88 158 GLU B CA 1
ATOM 2982 C C . GLU B 1 158 ? 10.219 11.414 2.426 1 98.88 158 GLU B C 1
ATOM 2984 O O . GLU B 1 158 ? 10.156 11.164 1.219 1 98.88 158 GLU B O 1
ATOM 2989 N N . ILE B 1 159 ? 9.516 12.32 3.021 1 98.88 159 ILE B N 1
ATOM 2990 C CA . ILE B 1 159 ? 8.57 13.133 2.266 1 98.88 159 ILE B CA 1
ATOM 2991 C C . ILE B 1 159 ? 9.305 13.906 1.177 1 98.88 159 ILE B C 1
ATOM 2993 O O . ILE B 1 159 ? 8.867 13.945 0.025 1 98.88 159 ILE B O 1
ATOM 2997 N N . GLN B 1 160 ? 10.438 14.492 1.534 1 98.81 160 GLN B N 1
ATOM 2998 C CA . GLN B 1 160 ? 11.273 15.203 0.572 1 98.81 160 GLN B CA 1
ATOM 2999 C C . GLN B 1 160 ? 11.75 14.266 -0.537 1 98.81 160 GLN B C 1
ATOM 3001 O O . GLN B 1 160 ? 11.68 14.609 -1.719 1 98.81 160 GLN B O 1
ATOM 3006 N N . ARG B 1 161 ? 12.164 13.117 -0.16 1 98.75 161 ARG B N 1
ATOM 3007 C CA . ARG B 1 161 ? 12.727 12.148 -1.098 1 98.75 161 ARG B CA 1
ATOM 3008 C C . ARG B 1 161 ? 11.695 11.75 -2.148 1 98.75 161 ARG B C 1
ATOM 3010 O O . ARG B 1 161 ? 11.984 11.773 -3.346 1 98.75 161 ARG B O 1
ATOM 3017 N N . VAL B 1 162 ? 10.5 11.445 -1.758 1 98.81 162 VAL B N 1
ATOM 3018 C CA . VAL B 1 162 ? 9.539 10.859 -2.688 1 98.81 162 VAL B CA 1
ATOM 3019 C C . VAL B 1 162 ? 8.852 11.977 -3.475 1 98.81 162 VAL B C 1
ATOM 3021 O O . VAL B 1 162 ? 8.289 11.727 -4.547 1 98.81 162 VAL B O 1
ATOM 3024 N N . SER B 1 163 ? 8.852 13.203 -2.998 1 98.56 163 SER B N 1
ATOM 3025 C CA . SER B 1 163 ? 8.117 14.281 -3.65 1 98.56 163 SER B CA 1
ATOM 3026 C C . SER B 1 163 ? 9.055 15.172 -4.461 1 98.56 163 SER B C 1
ATOM 3028 O O . SER B 1 163 ? 8.602 15.977 -5.281 1 98.56 163 SER B O 1
ATOM 3030 N N . GLY B 1 164 ? 10.305 15.102 -4.129 1 97.38 164 GLY B N 1
ATOM 3031 C CA . GLY B 1 164 ? 11.242 16.047 -4.727 1 97.38 164 GLY B CA 1
ATOM 3032 C C . GLY B 1 164 ? 11.008 17.484 -4.277 1 97.38 164 GLY B C 1
ATOM 3033 O O . GLY B 1 164 ? 11.359 18.422 -4.992 1 97.38 164 GLY B O 1
ATOM 3034 N N . GLY B 1 165 ? 10.328 17.625 -3.223 1 97.19 165 GLY B N 1
ATOM 3035 C CA . GLY B 1 165 ? 10.109 18.969 -2.686 1 97.19 165 GLY B CA 1
ATOM 3036 C C . GLY B 1 165 ? 8.711 19.484 -2.943 1 97.19 165 GLY B C 1
ATOM 3037 O O . GLY B 1 165 ? 8.32 20.531 -2.41 1 97.19 165 GLY B O 1
ATOM 3038 N N . LYS B 1 166 ? 7.941 18.812 -3.729 1 98.31 166 LYS B N 1
ATOM 3039 C CA . LYS B 1 166 ? 6.543 19.172 -3.961 1 98.31 166 LYS B CA 1
ATOM 3040 C C . LYS B 1 166 ? 5.637 18.562 -2.891 1 98.31 166 LYS B C 1
ATOM 3042 O O . LYS B 1 166 ? 4.859 17.656 -3.17 1 98.31 166 LYS B O 1
ATOM 3047 N N . ALA B 1 167 ? 5.664 19.172 -1.753 1 98.75 167 ALA B N 1
ATOM 3048 C CA . ALA B 1 167 ? 4.949 18.625 -0.606 1 98.75 167 ALA B CA 1
ATOM 3049 C C . ALA B 1 167 ? 4.277 19.719 0.208 1 98.75 167 ALA B C 1
ATOM 3051 O O . ALA B 1 167 ? 4.637 20.891 0.092 1 98.75 167 ALA B O 1
ATOM 3052 N N . TYR B 1 168 ? 3.297 19.375 0.884 1 98.75 168 TYR B N 1
ATOM 3053 C CA . TYR B 1 168 ? 2.58 20.25 1.806 1 98.75 168 TYR B CA 1
ATOM 3054 C C . TYR B 1 168 ? 2.371 19.562 3.152 1 98.75 168 TYR B C 1
ATOM 3056 O O . TYR B 1 168 ? 1.775 18.484 3.225 1 98.75 168 TYR B O 1
ATOM 3064 N N . ILE B 1 169 ? 2.822 20.203 4.23 1 98.12 169 ILE B N 1
ATOM 3065 C CA . ILE B 1 169 ? 2.697 19.656 5.578 1 98.12 169 ILE B CA 1
ATOM 3066 C C . ILE B 1 169 ? 1.948 20.656 6.465 1 98.12 169 ILE B C 1
ATOM 3068 O O . ILE B 1 169 ? 2.264 21.844 6.48 1 98.12 169 ILE B O 1
ATOM 3072 N N . GLN B 1 170 ? 0.983 20.141 7.141 1 96.62 170 GLN B N 1
ATOM 3073 C CA . GLN B 1 170 ? 0.278 20.922 8.148 1 96.62 170 GLN B CA 1
ATOM 3074 C C . GLN B 1 170 ? 0.313 20.25 9.508 1 96.62 170 GLN B C 1
ATOM 3076 O O . GLN B 1 170 ? -0.001 19.062 9.617 1 96.62 170 GLN B O 1
ATOM 3081 N N . VAL B 1 171 ? 0.725 20.969 10.547 1 94.94 171 VAL B N 1
ATOM 3082 C CA . VAL B 1 171 ? 0.79 20.453 11.906 1 94.94 171 VAL B CA 1
ATOM 3083 C C . VAL B 1 171 ? 0.294 21.516 12.891 1 94.94 171 VAL B C 1
ATOM 3085 O O . VAL B 1 171 ? 0.201 22.688 12.547 1 94.94 171 VAL B O 1
ATOM 3088 N N . ASP B 1 172 ? 0.018 21.031 14.078 1 89.81 172 ASP B N 1
ATOM 3089 C CA . ASP B 1 172 ? -0.408 21.953 15.133 1 89.81 172 ASP B CA 1
ATOM 3090 C C . ASP B 1 172 ? 0.777 22.734 15.688 1 89.81 172 ASP B C 1
ATOM 3092 O O . ASP B 1 172 ? 1.877 22.188 15.82 1 89.81 172 ASP B O 1
ATOM 3096 N N . SER B 1 173 ? 0.466 23.953 15.992 1 93.88 173 SER B N 1
ATOM 3097 C CA . SER B 1 173 ? 1.431 24.812 16.672 1 93.88 173 SER B CA 1
ATOM 3098 C C . SER B 1 173 ? 0.729 25.875 17.516 1 93.88 173 SER B C 1
ATOM 3100 O O . SER B 1 173 ? -0.481 25.797 17.75 1 93.88 173 SER B O 1
ATOM 3102 N N . TYR B 1 174 ? 1.438 26.688 18.172 1 93.81 174 TYR B N 1
ATOM 3103 C CA . TYR B 1 174 ? 0.976 27.766 19.031 1 93.81 174 TYR B CA 1
ATOM 3104 C C . TYR B 1 174 ? 1.938 28.953 18.984 1 93.81 174 TYR B C 1
ATOM 3106 O O . TYR B 1 174 ? 3.104 28.797 18.609 1 93.81 174 TYR B O 1
ATOM 3114 N N . HIS B 1 175 ? 1.388 30.078 19.438 1 92.94 175 HIS B N 1
ATOM 3115 C CA . HIS B 1 175 ? 2.209 31.281 19.328 1 92.94 175 HIS B CA 1
ATOM 3116 C C . HIS B 1 175 ? 2.512 31.859 20.703 1 92.94 175 HIS B C 1
ATOM 3118 O O . HIS B 1 175 ? 3.41 32.688 20.859 1 92.94 175 HIS B O 1
ATOM 3124 N N . THR B 1 176 ? 1.652 31.438 21.719 1 94.38 176 THR B N 1
ATOM 3125 C CA . THR B 1 176 ? 1.819 32 23.062 1 94.38 176 THR B CA 1
ATOM 3126 C C . THR B 1 176 ? 1.909 30.891 24.109 1 94.38 176 THR B C 1
ATOM 3128 O O . THR B 1 176 ? 1.479 29.75 23.859 1 94.38 176 THR B O 1
ATOM 3131 N N . PRO B 1 177 ? 2.496 31.25 25.266 1 94.38 177 PRO B N 1
ATOM 3132 C CA . PRO B 1 177 ? 2.541 30.266 26.344 1 94.38 177 PRO B CA 1
ATOM 3133 C C . PRO B 1 177 ? 1.151 29.797 26.766 1 94.38 177 PRO B C 1
ATOM 3135 O O . PRO B 1 177 ? 0.983 28.641 27.156 1 94.38 177 PRO B O 1
ATOM 3138 N N . GLU B 1 178 ? 0.191 30.703 26.719 1 91.75 178 GLU B N 1
ATOM 3139 C CA . GLU B 1 178 ? -1.177 30.344 27.062 1 91.75 178 GLU B CA 1
ATOM 3140 C C . GLU B 1 178 ? -1.735 29.297 26.094 1 91.75 178 GLU B C 1
ATOM 3142 O O . GLU B 1 178 ? -2.357 28.328 26.516 1 91.75 178 GLU B O 1
ATOM 3147 N N . GLN B 1 179 ? -1.488 29.547 24.812 1 91.56 179 GLN B N 1
ATOM 3148 C CA . GLN B 1 179 ? -1.915 28.594 23.797 1 91.56 179 GLN B CA 1
ATOM 3149 C C . GLN B 1 179 ? -1.201 27.25 23.953 1 91.56 179 GLN B C 1
ATOM 3151 O O . GLN B 1 179 ? -1.808 26.203 23.781 1 91.56 179 GLN B O 1
ATOM 3156 N N . LYS B 1 180 ? 0.029 27.344 24.25 1 93.25 180 LYS B N 1
ATOM 3157 C CA . LYS B 1 180 ? 0.808 26.125 24.484 1 93.25 180 LYS B CA 1
ATOM 3158 C C . LYS B 1 180 ? 0.228 25.312 25.641 1 93.25 180 LYS B C 1
ATOM 3160 O O . LYS B 1 180 ? 0.082 24.094 25.531 1 93.25 180 LYS B O 1
ATOM 3165 N N . SER B 1 181 ? -0.051 25.969 26.719 1 90.81 181 SER B N 1
ATOM 3166 C CA . SER B 1 181 ? -0.635 25.297 27.875 1 90.81 181 SER B CA 1
ATOM 3167 C C . SER B 1 181 ? -1.959 24.625 27.531 1 90.81 181 SER B C 1
ATOM 3169 O O . SER B 1 181 ? -2.221 23.5 27.938 1 90.81 181 SER B O 1
ATOM 3171 N N . LEU B 1 182 ? -2.744 25.328 26.766 1 86.81 182 LEU B N 1
ATOM 3172 C CA . LEU B 1 182 ? -4.02 24.781 26.312 1 86.81 182 LEU B CA 1
ATOM 3173 C C . LEU B 1 182 ? -3.803 23.547 25.438 1 86.81 182 LEU B C 1
ATOM 3175 O O . LEU B 1 182 ? -4.488 22.547 25.609 1 86.81 182 LEU B O 1
ATOM 3179 N N . PHE B 1 183 ? -2.869 23.672 24.531 1 88.5 183 PHE B N 1
ATOM 3180 C CA . PHE B 1 183 ? -2.543 22.562 23.641 1 88.5 183 PHE B CA 1
ATOM 3181 C C . PHE B 1 183 ? -2.121 21.328 24.438 1 88.5 183 PHE B C 1
ATOM 3183 O O . PHE B 1 183 ? -2.596 20.219 24.188 1 88.5 183 PHE B O 1
ATOM 3190 N N . GLU B 1 184 ? -1.33 21.531 25.375 1 88.44 184 GLU B N 1
ATOM 3191 C CA . GLU B 1 184 ? -0.776 20.438 26.172 1 88.44 184 GLU B CA 1
ATOM 3192 C C . GLU B 1 184 ? -1.861 19.75 27 1 88.44 184 GLU B C 1
ATOM 3194 O O . GLU B 1 184 ? -1.794 18.547 27.234 1 88.44 184 GLU B O 1
ATOM 3199 N N . ASP B 1 185 ? -2.816 20.469 27.359 1 84.31 185 ASP B N 1
ATOM 3200 C CA . ASP B 1 185 ? -3.932 19.906 28.125 1 84.31 185 ASP B CA 1
ATOM 3201 C C . ASP B 1 185 ? -4.824 19.047 27.234 1 84.31 185 ASP B C 1
ATOM 3203 O O . ASP B 1 185 ? -5.434 18.078 27.703 1 84.31 185 ASP B O 1
ATOM 3207 N N . TRP B 1 186 ? -4.773 19.391 25.953 1 81.75 186 TRP B N 1
ATOM 3208 C CA . TRP B 1 186 ? -5.77 18.781 25.078 1 81.75 186 TRP B CA 1
ATOM 3209 C C . TRP B 1 186 ? -5.129 17.734 24.156 1 81.75 186 TRP B C 1
ATOM 3211 O O . TRP B 1 186 ? -5.824 16.906 23.562 1 81.75 186 TRP B O 1
ATOM 3221 N N . VAL B 1 187 ? -3.873 17.766 24.141 1 85.69 187 VAL B N 1
ATOM 3222 C CA . VAL B 1 187 ? -3.17 16.938 23.156 1 85.69 187 VAL B CA 1
ATOM 3223 C C . VAL B 1 187 ? -3.408 15.461 23.469 1 85.69 187 VAL B C 1
ATOM 3225 O O . VAL B 1 187 ? -3.4 15.047 24.625 1 85.69 187 VAL B O 1
ATOM 3228 N N . LEU B 1 188 ? -3.705 14.711 22.453 1 88.88 188 LEU B N 1
ATOM 3229 C CA . LEU B 1 188 ? -3.998 13.289 22.578 1 88.88 188 LEU B CA 1
ATOM 3230 C C . LEU B 1 188 ? -2.822 12.453 22.078 1 88.88 188 LEU B C 1
ATOM 3232 O O . LEU B 1 188 ? -2.176 11.758 22.875 1 88.88 188 LEU B O 1
ATOM 3236 N N . THR B 1 189 ? -2.363 12.719 20.797 1 92.81 189 THR B N 1
ATOM 3237 C CA . THR B 1 189 ? -1.422 11.773 20.203 1 92.81 189 THR B CA 1
ATOM 3238 C C . THR B 1 189 ? -0.11 12.469 19.859 1 92.81 189 THR B C 1
ATOM 3240 O O . THR B 1 189 ? 0.911 11.812 19.641 1 92.81 189 THR B O 1
ATOM 3243 N N . ALA B 1 190 ? -0.107 13.711 19.797 1 93.75 190 ALA B N 1
ATOM 3244 C CA . ALA B 1 190 ? 1.096 14.422 19.375 1 93.75 190 ALA B CA 1
ATOM 3245 C C . ALA B 1 190 ? 2.264 14.141 20.312 1 93.75 190 ALA B C 1
ATOM 3247 O O . ALA B 1 190 ? 2.115 14.219 21.547 1 93.75 190 ALA B O 1
ATOM 3248 N N . GLU B 1 191 ? 3.379 13.828 19.766 1 95.06 191 GLU B N 1
ATOM 3249 C CA . GLU B 1 191 ? 4.59 13.578 20.547 1 95.06 191 GLU B CA 1
ATOM 3250 C C . GLU B 1 191 ? 5.59 14.719 20.391 1 95.06 191 GLU B C 1
ATOM 3252 O O . GLU B 1 191 ? 6.387 14.977 21.297 1 95.06 191 GLU B O 1
ATOM 3257 N N . PHE B 1 192 ? 5.527 15.312 19.25 1 96.69 192 PHE B N 1
ATOM 3258 C CA . PHE B 1 192 ? 6.352 16.5 19.016 1 96.69 192 PHE B CA 1
ATOM 3259 C C . PHE B 1 192 ? 5.484 17.703 18.688 1 96.69 192 PHE B C 1
ATOM 3261 O O . PHE B 1 192 ? 4.586 17.625 17.844 1 96.69 192 PHE B O 1
ATOM 3268 N N . HIS B 1 193 ? 5.758 18.734 19.328 1 95.19 193 HIS B N 1
ATOM 3269 C CA . HIS B 1 193 ? 5.133 20.016 19.062 1 95.19 193 HIS B CA 1
ATOM 3270 C C . HIS B 1 193 ? 6.055 21.172 19.438 1 95.19 193 HIS B C 1
ATOM 3272 O O . HIS B 1 193 ? 6.922 21.031 20.297 1 95.19 193 HIS B O 1
ATOM 3278 N N . ASP B 1 194 ? 5.875 22.234 18.781 1 96.31 194 ASP B N 1
ATOM 3279 C CA . ASP B 1 194 ? 6.75 23.375 19.016 1 96.31 194 ASP B CA 1
ATOM 3280 C C . ASP B 1 194 ? 6.141 24.656 18.453 1 96.31 194 ASP B C 1
ATOM 3282 O O . ASP B 1 194 ? 5.113 24.609 17.766 1 96.31 194 ASP B O 1
ATOM 3286 N N . TYR B 1 195 ? 6.75 25.734 18.859 1 96.5 195 TYR B N 1
ATOM 3287 C CA . TYR B 1 195 ? 6.457 27 18.203 1 96.5 195 TYR B CA 1
ATOM 3288 C C . TYR B 1 195 ? 6.848 26.953 16.734 1 96.5 195 TYR B C 1
ATOM 3290 O O . TYR B 1 195 ? 7.617 26.078 16.312 1 96.5 195 TYR B O 1
ATOM 3298 N N . PRO B 1 196 ? 6.309 27.844 15.906 1 95.88 196 PRO B N 1
ATOM 3299 C CA . PRO B 1 196 ? 6.637 27.875 14.484 1 95.88 196 PRO B CA 1
ATOM 3300 C C . PRO B 1 196 ? 8.141 27.891 14.219 1 95.88 196 PRO B C 1
ATOM 3302 O O . PRO B 1 196 ? 8.633 27.188 13.336 1 95.88 196 PRO B O 1
ATOM 3305 N N . GLU B 1 197 ? 8.828 28.625 15.016 1 96.12 197 GLU B N 1
ATOM 3306 C CA . GLU B 1 197 ? 10.273 28.703 14.812 1 96.12 197 GLU B CA 1
ATOM 3307 C C . GLU B 1 197 ? 10.945 27.359 15.039 1 96.12 197 GLU B C 1
ATOM 3309 O O . GLU B 1 197 ? 11.914 27.016 14.359 1 96.12 197 GLU B O 1
ATOM 3314 N N . GLY B 1 198 ? 10.453 26.688 16.016 1 96.62 198 GLY B N 1
ATOM 3315 C CA . GLY B 1 198 ? 10.969 25.344 16.266 1 96.62 198 GLY B CA 1
ATOM 3316 C C . GLY B 1 198 ? 10.695 24.375 15.125 1 96.62 198 GLY B C 1
ATOM 3317 O O . GLY B 1 198 ? 11.562 23.578 14.766 1 96.62 198 GLY B O 1
ATOM 3318 N N . TRP B 1 199 ? 9.531 24.438 14.562 1 97 199 TRP B N 1
ATOM 3319 C CA . TRP B 1 199 ? 9.18 23.609 13.414 1 97 199 TRP B CA 1
ATOM 3320 C C . TRP B 1 199 ? 10.062 23.938 12.219 1 97 199 TRP B C 1
ATOM 3322 O O . TRP B 1 199 ? 10.523 23.047 11.508 1 97 199 TRP B O 1
ATOM 3332 N N . ILE B 1 200 ? 10.289 25.188 12 1 97.44 200 ILE B N 1
ATOM 3333 C CA . ILE B 1 200 ? 11.102 25.625 10.867 1 97.44 200 ILE B CA 1
ATOM 3334 C C . ILE B 1 200 ? 12.516 25.062 11.008 1 97.44 200 ILE B C 1
ATOM 3336 O O . ILE B 1 200 ? 13.117 24.625 10.016 1 97.44 200 ILE B O 1
ATOM 3340 N N . LYS B 1 201 ? 13.023 25 12.227 1 97.69 201 LYS B N 1
ATOM 3341 C CA . LYS B 1 201 ? 14.336 24.406 12.469 1 97.69 201 LYS B CA 1
ATOM 3342 C C . LYS B 1 201 ? 14.336 22.922 12.109 1 97.69 201 LYS B C 1
ATOM 3344 O O . LYS B 1 201 ? 15.312 22.422 11.547 1 97.69 201 LYS B O 1
ATOM 3349 N N . VAL B 1 202 ? 13.297 22.297 12.438 1 97.81 202 VAL B N 1
ATOM 3350 C CA . VAL B 1 202 ? 13.164 20.875 12.148 1 97.81 202 VAL B CA 1
ATOM 3351 C C . VAL B 1 202 ? 13.094 20.656 10.633 1 97.81 202 VAL B C 1
ATOM 3353 O O . VAL B 1 202 ? 13.695 19.719 10.109 1 97.81 202 VAL B O 1
ATOM 3356 N N . PHE B 1 203 ? 12.352 21.5 9.898 1 98.19 203 PHE B N 1
ATOM 3357 C CA . PHE B 1 203 ? 12.289 21.438 8.445 1 98.19 203 PHE B CA 1
ATOM 3358 C C . PHE B 1 203 ? 13.68 21.594 7.836 1 98.19 203 PHE B C 1
ATOM 3360 O O . PHE B 1 203 ? 14.062 20.812 6.953 1 98.19 203 PHE B O 1
ATOM 3367 N N . GLU B 1 204 ? 14.398 22.516 8.359 1 98.06 204 GLU B N 1
ATOM 3368 C CA . GLU B 1 204 ? 15.75 22.766 7.863 1 98.06 204 GLU B CA 1
ATOM 3369 C C . GLU B 1 204 ? 16.672 21.578 8.125 1 98.06 204 GLU B C 1
ATOM 3371 O O . GLU B 1 204 ? 17.422 21.172 7.238 1 98.06 204 GLU B O 1
ATOM 3376 N N . GLU B 1 205 ? 16.562 21.094 9.305 1 98.31 205 GLU B N 1
ATOM 3377 C CA . GLU B 1 205 ? 17.391 19.938 9.68 1 98.31 205 GLU B CA 1
ATOM 3378 C C . GLU B 1 205 ? 17.109 18.734 8.781 1 98.31 205 GLU B C 1
ATOM 3380 O O . GLU B 1 205 ? 18.016 17.969 8.461 1 98.31 205 GLU B O 1
ATOM 3385 N N . ALA B 1 206 ? 15.914 18.578 8.367 1 98.44 206 ALA B N 1
ATOM 3386 C CA . ALA B 1 206 ? 15.5 17.438 7.555 1 98.44 206 ALA B CA 1
ATOM 3387 C C . ALA B 1 206 ? 15.781 17.688 6.074 1 98.44 206 ALA B C 1
ATOM 3389 O O . ALA B 1 206 ? 15.703 16.766 5.258 1 98.44 206 ALA B O 1
ATOM 3390 N N . GLY B 1 207 ? 16.078 18.875 5.664 1 98.38 207 GLY B N 1
ATOM 3391 C CA . GLY B 1 207 ? 16.219 19.219 4.254 1 98.38 207 GLY B CA 1
ATOM 3392 C C . GLY B 1 207 ? 14.883 19.297 3.529 1 98.38 207 GLY B C 1
ATOM 3393 O O . GLY B 1 207 ? 14.82 19.094 2.316 1 98.38 207 GLY B O 1
ATOM 3394 N N . TYR B 1 208 ? 13.859 19.578 4.312 1 98.38 208 TYR B N 1
ATOM 3395 C CA . TYR B 1 208 ? 12.531 19.719 3.732 1 98.38 208 TYR B CA 1
ATOM 3396 C C . TYR B 1 208 ? 12.359 21.094 3.086 1 98.38 208 TYR B C 1
ATOM 3398 O O . TYR B 1 208 ? 12.625 22.109 3.717 1 98.38 208 TYR B O 1
ATOM 3406 N N . THR B 1 209 ? 11.781 21.062 1.848 1 98.12 209 THR B N 1
ATOM 3407 C CA . THR B 1 209 ? 11.695 22.328 1.117 1 98.12 209 THR B CA 1
ATOM 3408 C C . THR B 1 209 ? 10.266 22.594 0.668 1 98.12 209 THR B C 1
ATOM 3410 O O . THR B 1 209 ? 10 23.547 -0.064 1 98.12 209 THR B O 1
ATOM 3413 N N . GLY B 1 210 ? 9.336 21.703 1.053 1 98.25 210 GLY B N 1
ATOM 3414 C CA . GLY B 1 210 ? 7.957 21.844 0.613 1 98.25 210 GLY B CA 1
ATOM 3415 C C . GLY B 1 210 ? 7.199 22.922 1.373 1 98.25 210 GLY B C 1
ATOM 3416 O O . GLY B 1 210 ? 7.766 23.609 2.229 1 98.25 210 GLY B O 1
ATOM 3417 N N . ASP B 1 211 ? 5.938 23.047 1.064 1 98.25 211 ASP B N 1
ATOM 3418 C CA . ASP B 1 211 ? 5.039 24 1.702 1 98.25 211 ASP B CA 1
ATOM 3419 C C . ASP B 1 211 ? 4.617 23.516 3.09 1 98.25 211 ASP B C 1
ATOM 3421 O O . ASP B 1 211 ? 4.703 22.328 3.391 1 98.25 211 ASP B O 1
ATOM 3425 N N . TYR B 1 212 ? 4.266 24.469 3.885 1 97.62 212 TYR B N 1
ATOM 3426 C CA . TYR B 1 212 ? 3.805 24.094 5.215 1 97.62 212 TYR B CA 1
ATOM 3427 C C . TYR B 1 212 ? 2.787 25.094 5.746 1 97.62 212 TYR B C 1
ATOM 3429 O O . TYR B 1 212 ? 2.621 26.172 5.184 1 97.62 212 TYR B O 1
ATOM 3437 N N . ASN B 1 213 ? 2.061 24.656 6.707 1 95.69 213 ASN B N 1
ATOM 3438 C CA . ASN B 1 213 ? 1.132 25.5 7.457 1 95.69 213 ASN B CA 1
ATOM 3439 C C . ASN B 1 213 ? 0.939 24.984 8.883 1 95.69 213 ASN B C 1
ATOM 3441 O O . ASN B 1 213 ? 1.407 23.906 9.227 1 95.69 213 ASN B O 1
ATOM 3445 N N . TRP B 1 214 ? 0.308 25.828 9.719 1 91.12 214 TRP B N 1
ATOM 3446 C CA . TRP B 1 214 ? 0.053 25.516 11.117 1 91.12 214 TRP B CA 1
ATOM 3447 C C . TRP B 1 214 ? -1.444 25.5 11.406 1 91.12 214 TRP B C 1
ATOM 3449 O O . TRP B 1 214 ? -2.18 26.375 10.953 1 91.12 214 TRP B O 1
ATOM 3459 N N . THR B 1 215 ? -1.818 24.422 12.031 1 82.81 215 THR B N 1
ATOM 3460 C CA . THR B 1 215 ? -3.072 24.562 12.766 1 82.81 215 THR B CA 1
ATOM 3461 C C . THR B 1 215 ? -2.836 25.203 14.125 1 82.81 215 THR B C 1
ATOM 3463 O O . THR B 1 215 ? -2.127 24.656 14.969 1 82.81 215 THR B O 1
ATOM 3466 N N . LEU B 1 216 ? -3.281 26.406 14.312 1 74.5 216 LEU B N 1
ATOM 3467 C CA . LEU B 1 216 ? -3 27.141 15.539 1 74.5 216 LEU B CA 1
ATOM 3468 C C . LEU B 1 216 ? -4.066 26.875 16.594 1 74.5 216 LEU B C 1
ATOM 3470 O O . LEU B 1 216 ? -5.258 26.828 16.281 1 74.5 216 LEU B O 1
ATOM 3474 N N . VAL B 1 217 ? -3.588 26.469 17.688 1 69.94 217 VAL B N 1
ATOM 3475 C CA . VAL B 1 217 ? -4.449 26.344 18.844 1 69.94 217 VAL B CA 1
ATOM 3476 C C . VAL B 1 217 ? -4.707 27.719 19.469 1 69.94 217 VAL B C 1
ATOM 3478 O O . VAL B 1 217 ? -3.805 28.547 19.516 1 69.94 217 VAL B O 1
#

Secondary structure (DSSP, 8-state):
--B----TTS------GGG--S---HHHHHHHTT-SHHHHHS-GGGSSTT----STTHHHHHHHHHHHT--TT-EEEEET-TTTHHHHHHHHHSTT-EEEEEES-HHHHHT--GGGTTTEEE-BTTB--S-TT--SEEEEES-GGGS-HHHHHHHHHHHHHHHTT-EEEEEEE-SSHHHHHHHHHH-SS------HHHHHHHHHHHT--SEEEEEE-/--B----TTS------GGG--S---HHHHHHHTT-SHHHHHS-GGGSSTT----STTHHHHHHHHHHHT--TT-EEEEET-TTTHHHHHHHHHSTT-EEEEEES-HHHHHT--GGGTTTEEE-BTTB--S-TT--SEEEEES-GGGS-HHHHHHHHHHHHHHHTT-EEEEEEE-SSHHHHHHHHHH-SS------HHHHHHHHHHHT--SEEEEEE-

Solvent-accessible surface area (backbone atoms only — not comparable to full-atom values): 22168 Å² total; per-residue (Å²): 100,55,78,52,80,59,58,74,68,44,78,80,76,82,73,68,67,74,76,58,71,56,65,63,54,66,67,46,31,57,54,25,66,60,41,35,59,49,12,46,68,27,60,54,88,28,48,54,13,76,65,67,92,75,66,67,44,28,61,27,30,36,48,47,34,61,73,68,66,61,49,63,73,37,32,35,37,31,38,52,30,55,40,33,60,57,39,49,21,33,36,69,54,35,67,60,32,44,49,19,28,29,18,72,32,62,52,28,44,49,62,34,49,80,89,40,66,69,25,55,33,71,41,48,66,60,57,62,74,58,35,71,54,64,26,65,28,32,38,29,59,70,34,62,37,51,29,48,62,74,49,29,33,41,19,39,33,41,51,26,42,27,16,66,33,37,31,40,38,34,36,64,31,32,90,44,72,69,32,42,54,53,44,65,30,60,56,61,54,64,60,34,76,44,41,64,69,54,49,51,50,46,33,58,74,30,65,41,54,28,35,28,39,69,47,70,90,100,55,78,51,82,58,57,74,66,43,79,81,75,83,72,69,66,73,79,59,73,58,64,62,54,67,67,45,31,58,53,25,65,61,41,35,60,49,11,44,69,27,60,53,86,28,48,54,13,77,65,68,91,76,67,67,43,28,60,26,30,37,46,47,34,60,72,68,66,61,47,63,73,38,33,36,37,30,38,53,30,56,40,32,60,57,40,47,21,33,35,69,56,35,66,61,34,44,49,21,28,28,17,73,30,61,51,26,43,50,64,33,50,81,88,40,65,69,27,55,34,73,40,48,67,61,58,63,76,56,33,71,54,64,26,66,28,31,37,30,58,70,36,61,36,50,29,49,62,74,47,32,34,42,19,39,34,42,51,25,43,26,17,66,32,37,32,40,39,33,35,65,30,30,88,45,73,69,34,43,52,52,44,64,31,61,55,62,54,64,60,34,76,44,41,64,68,55,48,52,50,47,34,58,73,31,66,41,52,28,34,28,39,67,47,70,91

InterPro domains:
  IPR013216 Methyltransferase type 11 [PF08241] (77-166)
  IPR029063 S-adenosyl-L-methionine-dependent methyltransferase superfamily [G3DSA:3.40.50.150] (25-216)
  IPR029063 S-adenosyl-L-methionine-dependent methyltransferase superfamily [SSF53335] (16-211)

Sequence (434 aa):
MPEINLLSALPKVKRNVQARLNAKDPEVVRISKQYGEMYFDGPRDYGYGGYRYDGRWVPVAKDMVDHFGLKAGDRVLDIGCAKGFLVKDFMKACPGLEAYGIDISEYALMNCEPEVVGRLHLGNADHLPFPDNSFDAVISLNTVHNLPRERVIIALREIQRVSGGKAYIQVDSYHTPEQKSLFEDWVLTAEFHDYPEGWIKVFEEAGYTGDYNWTLVMPEINLLSALPKVKRNVQARLNAKDPEVVRISKQYGEMYFDGPRDYGYGGYRYDGRWVPVAKDMVDHFGLKAGDRVLDIGCAKGFLVKDFMKACPGLEAYGIDISEYALMNCEPEVVGRLHLGNADHLPFPDNSFDAVISLNTVHNLPRERVIIALREIQRVSGGKAYIQVDSYHTPEQKSLFEDWVLTAEFHDYPEGWIKVFEEAGYTGDYNWTLV

pLDDT: mean 93.03, std 10.58, range [49.91, 98.94]

Foldseek 3Di:
DAADDLCVQADDPPPPLPVLPAFQDPVLLVQLQLVACCQCCNDCSNHVHPDDQDLRCLSSLLSLCVVLVDAAPAEEEEEQCQLPNNQVSNCVNHPNYHYAYEHQYPNSLVNHDPVCNPRYHHDHLLDDPAAFLQHSEYEYEAHLQLDALVSSLSSLLVRCGNNVQRYEYEHAAEDDPVQVVSCNRRPRRGNHYYHPVVVVVSCVSSVHRYYYYYDYD/DAADDLCVQAPDDPPPLPVLPAFQDPVLLVQLQLVACCQCCNDPSNHVHPDDQDLRCLSSLLSLCVVLVDAAPAEEEEEQCQLPNNQVSNCVNHPNYHYAYEHQYPNSLVNHDPVCNPRYHHDHLLDDPAAFLQHSEYEYEAHLQLDALVSSLSSLLVRCGNNVQRYEYEHAAEDDPVQVVSCNRRPRRGNDYYHPVVVVVSCVSSVHRYYYYYDYD

Nearest PDB structures (foldseek):
  3ege-assembly1_A  TM=8.606E-01  e=3.310E-07  Trichormus variabilis ATCC 29413
  8x8j-assembly1_A  TM=6.480E-01  e=1.403E-05  Acinetobacter baumannii
  6p3n-assembly1_A-2  TM=5.338E-01  e=8.581E-06  Glaucium flavum
  5kpg-assembly1_A  TM=5.492E-01  e=1.586E-05  Thalictrum flavum subsp. glaucum
  6p3m-assembly1_A-2  TM=5.262E-01  e=1.065E-04  Glaucium flavum

Radius of gyration: 23.96 Å; Cα contacts (8 Å, |Δi|>4): 909; chains: 2; bounding box: 44×71×56 Å

Organism: Coxiella burnetii (strain RSA 493 / Nine Mile phase I) (NCBI:txid227377)